Protein AF-A0AAF0MN40-F1 (afdb_monomer)

Foldseek 3Di:
DDDDDDPPLQFQAQPWAAFLVQRAIDRDNGRDDDCADPPPRDSCRVPFDCWRQQPAFRDTHTDPDQQDADPVPGHGSNVSNQFPWDAFLAPRDIHTDPDNDDDCADPQLRDSCRVPHDQAWAAQLVQGDIDGDNDPDDCADPPPRDSCRVFHWDFDAFLQARDTDTDDGPDDPVNPQADPPPRDSCRVAFFDWDQAPVPRAIEGDPDVPDHACVVVVAAKDWDADLPQRDIHIYHPPGFQADSQLRDGPDPPPQWDKAFQDDDPQWTWIWIRHSNWIKIWIYRRRATQAMATPVVVCVVVVHDPVVSRVNRPPVVCVVVVVVVNVVRNVCSCVLLVQQVVCCVLLVDDSVLSSLLSRLQRVDALSNSCRNVVHGSVVSVVSVVVSQVSCVVSSHHDHPSDSRNNPVVVSVVVVPVPD

pLDDT: mean 80.26, std 14.79, range [33.19, 97.06]

Solvent-accessible surface area (backbone atoms only — not comparable to full-atom values): 24609 Å² total; per-residue (Å²): 140,83,86,84,71,83,82,72,84,74,61,28,46,71,41,80,44,58,19,62,78,76,29,50,67,49,63,35,86,39,54,58,77,80,68,46,33,91,85,81,62,37,66,60,18,82,49,61,47,86,70,36,64,38,89,87,73,61,46,75,43,59,59,89,47,61,78,37,58,38,92,82,73,68,50,33,50,63,49,65,40,69,54,62,71,42,59,22,52,73,78,65,53,71,48,67,57,95,58,95,63,83,75,68,44,33,90,83,63,58,38,66,63,19,80,43,82,60,69,50,75,47,58,20,43,77,79,54,54,71,47,77,41,93,58,95,71,71,73,48,30,89,85,81,60,36,69,61,20,83,46,81,46,54,73,46,59,24,42,71,74,60,53,69,48,69,50,61,84,94,58,56,81,87,70,64,60,52,32,93,86,77,60,38,69,56,21,79,43,60,45,50,68,47,67,31,93,87,78,68,49,35,28,63,44,90,50,93,86,56,70,52,44,72,88,69,72,46,70,57,41,82,45,68,34,78,79,48,56,51,62,36,35,40,48,66,86,52,73,56,49,37,57,83,63,49,54,56,73,63,94,50,84,75,54,45,78,44,64,39,41,76,58,98,59,34,34,38,26,37,40,33,48,88,91,44,47,26,38,34,37,27,50,60,74,43,59,54,33,45,36,46,39,66,61,52,26,63,77,67,76,48,55,71,71,55,54,61,68,42,34,73,38,71,93,43,44,68,61,54,52,51,51,49,53,53,47,57,76,47,41,66,56,47,60,73,47,25,65,55,38,25,71,75,60,72,37,53,71,71,55,15,47,53,52,28,46,35,58,33,58,41,49,64,51,51,48,14,62,58,70,74,46,56,53,64,57,48,53,53,45,50,56,51,50,38,54,41,27,57,76,70,77,40,90,65,54,91,73,33,85,53,75,40,80,63,53,74,50,51,58,71,63,62,83,76,116

Mean predicted aligned error: 14.92 Å

Structure (mmCIF, N/CA/C/O backbone):
data_AF-A0AAF0MN40-F1
#
_entry.id   AF-A0AAF0MN40-F1
#
loop_
_atom_site.group_PDB
_atom_site.id
_atom_site.type_symbol
_atom_site.label_atom_id
_atom_site.label_alt_id
_atom_site.label_comp_id
_atom_site.label_asym_id
_atom_site.label_entity_id
_atom_site.label_seq_id
_atom_site.pdbx_PDB_ins_code
_atom_site.Cartn_x
_atom_site.Cartn_y
_atom_site.Cartn_z
_atom_site.occupancy
_atom_site.B_iso_or_equiv
_atom_site.auth_seq_id
_atom_site.auth_comp_id
_atom_site.auth_asym_id
_atom_site.auth_atom_id
_atom_site.pdbx_PDB_model_num
ATOM 1 N N . MET A 1 1 ? 28.245 -56.899 -61.216 1.00 39.19 1 MET A N 1
ATOM 2 C CA . MET A 1 1 ? 27.410 -55.683 -61.145 1.00 39.19 1 MET A CA 1
ATOM 3 C C . MET A 1 1 ? 28.089 -54.727 -60.186 1.00 39.19 1 MET A C 1
ATOM 5 O O . MET A 1 1 ? 27.982 -54.878 -58.977 1.00 39.19 1 MET A O 1
ATOM 9 N N . SER A 1 2 ? 28.918 -53.867 -60.761 1.00 34.25 2 SER A N 1
ATOM 10 C CA . SER A 1 2 ? 29.835 -52.946 -60.093 1.00 34.25 2 SER A CA 1
ATOM 11 C C . SER A 1 2 ? 29.103 -51.625 -59.881 1.00 34.25 2 SER A C 1
ATOM 13 O O . SER A 1 2 ? 28.593 -51.063 -60.844 1.00 34.25 2 SER A O 1
ATOM 15 N N . ASN A 1 3 ? 29.009 -51.157 -58.637 1.00 35.66 3 ASN A N 1
ATOM 16 C CA . ASN A 1 3 ? 28.335 -49.905 -58.302 1.00 35.66 3 ASN A CA 1
ATOM 17 C C . ASN A 1 3 ? 29.341 -48.747 -58.447 1.00 35.66 3 ASN A C 1
ATOM 19 O O . ASN A 1 3 ? 30.029 -48.379 -57.495 1.00 35.66 3 ASN A O 1
ATOM 23 N N . GLU A 1 4 ? 29.467 -48.223 -59.667 1.00 44.62 4 GLU A N 1
ATOM 24 C CA . GLU A 1 4 ? 30.071 -46.918 -59.947 1.00 44.62 4 GLU A CA 1
ATOM 25 C C . GLU A 1 4 ? 29.111 -45.821 -59.468 1.00 44.62 4 GLU A C 1
ATOM 27 O O . GLU A 1 4 ? 28.220 -45.390 -60.194 1.00 44.62 4 GLU A O 1
ATOM 32 N N . PHE A 1 5 ? 29.285 -45.366 -58.226 1.00 39.94 5 PHE A N 1
ATOM 33 C CA . PHE A 1 5 ? 28.783 -44.059 -57.807 1.00 39.94 5 PHE A CA 1
ATOM 34 C C . PHE A 1 5 ? 29.920 -43.047 -57.932 1.00 39.94 5 PHE A C 1
ATOM 36 O O . PHE A 1 5 ? 30.996 -43.211 -57.352 1.00 39.94 5 PHE A O 1
ATOM 43 N N . ALA A 1 6 ? 29.664 -42.029 -58.747 1.00 39.66 6 ALA A N 1
ATOM 44 C CA . ALA A 1 6 ? 30.549 -40.924 -59.061 1.00 39.66 6 ALA A CA 1
ATOM 45 C C . ALA A 1 6 ? 31.218 -40.335 -57.806 1.00 39.66 6 ALA A C 1
ATOM 47 O O . ALA A 1 6 ? 30.554 -39.930 -56.853 1.00 39.66 6 ALA A O 1
ATOM 48 N N . ARG A 1 7 ? 32.553 -40.252 -57.823 1.00 43.91 7 ARG A N 1
ATOM 49 C CA . ARG A 1 7 ? 33.313 -39.396 -56.908 1.00 43.91 7 ARG A CA 1
ATOM 50 C C . ARG A 1 7 ? 33.130 -37.948 -57.363 1.00 43.91 7 ARG A C 1
ATOM 52 O O . ARG A 1 7 ? 33.941 -37.444 -58.134 1.00 43.91 7 ARG A O 1
ATOM 59 N N . GLU A 1 8 ? 32.063 -37.296 -56.907 1.00 49.91 8 GLU A N 1
ATOM 60 C CA . GLU A 1 8 ? 32.008 -35.833 -56.899 1.00 49.91 8 GLU A CA 1
ATOM 61 C C . GLU A 1 8 ? 33.215 -35.323 -56.102 1.00 49.91 8 GLU A C 1
ATOM 63 O O . GLU A 1 8 ? 33.415 -35.654 -54.931 1.00 49.91 8 GLU A O 1
ATOM 68 N N . THR A 1 9 ? 34.083 -34.570 -56.771 1.00 55.00 9 THR A N 1
ATOM 69 C CA . THR A 1 9 ? 35.215 -33.873 -56.161 1.00 55.00 9 THR A CA 1
ATOM 70 C C . THR A 1 9 ? 34.672 -32.723 -55.321 1.00 55.00 9 THR A C 1
ATOM 72 O O . THR A 1 9 ? 34.567 -31.583 -55.773 1.00 55.00 9 THR A O 1
ATOM 75 N N . ASP A 1 10 ? 34.262 -33.059 -54.104 1.00 66.56 10 ASP A N 1
ATOM 76 C CA . ASP A 1 10 ? 33.495 -32.205 -53.208 1.00 66.56 10 ASP A CA 1
ATOM 77 C C . ASP A 1 10 ? 34.414 -31.209 -52.476 1.00 66.56 10 ASP A C 1
ATOM 79 O O . ASP A 1 10 ? 34.691 -31.324 -51.280 1.00 66.56 10 ASP A O 1
ATOM 83 N N . SER A 1 11 ? 34.949 -30.233 -53.219 1.00 84.06 11 SER A N 1
ATOM 84 C CA . SER A 1 11 ? 35.736 -29.144 -52.633 1.00 84.06 11 SER A CA 1
ATOM 85 C C . SER A 1 11 ? 34.891 -28.381 -51.610 1.00 84.06 11 SER A C 1
ATOM 87 O O . SER A 1 11 ? 33.775 -27.925 -51.892 1.00 84.06 11 SER A O 1
ATOM 89 N N . TRP A 1 12 ? 35.440 -28.218 -50.404 1.00 86.69 12 TRP A N 1
ATOM 90 C CA . TRP A 1 12 ? 34.840 -27.397 -49.357 1.00 86.69 12 TRP A CA 1
ATOM 91 C C . TRP A 1 12 ? 35.094 -25.906 -49.558 1.00 86.69 12 TRP A C 1
ATOM 93 O O . TRP A 1 12 ? 34.448 -25.090 -48.898 1.00 86.69 12 TRP A O 1
ATOM 103 N N . LYS A 1 13 ? 35.987 -25.519 -50.469 1.00 90.19 13 LYS A N 1
ATOM 104 C CA . LYS A 1 13 ? 36.378 -24.127 -50.661 1.00 90.19 13 LYS A CA 1
ATOM 105 C C . LYS A 1 13 ? 35.191 -23.319 -51.172 1.00 90.19 13 LYS A C 1
ATOM 107 O O . LYS A 1 13 ? 34.550 -23.667 -52.156 1.00 90.19 13 LYS A O 1
ATOM 112 N N . GLY A 1 14 ? 34.874 -22.234 -50.475 1.00 86.50 14 GLY A N 1
ATOM 113 C CA . GLY A 1 14 ? 33.717 -21.396 -50.790 1.00 86.50 14 GLY A CA 1
ATOM 114 C C . GLY A 1 14 ? 32.394 -21.870 -50.178 1.00 86.50 14 GLY A C 1
ATOM 115 O O . GLY A 1 14 ? 31.427 -21.110 -50.202 1.00 86.50 14 GLY A O 1
ATOM 116 N N . ARG A 1 15 ? 32.325 -23.060 -49.558 1.00 88.88 15 ARG A N 1
ATOM 117 C CA . ARG A 1 15 ? 31.104 -23.512 -48.870 1.00 88.88 15 ARG A CA 1
ATOM 118 C C . ARG A 1 15 ? 30.876 -22.714 -47.590 1.00 88.88 15 ARG A C 1
ATOM 120 O O . ARG A 1 15 ? 31.801 -22.496 -46.802 1.00 88.88 15 ARG A O 1
ATOM 127 N N . LYS A 1 16 ? 29.623 -22.316 -47.359 1.00 87.88 16 LYS A N 1
ATOM 128 C CA . LYS A 1 16 ? 29.183 -21.691 -46.108 1.00 87.88 16 LYS A CA 1
ATOM 129 C C . LYS A 1 16 ? 28.967 -22.778 -45.053 1.00 87.88 16 LYS A C 1
ATOM 131 O O . LYS A 1 16 ? 28.184 -23.699 -45.252 1.00 87.88 16 LYS A O 1
ATOM 136 N N . VAL A 1 17 ? 29.663 -22.659 -43.931 1.00 88.69 17 VAL A N 1
ATOM 137 C CA . VAL A 1 17 ? 29.662 -23.613 -42.819 1.00 88.69 17 VAL A CA 1
ATOM 138 C C . VAL A 1 17 ? 29.107 -22.921 -41.577 1.00 88.69 17 VAL A C 1
ATOM 140 O O . VAL A 1 17 ? 29.383 -21.744 -41.358 1.00 88.69 17 VAL A O 1
ATOM 143 N N . CYS A 1 18 ? 28.320 -23.633 -40.769 1.00 83.75 18 CYS A N 1
ATOM 144 C CA . CYS A 1 18 ? 27.770 -23.146 -39.503 1.00 83.75 18 CYS A CA 1
ATOM 145 C C . CYS A 1 18 ? 28.197 -24.071 -38.356 1.00 83.75 18 CYS A C 1
ATOM 147 O O . CYS A 1 18 ? 28.250 -25.287 -38.524 1.00 83.75 18 CYS A O 1
ATOM 149 N N . CYS A 1 19 ? 28.495 -23.503 -37.188 1.00 83.44 19 CYS A N 1
ATOM 150 C CA . CYS A 1 19 ? 28.748 -24.262 -35.972 1.00 83.44 19 CYS A CA 1
ATOM 151 C C . CYS A 1 19 ? 27.457 -24.438 -35.161 1.00 83.44 19 CYS A C 1
ATOM 153 O O . CYS A 1 19 ? 27.000 -23.486 -34.537 1.00 83.44 19 CYS A O 1
ATOM 155 N N . PHE A 1 20 ? 26.934 -25.658 -35.040 1.00 77.31 20 PHE A N 1
ATOM 156 C CA . PHE A 1 20 ? 25.772 -25.986 -34.196 1.00 77.31 20 PHE A CA 1
ATOM 157 C C . PHE A 1 20 ? 26.001 -25.760 -32.691 1.00 77.31 20 PHE A C 1
ATOM 159 O O . PHE A 1 20 ? 25.062 -25.820 -31.904 1.00 77.31 20 PHE A O 1
ATOM 166 N N . ARG A 1 21 ? 27.244 -25.515 -32.253 1.00 74.38 21 ARG A N 1
ATOM 167 C CA . ARG A 1 21 ? 27.558 -25.246 -30.839 1.00 74.38 21 ARG A CA 1
ATOM 168 C C . ARG A 1 21 ? 27.488 -23.771 -30.471 1.00 74.38 21 ARG A C 1
ATOM 170 O O . ARG A 1 21 ? 27.030 -23.457 -29.381 1.00 74.38 21 ARG A O 1
ATOM 177 N N . CYS A 1 22 ? 27.967 -22.888 -31.343 1.00 72.69 22 CYS A N 1
ATOM 178 C CA . CYS A 1 22 ? 28.047 -21.452 -31.056 1.00 72.69 22 CYS A CA 1
ATOM 179 C C . CYS A 1 22 ? 27.340 -20.566 -32.089 1.00 72.69 22 CYS A C 1
ATOM 181 O O . CYS A 1 22 ? 27.437 -19.349 -32.000 1.00 72.69 22 CYS A O 1
ATOM 183 N N . GLY A 1 23 ? 26.696 -21.149 -33.102 1.00 71.88 23 GLY A N 1
ATOM 184 C CA . GLY A 1 23 ? 26.025 -20.429 -34.186 1.00 71.88 23 GLY A CA 1
ATOM 185 C C . GLY A 1 23 ? 26.964 -19.750 -35.191 1.00 71.88 23 GLY A C 1
ATOM 186 O O . GLY A 1 23 ? 26.496 -19.220 -36.193 1.00 71.88 23 GLY A O 1
ATOM 187 N N . HIS A 1 24 ? 28.283 -19.758 -34.972 1.00 80.44 24 HIS A N 1
ATOM 188 C CA . HIS A 1 24 ? 29.227 -19.052 -35.840 1.00 80.44 24 HIS A CA 1
ATOM 189 C C . HIS A 1 24 ? 29.196 -19.590 -37.278 1.00 80.44 24 HIS A C 1
ATOM 191 O O . HIS A 1 24 ? 29.330 -20.796 -37.488 1.00 80.44 24 HIS A O 1
ATOM 197 N N . GLN A 1 25 ? 29.074 -18.688 -38.255 1.00 82.88 25 GLN A N 1
ATOM 198 C CA . GLN A 1 25 ? 29.093 -19.004 -39.683 1.00 82.88 25 GLN A CA 1
ATOM 199 C C . GLN A 1 25 ? 30.381 -18.500 -40.334 1.00 82.88 25 GLN A C 1
ATOM 201 O O . GLN A 1 25 ? 30.819 -17.384 -40.061 1.00 82.88 25 GLN A O 1
ATOM 206 N N . TRP A 1 26 ? 30.971 -19.295 -41.223 1.00 91.06 26 TRP A N 1
ATOM 207 C CA . TRP A 1 26 ? 32.142 -18.894 -42.003 1.00 91.06 26 TRP A CA 1
ATOM 208 C C . TRP A 1 26 ? 32.151 -19.557 -43.379 1.00 91.06 26 TRP A C 1
ATOM 210 O O . TRP A 1 26 ? 31.470 -20.552 -43.613 1.00 91.06 26 TRP A O 1
ATOM 220 N N . ILE A 1 27 ? 32.933 -18.998 -44.299 1.00 90.19 27 ILE A N 1
ATOM 221 C CA . ILE A 1 27 ? 33.191 -19.594 -45.611 1.00 90.19 27 ILE A CA 1
ATOM 222 C C . ILE A 1 27 ? 34.481 -20.407 -45.496 1.00 90.19 27 ILE A C 1
ATOM 224 O O . ILE A 1 27 ? 35.511 -19.863 -45.081 1.00 90.19 27 ILE A O 1
ATOM 228 N N . SER A 1 28 ? 34.444 -21.703 -45.820 1.00 91.56 28 SER A N 1
ATOM 229 C CA . SER A 1 28 ? 35.659 -22.521 -45.798 1.00 91.56 28 SER A CA 1
ATOM 230 C C . SER A 1 28 ? 36.640 -22.024 -46.859 1.00 91.56 28 SER A C 1
ATOM 232 O O . SER A 1 28 ? 36.288 -21.830 -48.023 1.00 91.56 28 SER A O 1
ATOM 234 N N . ARG A 1 29 ? 37.884 -21.789 -46.437 1.00 90.19 29 ARG A N 1
ATOM 235 C CA . ARG A 1 29 ? 38.975 -21.335 -47.312 1.00 90.19 29 ARG A CA 1
ATOM 236 C C . ARG A 1 29 ? 39.793 -22.491 -47.888 1.00 90.19 29 ARG A C 1
ATOM 238 O O . ARG A 1 29 ? 40.574 -22.260 -48.805 1.00 90.19 29 ARG A O 1
ATOM 245 N N . SER A 1 30 ? 39.624 -23.690 -47.334 1.00 88.81 30 SER A N 1
ATOM 246 C CA . SER A 1 30 ? 40.313 -24.907 -47.755 1.00 88.81 30 SER A CA 1
ATOM 247 C C . SER A 1 30 ? 39.384 -25.765 -48.601 1.00 88.81 30 SER A C 1
ATOM 249 O O . SER A 1 30 ? 38.172 -25.781 -48.366 1.00 88.81 30 SER A O 1
ATOM 251 N N . ASP A 1 31 ? 39.970 -26.488 -49.553 1.00 90.81 31 ASP A N 1
ATOM 252 C CA . ASP A 1 31 ? 39.302 -27.577 -50.265 1.00 90.81 31 ASP A CA 1
ATOM 253 C C . ASP A 1 31 ? 38.978 -28.743 -49.313 1.00 90.81 31 ASP A C 1
ATOM 255 O O . ASP A 1 31 ? 38.017 -29.478 -49.537 1.00 90.81 31 ASP A O 1
ATOM 259 N N . GLU A 1 32 ? 39.717 -28.854 -48.204 1.00 91.12 32 GLU A N 1
ATOM 260 C CA . GLU A 1 32 ? 39.460 -29.809 -47.130 1.00 91.12 32 GLU A CA 1
ATOM 261 C C . GLU A 1 32 ? 38.372 -29.325 -46.164 1.00 91.12 32 GLU A C 1
ATOM 263 O O . GLU A 1 32 ? 38.227 -28.132 -45.867 1.00 91.12 32 GLU A O 1
ATOM 268 N N . ARG A 1 33 ? 37.635 -30.287 -45.601 1.00 90.38 33 ARG A N 1
ATOM 269 C CA . ARG A 1 33 ? 36.640 -30.038 -44.557 1.00 90.38 33 ARG A CA 1
ATOM 270 C C . ARG A 1 33 ? 37.295 -29.354 -43.342 1.00 90.38 33 ARG A C 1
ATOM 272 O O . ARG A 1 33 ? 38.287 -29.870 -42.826 1.00 90.38 33 ARG A O 1
ATOM 279 N N . PRO A 1 34 ? 36.725 -28.253 -42.810 1.00 92.62 34 PRO A N 1
ATOM 280 C CA . PRO A 1 34 ? 37.240 -27.623 -41.598 1.00 92.62 34 PRO A CA 1
ATOM 281 C C . PRO A 1 34 ? 37.314 -28.614 -40.432 1.00 92.62 34 PRO A C 1
ATOM 283 O O . PRO A 1 34 ? 36.371 -29.363 -40.189 1.00 92.62 34 PRO A O 1
ATOM 286 N N . VAL A 1 35 ? 38.419 -28.594 -39.686 1.00 94.00 35 VAL A N 1
ATOM 287 C CA . VAL A 1 35 ? 38.632 -29.500 -38.540 1.00 94.00 35 VAL A CA 1
ATOM 288 C C . VAL A 1 35 ? 37.932 -28.992 -37.276 1.00 94.00 35 VAL A C 1
ATOM 290 O O . VAL A 1 35 ? 37.546 -29.771 -36.405 1.00 94.00 35 VAL A O 1
ATOM 293 N N . SER A 1 36 ? 37.755 -27.677 -37.152 1.00 93.81 36 SER A N 1
ATOM 294 C CA . SER A 1 36 ? 37.116 -27.062 -35.990 1.00 93.81 36 SER A CA 1
ATOM 295 C C . SER A 1 36 ? 36.474 -25.725 -36.325 1.00 93.81 36 SER A C 1
ATOM 297 O O . SER A 1 36 ? 36.926 -25.022 -37.229 1.00 93.81 36 SER A O 1
ATOM 299 N N . CYS A 1 37 ? 35.478 -25.330 -35.533 1.00 90.00 37 CYS A N 1
ATOM 300 C CA . CYS A 1 37 ? 34.933 -23.980 -35.584 1.00 90.00 37 CYS A CA 1
ATOM 301 C C . CYS A 1 37 ? 36.022 -22.946 -35.226 1.00 90.00 37 CYS A C 1
ATOM 303 O O . CYS A 1 37 ? 36.606 -23.054 -34.147 1.00 90.00 37 CYS A O 1
ATOM 305 N N . PRO A 1 38 ? 36.268 -21.914 -36.050 1.00 87.56 38 PRO A N 1
ATOM 306 C CA . PRO A 1 38 ? 37.290 -20.903 -35.763 1.00 87.56 38 PRO A CA 1
ATOM 307 C C . PRO A 1 38 ? 36.952 -20.021 -34.550 1.00 87.56 38 PRO A C 1
ATOM 309 O O . PRO A 1 38 ? 37.854 -19.469 -33.930 1.00 87.56 38 PRO A O 1
ATOM 312 N N . SER A 1 39 ? 35.671 -19.919 -34.177 1.00 82.44 39 SER A N 1
ATOM 313 C CA . SER A 1 39 ? 35.223 -19.129 -33.025 1.00 82.44 39 SER A CA 1
ATOM 314 C C . SER A 1 39 ? 35.340 -19.907 -31.709 1.00 82.44 39 SER A C 1
ATOM 316 O O . SER A 1 39 ? 36.069 -19.496 -30.812 1.00 82.44 39 SER A O 1
ATOM 318 N N . CYS A 1 40 ? 34.669 -21.058 -31.583 1.00 81.06 40 CYS A N 1
ATOM 319 C CA . CYS A 1 40 ? 34.614 -21.798 -30.315 1.00 81.06 40 CYS A CA 1
ATOM 320 C C . CYS A 1 40 ? 35.569 -23.002 -30.245 1.00 81.06 40 CYS A C 1
ATOM 322 O O . CYS A 1 40 ? 35.531 -23.757 -29.276 1.00 81.06 40 CYS A O 1
ATOM 324 N N . ARG A 1 41 ? 36.369 -23.243 -31.295 1.00 86.00 41 ARG A N 1
ATOM 325 C CA . ARG A 1 41 ? 37.310 -24.374 -31.436 1.00 86.00 41 ARG A CA 1
ATOM 326 C C . ARG A 1 41 ? 36.685 -25.773 -31.340 1.00 86.00 41 ARG A C 1
ATOM 328 O O . ARG A 1 41 ? 37.404 -26.767 -31.260 1.00 86.00 41 ARG A O 1
ATOM 335 N N . SER A 1 42 ? 35.356 -25.887 -31.398 1.00 84.94 42 SER A N 1
ATOM 336 C CA . SER A 1 42 ? 34.673 -27.186 -31.385 1.00 84.94 42 SER A CA 1
ATOM 337 C C . SER A 1 42 ? 35.034 -27.989 -32.630 1.00 84.94 42 SER A C 1
ATOM 339 O O . SER A 1 42 ? 34.831 -27.515 -33.747 1.00 84.94 42 SER A O 1
ATOM 341 N N . ARG A 1 43 ? 35.507 -29.225 -32.436 1.00 90.50 43 ARG A N 1
ATOM 342 C CA . ARG A 1 43 ? 35.715 -30.211 -33.514 1.00 90.50 43 ARG A CA 1
ATOM 343 C C . ARG A 1 43 ? 34.416 -30.865 -33.994 1.00 90.50 43 ARG A C 1
ATOM 345 O O . ARG A 1 43 ? 34.391 -31.483 -35.044 1.00 90.50 43 ARG A O 1
ATOM 352 N N . ARG A 1 44 ? 33.335 -30.731 -33.220 1.00 88.12 44 ARG A N 1
ATOM 353 C CA . ARG A 1 44 ? 31.985 -31.220 -33.545 1.00 88.12 44 ARG A CA 1
ATOM 354 C C . ARG A 1 44 ? 31.082 -30.038 -33.881 1.0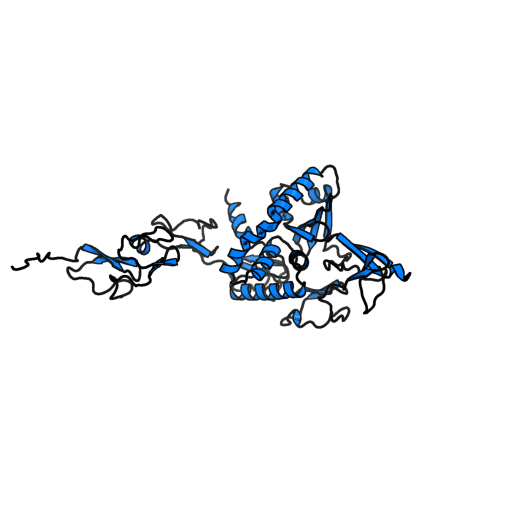0 88.12 44 ARG A C 1
ATOM 356 O O . ARG A 1 44 ? 30.055 -29.836 -33.237 1.00 88.12 44 ARG A O 1
ATOM 363 N N . PHE A 1 45 ? 31.544 -29.171 -34.776 1.00 86.19 45 PHE A N 1
ATOM 364 C CA . PHE A 1 45 ? 30.809 -27.962 -35.146 1.00 86.19 45 PHE A CA 1
ATOM 365 C C . PHE A 1 45 ? 29.650 -28.272 -36.094 1.00 86.19 45 PHE A C 1
ATOM 367 O O . PHE A 1 45 ? 28.660 -27.561 -36.065 1.00 86.19 45 PHE A O 1
ATOM 374 N N . ASP A 1 46 ? 29.748 -29.330 -36.892 1.00 83.69 46 ASP A N 1
ATOM 375 C CA . ASP A 1 46 ? 28.759 -29.742 -37.892 1.00 83.69 46 ASP A CA 1
ATOM 376 C C . ASP A 1 46 ? 27.801 -30.833 -37.388 1.00 83.69 46 ASP A C 1
ATOM 378 O O . ASP A 1 46 ? 26.903 -31.248 -38.111 1.00 83.69 46 ASP A O 1
ATOM 382 N N . VAL A 1 47 ? 27.977 -31.287 -36.143 1.00 81.94 47 VAL A N 1
ATOM 383 C CA . VAL A 1 47 ? 27.111 -32.284 -35.510 1.00 81.94 47 VAL A CA 1
ATOM 384 C C . VAL A 1 47 ? 26.125 -31.562 -34.589 1.00 81.94 47 VAL A C 1
ATOM 386 O O . VAL A 1 47 ? 26.567 -30.979 -33.589 1.00 81.94 47 VAL A O 1
ATOM 389 N N . PRO A 1 48 ? 24.810 -31.611 -34.867 1.00 69.56 48 PRO A N 1
ATOM 390 C CA . PRO A 1 48 ? 23.801 -31.097 -33.950 1.00 69.56 48 PRO A CA 1
ATOM 391 C C . PRO A 1 48 ? 23.929 -31.771 -32.579 1.00 69.56 48 PRO A C 1
ATOM 393 O O . PRO A 1 48 ? 24.077 -32.994 -32.487 1.00 69.56 48 PRO A O 1
ATOM 396 N N . SER A 1 49 ? 23.910 -31.002 -31.485 1.00 66.88 49 SER A N 1
ATOM 397 C CA . SER A 1 49 ? 23.763 -31.615 -30.161 1.00 66.88 49 SER A CA 1
ATOM 398 C C . SER A 1 49 ? 22.348 -32.169 -30.010 1.00 66.88 49 SER A C 1
ATOM 400 O O . SER A 1 49 ? 21.398 -31.589 -30.528 1.00 66.88 49 SER A O 1
ATOM 402 N N . LYS A 1 50 ? 22.202 -33.284 -29.278 1.00 64.56 50 LYS A N 1
ATOM 403 C CA . LYS A 1 50 ? 20.889 -33.884 -28.974 1.00 64.56 50 LYS A CA 1
ATOM 404 C C . LYS A 1 50 ? 19.944 -32.922 -28.241 1.00 64.56 50 LYS A C 1
ATOM 406 O O . LYS A 1 50 ? 18.738 -33.098 -28.307 1.00 64.56 50 LYS A O 1
ATOM 411 N N . GLU A 1 51 ? 20.500 -31.899 -27.600 1.00 68.81 51 GLU A N 1
ATOM 412 C CA . GLU A 1 51 ? 19.778 -30.839 -26.906 1.00 68.81 51 GLU A CA 1
ATOM 413 C C . GLU A 1 51 ? 20.357 -29.505 -27.387 1.00 68.81 51 GLU A C 1
ATOM 415 O O . GLU A 1 51 ? 21.524 -29.195 -27.120 1.00 68.81 51 GLU A O 1
ATOM 420 N N . HIS A 1 52 ? 19.597 -28.749 -28.181 1.00 70.00 52 HIS A N 1
ATOM 421 C CA . HIS A 1 52 ? 19.943 -27.384 -28.559 1.00 70.00 52 HIS A CA 1
ATOM 422 C C . HIS A 1 52 ? 18.942 -26.433 -27.914 1.00 70.00 52 HIS A C 1
ATOM 424 O O . HIS A 1 52 ? 17.737 -26.539 -28.129 1.00 70.00 52 HIS A O 1
ATOM 430 N N . LYS A 1 53 ? 19.444 -25.503 -27.102 1.00 74.00 53 LYS A N 1
ATOM 431 C CA . LYS A 1 53 ? 18.622 -24.470 -26.484 1.00 74.00 53 LYS A CA 1
ATOM 432 C C . LYS A 1 53 ? 18.586 -23.259 -27.400 1.00 74.00 53 LYS A C 1
ATOM 434 O O . LYS A 1 53 ? 19.624 -22.677 -27.706 1.00 74.00 53 LYS A O 1
ATOM 439 N N . CYS A 1 54 ? 17.394 -22.877 -27.833 1.00 70.50 54 CYS A N 1
ATOM 440 C CA . CYS A 1 54 ? 17.178 -21.682 -28.628 1.00 70.50 54 CYS A CA 1
ATOM 441 C C . CYS A 1 54 ? 17.739 -20.450 -27.929 1.00 70.50 54 CYS A C 1
ATOM 443 O O . CYS A 1 54 ? 17.298 -20.116 -26.830 1.00 70.50 54 CYS A O 1
ATOM 445 N N . PHE A 1 55 ? 18.623 -19.709 -28.588 1.00 66.19 55 PHE A N 1
ATOM 446 C CA . PHE A 1 55 ? 19.091 -18.436 -28.040 1.00 66.19 55 PHE A CA 1
ATOM 447 C C . PHE A 1 55 ? 17.988 -17.366 -27.997 1.00 66.19 55 PHE A C 1
ATOM 449 O O . PHE A 1 55 ? 18.055 -16.467 -27.163 1.00 66.19 55 PHE A O 1
ATOM 456 N N . ASN A 1 56 ? 16.955 -17.483 -28.842 1.00 61.66 56 ASN A N 1
ATOM 457 C CA . ASN A 1 56 ? 15.886 -16.486 -28.941 1.00 61.66 56 ASN A CA 1
ATOM 458 C C . ASN A 1 56 ? 14.772 -16.684 -27.901 1.00 61.66 56 ASN A C 1
ATOM 460 O O . ASN A 1 56 ? 14.334 -15.709 -27.301 1.00 61.66 56 ASN A O 1
ATOM 464 N N . CYS A 1 57 ? 14.315 -17.919 -27.667 1.00 71.06 57 CYS A N 1
ATOM 465 C CA . CYS A 1 57 ? 13.201 -18.196 -26.742 1.00 71.06 57 CYS A CA 1
ATOM 466 C C . CYS A 1 57 ? 13.528 -19.184 -25.617 1.00 71.06 57 CYS A C 1
ATOM 468 O O . CYS A 1 57 ? 12.678 -19.461 -24.780 1.00 71.06 57 CYS A O 1
ATOM 470 N N . GLY A 1 58 ? 14.735 -19.751 -25.592 1.00 73.12 58 GLY A N 1
ATOM 471 C CA . GLY A 1 58 ? 15.123 -20.752 -24.601 1.00 73.12 58 GLY A CA 1
ATOM 472 C C . GLY A 1 58 ? 14.503 -22.139 -24.791 1.00 73.12 58 GLY A C 1
ATOM 473 O O . GLY A 1 58 ? 14.819 -23.015 -23.993 1.00 73.12 58 GLY A O 1
ATOM 474 N N . ALA A 1 59 ? 13.669 -22.364 -25.814 1.00 78.75 59 ALA A N 1
ATOM 475 C CA . ALA A 1 59 ? 13.104 -23.681 -26.103 1.00 78.75 59 ALA A CA 1
ATOM 476 C C . ALA A 1 59 ? 14.205 -24.694 -26.439 1.00 78.75 59 ALA A C 1
ATOM 478 O O . ALA A 1 59 ? 15.123 -24.390 -27.204 1.00 78.75 59 ALA A O 1
ATOM 479 N N . GLU A 1 60 ? 14.100 -25.894 -25.885 1.00 82.94 60 GLU A N 1
ATOM 480 C CA . GLU A 1 60 ? 15.023 -26.992 -26.153 1.00 82.94 60 GLU A CA 1
ATOM 481 C C . GLU A 1 60 ? 14.475 -27.840 -27.303 1.00 82.94 60 GLU A C 1
ATOM 483 O O . GLU A 1 60 ? 13.355 -28.344 -27.239 1.00 82.94 60 GLU A O 1
ATOM 488 N N . TRP A 1 61 ? 15.241 -27.973 -28.387 1.00 84.12 61 TRP A N 1
ATOM 489 C CA . TRP A 1 61 ? 14.906 -28.869 -29.494 1.00 84.12 61 TRP A CA 1
ATOM 490 C C . TRP A 1 61 ? 16.168 -29.435 -30.153 1.00 84.12 61 TRP A C 1
ATOM 492 O O . TRP A 1 61 ? 17.277 -28.951 -29.939 1.00 84.12 61 TRP A O 1
ATOM 502 N N . ALA A 1 62 ? 16.006 -30.476 -30.967 1.00 82.69 62 ALA A N 1
ATOM 503 C CA . ALA A 1 62 ? 17.099 -31.116 -31.696 1.00 82.69 62 ALA A CA 1
ATOM 504 C C . ALA A 1 62 ? 17.003 -30.785 -33.198 1.00 82.69 62 ALA A C 1
ATOM 506 O O . ALA A 1 62 ? 16.279 -31.481 -33.915 1.00 82.69 62 ALA A O 1
ATOM 507 N N . PRO A 1 63 ? 17.665 -29.718 -33.697 1.00 77.25 63 PRO A N 1
ATOM 508 C CA . PRO A 1 63 ? 17.642 -29.411 -35.123 1.00 77.25 63 PRO A CA 1
ATOM 509 C C . PRO A 1 63 ? 18.412 -30.483 -35.898 1.00 77.25 63 PRO A C 1
ATOM 511 O O . PRO A 1 63 ? 19.538 -30.826 -35.548 1.00 77.25 63 PRO A O 1
ATOM 514 N N . LYS A 1 64 ? 17.810 -31.011 -36.958 1.00 78.19 64 LYS A N 1
ATOM 515 C CA . LYS A 1 64 ? 18.429 -31.930 -37.919 1.00 78.19 64 LYS A CA 1
ATOM 516 C C . LYS A 1 64 ? 19.153 -31.172 -39.033 1.00 78.19 64 LYS A C 1
ATOM 518 O O . LYS A 1 64 ? 20.180 -31.646 -39.514 1.00 78.19 64 LYS A O 1
ATOM 523 N N . HIS A 1 65 ? 18.659 -29.991 -39.405 1.00 76.38 65 HIS A N 1
ATOM 524 C CA . HIS A 1 65 ? 19.205 -29.158 -40.476 1.00 76.38 65 HIS A CA 1
ATOM 525 C C . HIS A 1 65 ? 19.402 -27.703 -40.031 1.00 76.38 65 HIS A C 1
ATOM 527 O O . HIS A 1 65 ? 18.738 -27.206 -39.125 1.00 76.38 65 HIS A O 1
ATOM 533 N N . SER A 1 66 ? 20.319 -26.985 -40.686 1.00 66.94 66 SER A N 1
ATOM 534 C CA . SER A 1 66 ? 20.541 -25.547 -40.447 1.00 66.94 66 SER A CA 1
ATOM 535 C C . SER A 1 66 ? 19.343 -24.673 -40.844 1.00 66.94 66 SER A C 1
ATOM 537 O O . SER A 1 66 ? 19.233 -23.544 -40.373 1.00 66.94 66 SER A O 1
ATOM 539 N N . SER A 1 67 ? 18.454 -25.195 -41.689 1.00 76.12 67 SER A N 1
ATOM 540 C CA . SER A 1 67 ? 17.180 -24.588 -42.077 1.00 76.12 67 SER A CA 1
ATOM 541 C C . SER A 1 67 ? 16.042 -24.872 -41.096 1.00 76.12 67 SER A C 1
ATOM 543 O O . SER A 1 67 ? 14.957 -24.324 -41.270 1.00 76.12 67 SER A O 1
ATOM 545 N N . ASP A 1 68 ? 16.249 -25.737 -40.098 1.00 80.06 68 ASP A N 1
ATOM 546 C CA . ASP A 1 68 ? 15.187 -26.081 -39.157 1.00 80.06 68 ASP A CA 1
ATOM 547 C C . ASP A 1 68 ? 14.788 -24.867 -38.326 1.00 80.06 68 ASP A C 1
ATOM 549 O O . ASP A 1 68 ? 15.613 -24.030 -37.943 1.00 80.06 68 ASP A O 1
ATOM 553 N N . ILE A 1 69 ? 13.490 -24.793 -38.052 1.00 81.75 69 ILE A N 1
ATOM 554 C CA . ILE A 1 69 ? 12.857 -23.662 -37.398 1.00 81.75 69 ILE A CA 1
ATOM 555 C C . ILE A 1 69 ? 12.572 -24.008 -35.940 1.00 81.75 69 ILE A C 1
ATOM 557 O O . ILE A 1 69 ? 12.099 -25.093 -35.609 1.00 81.75 69 ILE A O 1
ATOM 561 N N . CYS A 1 70 ? 12.823 -23.040 -35.069 1.00 79.38 70 CYS A N 1
ATOM 562 C CA . CYS A 1 70 ? 12.400 -23.052 -33.687 1.00 79.38 70 CYS A CA 1
ATOM 563 C C . CYS A 1 70 ? 10.891 -23.310 -33.540 1.00 79.38 70 CYS A C 1
ATOM 565 O O . CYS A 1 70 ? 10.118 -22.417 -33.896 1.00 79.38 70 CYS A O 1
ATOM 567 N N . PRO A 1 71 ? 10.439 -24.389 -32.875 1.00 82.00 71 PRO A N 1
ATOM 568 C CA . PRO A 1 71 ? 9.018 -24.576 -32.580 1.00 82.00 71 PRO A CA 1
ATOM 569 C C . PRO A 1 71 ? 8.446 -23.499 -31.639 1.00 82.00 71 PRO A C 1
ATOM 571 O O . PRO A 1 71 ? 7.273 -23.172 -31.743 1.00 82.00 71 PRO A O 1
ATOM 574 N N . GLY A 1 72 ? 9.258 -22.912 -30.749 1.00 78.12 72 GLY A N 1
ATOM 575 C CA . GLY A 1 72 ? 8.803 -21.866 -29.818 1.00 78.12 72 GLY A CA 1
ATOM 576 C C . GLY A 1 72 ? 8.642 -20.448 -30.400 1.00 78.12 72 GLY A C 1
ATOM 577 O O . GLY A 1 72 ? 7.737 -19.730 -29.998 1.00 78.12 72 GLY A O 1
ATOM 578 N N . CYS A 1 73 ? 9.509 -20.008 -31.321 1.00 74.94 73 CYS A N 1
ATOM 579 C CA . CYS A 1 73 ? 9.567 -18.618 -31.803 1.00 74.94 73 CYS A CA 1
ATOM 580 C C . CY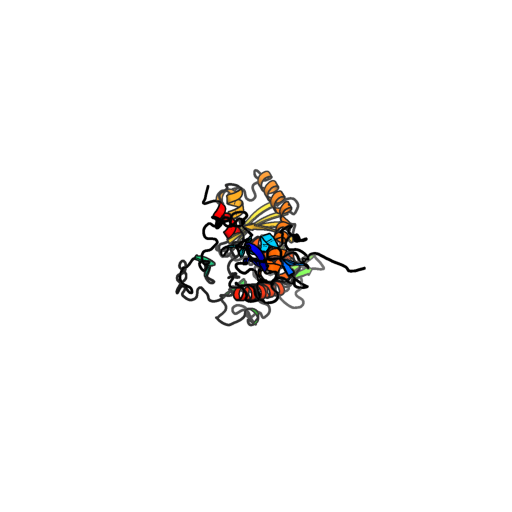S A 1 73 ? 9.751 -18.462 -33.319 1.00 74.94 73 CYS A C 1
ATOM 582 O O . CYS A 1 73 ? 9.931 -17.344 -33.793 1.00 74.94 73 CYS A O 1
ATOM 584 N N . GLY A 1 74 ? 9.756 -19.550 -34.093 1.00 79.31 74 GLY A N 1
ATOM 585 C CA . GLY A 1 74 ? 9.818 -19.474 -35.554 1.00 79.31 74 GLY A CA 1
ATOM 586 C C . GLY A 1 74 ? 11.172 -19.055 -36.151 1.00 79.31 74 GLY A C 1
ATOM 587 O O . GLY A 1 74 ? 11.266 -18.881 -37.359 1.00 79.31 74 GLY A O 1
ATOM 588 N N . SER A 1 75 ? 12.229 -18.889 -35.347 1.00 74.44 75 SER A N 1
ATOM 589 C CA . SER A 1 75 ? 13.572 -18.531 -35.844 1.00 74.44 75 SER A CA 1
ATOM 590 C C . SER A 1 75 ? 14.315 -19.736 -36.428 1.00 74.44 75 SER A C 1
ATOM 592 O O . SER A 1 75 ? 14.323 -20.793 -35.797 1.00 74.44 75 SER A O 1
ATOM 594 N N . SER A 1 76 ? 14.978 -19.592 -37.582 1.00 77.38 76 SER A N 1
ATOM 595 C CA . SER A 1 76 ? 15.793 -20.672 -38.160 1.00 77.38 76 SER A CA 1
ATOM 596 C C . SER A 1 76 ? 17.143 -20.816 -37.446 1.00 77.38 76 SER A C 1
ATOM 598 O O . SER A 1 76 ? 17.673 -19.846 -36.901 1.00 77.38 76 SER A O 1
ATOM 600 N N . VAL A 1 77 ? 17.756 -22.005 -37.469 1.00 69.56 77 VAL A N 1
ATOM 601 C CA . VAL A 1 77 ? 19.106 -22.218 -36.901 1.00 69.56 77 VAL A CA 1
ATOM 602 C C . VAL A 1 77 ? 20.168 -21.344 -37.585 1.00 69.56 77 VAL A C 1
ATOM 604 O O . VAL A 1 77 ? 21.139 -20.930 -36.949 1.00 69.56 77 VAL A O 1
ATOM 607 N N . SER A 1 78 ? 19.975 -20.988 -38.856 1.00 62.75 78 SER A N 1
ATOM 608 C CA . SER A 1 78 ? 20.805 -20.002 -39.555 1.00 62.75 78 SER A CA 1
ATOM 609 C C . SER A 1 78 ? 20.689 -18.573 -39.005 1.00 62.75 78 SER A C 1
ATOM 611 O O . SER A 1 78 ? 21.678 -17.840 -39.068 1.00 62.75 78 SER A O 1
ATOM 613 N N . ASP A 1 79 ? 19.549 -18.181 -38.432 1.00 61.38 79 ASP A N 1
ATOM 614 C CA . ASP A 1 79 ? 19.347 -16.836 -37.863 1.00 61.38 79 ASP A CA 1
ATOM 615 C C . ASP A 1 79 ? 19.992 -16.698 -36.479 1.00 61.38 79 ASP A C 1
ATOM 617 O O . ASP A 1 79 ? 20.491 -15.634 -36.104 1.00 61.38 79 ASP A O 1
ATOM 621 N N . ILE A 1 80 ? 20.074 -17.814 -35.749 1.00 59.94 80 ILE A N 1
ATOM 622 C CA . ILE A 1 80 ? 20.653 -17.907 -34.402 1.00 59.94 80 ILE A CA 1
ATOM 623 C C . ILE A 1 80 ? 22.128 -17.450 -34.363 1.00 59.94 80 ILE A C 1
ATOM 625 O O . ILE A 1 80 ? 22.611 -17.011 -33.323 1.00 59.94 80 ILE A O 1
ATOM 629 N N . GLY A 1 81 ? 22.847 -17.502 -35.491 1.00 52.78 81 GLY A N 1
ATOM 630 C CA . GLY A 1 81 ? 24.257 -17.106 -35.590 1.00 52.78 81 GLY A CA 1
ATOM 631 C C . GLY A 1 81 ? 24.536 -15.623 -35.859 1.00 52.78 81 GLY A C 1
ATOM 632 O O . GLY A 1 81 ? 25.682 -15.193 -35.719 1.00 52.78 81 GLY A O 1
ATOM 633 N N . VAL A 1 82 ? 23.531 -14.843 -36.275 1.00 52.97 82 VAL A N 1
ATOM 634 C CA . VAL A 1 82 ? 23.718 -13.448 -36.738 1.00 52.97 82 VAL A CA 1
ATOM 635 C C . VAL A 1 82 ? 22.916 -12.450 -35.902 1.00 52.97 82 VAL A C 1
ATOM 637 O O . VAL A 1 82 ? 23.289 -11.280 -35.791 1.00 52.97 82 VAL A O 1
ATOM 640 N N . SER A 1 83 ? 21.848 -12.907 -35.255 1.00 54.22 83 SER A N 1
ATOM 641 C CA . SER A 1 83 ? 21.040 -12.095 -34.357 1.00 54.22 83 SER A CA 1
ATOM 642 C C . SER A 1 83 ? 21.830 -11.690 -33.110 1.00 54.22 83 SER A C 1
ATOM 644 O O . SER A 1 83 ? 21.964 -12.458 -32.159 1.00 54.22 83 SER A O 1
ATOM 646 N N . ARG A 1 84 ? 22.337 -10.450 -33.084 1.00 66.00 84 ARG A N 1
ATOM 647 C CA . ARG A 1 84 ? 22.811 -9.818 -31.846 1.00 66.00 84 ARG A CA 1
ATOM 648 C C . ARG A 1 84 ? 21.619 -9.723 -30.895 1.00 66.00 84 ARG A C 1
ATOM 650 O O . ARG A 1 84 ? 20.761 -8.858 -31.053 1.00 66.00 84 ARG A O 1
ATOM 657 N N . GLY A 1 85 ? 21.541 -10.646 -29.941 1.00 76.44 85 GLY A N 1
ATOM 658 C CA . GLY A 1 85 ? 20.656 -10.498 -28.797 1.00 76.44 85 GLY A CA 1
ATOM 659 C C . GLY A 1 85 ? 21.060 -9.236 -28.041 1.00 76.44 85 GLY A C 1
ATOM 660 O O . GLY A 1 85 ? 22.224 -9.071 -27.680 1.00 76.44 85 GLY A O 1
ATOM 661 N N . PHE A 1 86 ? 20.111 -8.331 -27.842 1.00 84.56 86 PHE A N 1
ATOM 662 C CA . PHE A 1 86 ? 20.285 -7.122 -27.054 1.00 84.56 86 PHE A CA 1
ATOM 663 C C . PHE A 1 86 ? 19.587 -7.297 -25.712 1.00 84.56 86 PHE A C 1
ATOM 665 O O . PHE A 1 86 ? 18.523 -7.908 -25.620 1.00 84.56 86 PHE A O 1
ATOM 672 N N . SER A 1 87 ? 20.186 -6.747 -24.664 1.00 83.75 87 SER A N 1
ATOM 673 C CA . SER A 1 87 ? 19.577 -6.642 -23.344 1.00 83.75 87 SER A CA 1
ATOM 674 C C . SER A 1 87 ? 19.641 -5.198 -22.880 1.00 83.75 87 SER A C 1
ATOM 676 O O . SER A 1 87 ? 20.690 -4.568 -22.975 1.00 83.75 87 SER A O 1
ATOM 678 N N . CYS A 1 88 ? 18.537 -4.672 -22.362 1.00 80.94 88 CYS A N 1
ATOM 679 C CA . CYS A 1 88 ? 18.494 -3.330 -21.804 1.00 80.94 88 CYS A CA 1
ATOM 680 C C . CYS A 1 88 ? 19.007 -3.364 -20.363 1.00 80.94 88 CYS A C 1
ATOM 682 O O . CYS A 1 88 ? 18.381 -3.975 -19.504 1.00 80.94 88 CYS A O 1
ATOM 684 N N . ASN A 1 89 ? 20.089 -2.653 -20.074 1.00 79.44 89 ASN A N 1
ATOM 685 C CA . ASN A 1 89 ? 20.633 -2.459 -18.733 1.00 79.44 89 ASN A CA 1
ATOM 686 C C . ASN A 1 89 ? 19.683 -1.673 -17.814 1.00 79.44 89 ASN A C 1
ATOM 688 O O . ASN A 1 89 ? 19.768 -1.804 -16.597 1.00 79.44 89 ASN A O 1
ATOM 692 N N . GLN A 1 90 ? 18.747 -0.895 -18.371 1.00 73.94 90 GLN A N 1
ATOM 693 C CA . GLN A 1 90 ? 17.793 -0.100 -17.588 1.00 73.94 90 GLN A CA 1
ATOM 694 C C . GLN A 1 90 ? 16.618 -0.947 -17.067 1.00 73.94 90 GLN A C 1
ATOM 696 O O . GLN A 1 90 ? 16.357 -0.951 -15.860 1.00 73.94 90 GLN A O 1
ATOM 701 N N . CYS A 1 91 ? 15.949 -1.706 -17.951 1.00 66.62 91 CYS A N 1
ATOM 702 C CA . CYS A 1 91 ? 14.747 -2.498 -17.629 1.00 66.62 91 CYS A CA 1
ATOM 703 C C . CYS A 1 91 ? 14.938 -4.028 -17.668 1.00 66.62 91 CYS A C 1
ATOM 705 O O . CYS A 1 91 ? 14.005 -4.773 -17.386 1.00 66.62 91 CYS A O 1
ATOM 707 N N . GLY A 1 92 ? 16.111 -4.530 -18.059 1.00 68.88 92 GLY A N 1
ATOM 708 C CA . GLY A 1 92 ? 16.416 -5.965 -18.151 1.00 68.88 92 GLY A CA 1
ATOM 709 C C . GLY A 1 92 ? 15.791 -6.699 -19.343 1.00 68.88 92 GLY A C 1
ATOM 710 O O . GLY A 1 92 ? 16.073 -7.881 -19.541 1.00 68.88 92 GLY A O 1
ATOM 711 N N . HIS A 1 93 ? 14.957 -6.032 -20.150 1.00 78.81 93 HIS A N 1
ATOM 712 C CA . HIS A 1 93 ? 14.323 -6.641 -21.318 1.00 78.81 93 HIS A CA 1
ATOM 713 C C . HIS A 1 93 ? 15.368 -7.151 -22.309 1.00 78.81 93 HIS A C 1
ATOM 715 O O . HIS A 1 93 ? 16.327 -6.442 -22.612 1.00 78.81 93 HIS A O 1
ATOM 721 N N . ARG A 1 94 ? 15.162 -8.363 -22.825 1.00 78.06 94 ARG A N 1
ATOM 722 C CA . ARG A 1 94 ? 15.995 -8.970 -23.863 1.00 78.06 94 ARG A CA 1
ATOM 723 C C . ARG A 1 94 ? 15.198 -9.043 -25.157 1.00 78.06 94 ARG A C 1
ATOM 725 O O . ARG A 1 94 ? 14.037 -9.437 -25.128 1.00 78.06 94 ARG A O 1
ATOM 732 N N . TRP A 1 95 ? 15.811 -8.664 -26.269 1.00 85.25 95 TRP A N 1
ATOM 733 C CA . TRP A 1 95 ? 15.188 -8.728 -27.587 1.00 85.25 95 TRP A CA 1
ATOM 734 C C . TRP A 1 95 ? 16.224 -8.993 -28.668 1.00 85.25 95 TRP A C 1
ATOM 736 O O . TRP A 1 95 ? 17.427 -8.826 -28.476 1.00 85.25 95 TRP A O 1
ATOM 746 N N . VAL A 1 96 ? 15.735 -9.374 -29.838 1.00 79.25 96 VAL A N 1
ATOM 747 C CA . VAL A 1 96 ? 16.538 -9.515 -31.046 1.00 79.25 96 VAL A CA 1
ATOM 748 C C . VAL A 1 96 ? 16.161 -8.375 -31.984 1.00 79.25 96 VAL A C 1
ATOM 750 O O . VAL A 1 96 ? 14.979 -8.164 -32.258 1.00 79.25 96 VAL A O 1
ATOM 753 N N . SER A 1 97 ? 17.146 -7.600 -32.445 1.00 79.50 97 SER A N 1
ATOM 754 C CA . SER A 1 97 ? 16.881 -6.571 -33.459 1.00 79.50 97 SER A CA 1
ATOM 755 C C . SER A 1 97 ? 16.586 -7.229 -34.805 1.00 79.50 97 SER A C 1
ATOM 757 O O . SER A 1 97 ? 17.236 -8.203 -35.178 1.00 79.50 97 SER A O 1
ATOM 759 N N . ARG A 1 98 ? 15.621 -6.672 -35.546 1.00 75.00 98 ARG A N 1
ATOM 760 C CA . ARG A 1 98 ? 15.323 -7.076 -36.931 1.00 75.00 98 ARG A CA 1
ATOM 761 C C . ARG A 1 98 ? 16.320 -6.492 -37.943 1.00 75.00 98 ARG A C 1
ATOM 763 O O . ARG A 1 98 ? 16.354 -6.946 -39.079 1.00 75.00 98 ARG A O 1
ATOM 770 N N . GLY A 1 99 ? 17.102 -5.486 -37.542 1.00 75.12 99 GLY A N 1
ATOM 771 C CA . GLY A 1 99 ? 18.108 -4.825 -38.375 1.00 75.12 99 GLY A CA 1
ATOM 772 C C . GLY A 1 99 ? 19.540 -5.169 -37.966 1.00 75.12 99 GLY A C 1
ATOM 773 O O . GLY A 1 99 ? 19.792 -5.630 -36.852 1.00 75.12 99 GLY A O 1
ATOM 774 N N . SER A 1 100 ? 20.487 -4.903 -38.867 1.00 72.94 100 SER A N 1
ATOM 775 C CA . SER A 1 100 ? 21.931 -5.023 -38.610 1.00 72.94 100 SER A CA 1
ATOM 776 C C . SER A 1 100 ? 22.460 -3.948 -37.653 1.00 72.94 100 SER A C 1
ATOM 778 O O . SER A 1 100 ? 23.499 -4.138 -37.013 1.00 72.94 100 SER A O 1
ATOM 780 N N . GLU A 1 101 ? 21.747 -2.827 -37.540 1.00 83.19 101 GLU A N 1
ATOM 781 C CA . GLU A 1 101 ? 22.116 -1.711 -36.681 1.00 83.19 101 GLU A CA 1
ATOM 782 C C . GLU A 1 101 ? 21.744 -1.948 -35.215 1.00 83.19 101 GLU A C 1
ATOM 784 O O . GLU A 1 101 ? 20.771 -2.627 -34.864 1.00 83.19 101 GLU A O 1
ATOM 789 N N . LYS A 1 102 ? 22.556 -1.352 -34.338 1.00 84.62 102 LYS A N 1
ATOM 790 C CA . LYS A 1 102 ? 22.300 -1.317 -32.903 1.00 84.62 102 LYS A CA 1
ATOM 791 C C . LYS A 1 102 ? 21.017 -0.505 -32.660 1.00 84.62 102 LYS A C 1
ATOM 793 O O . LYS A 1 102 ? 20.931 0.620 -33.149 1.00 84.62 102 LYS A O 1
ATOM 798 N N . PRO A 1 103 ? 20.026 -1.037 -31.926 1.00 90.19 103 PRO A N 1
ATOM 799 C CA . PRO A 1 103 ? 18.773 -0.328 -31.708 1.00 90.19 103 PRO A CA 1
ATOM 800 C C . PRO A 1 103 ? 19.027 0.995 -30.981 1.00 90.19 103 PRO A C 1
ATOM 802 O O . PRO A 1 103 ? 19.820 1.054 -30.047 1.00 90.19 103 PRO A O 1
ATOM 805 N N . VAL A 1 104 ? 18.337 2.057 -31.397 1.00 94.00 104 VAL A N 1
ATOM 806 C CA . VAL A 1 104 ? 18.460 3.386 -30.769 1.00 94.00 104 VAL A CA 1
ATOM 807 C C . VAL A 1 104 ? 17.752 3.425 -29.415 1.00 94.00 104 VAL A C 1
ATOM 809 O O . VAL A 1 104 ? 18.132 4.183 -28.533 1.00 94.00 104 VAL A O 1
ATOM 812 N N . LYS A 1 105 ? 16.704 2.613 -29.243 1.00 92.25 105 LYS A N 1
ATOM 813 C CA . LYS A 1 105 ? 15.877 2.576 -28.035 1.00 92.25 105 LYS A CA 1
ATOM 814 C C . LYS A 1 105 ? 15.561 1.142 -27.638 1.00 92.25 105 LYS A C 1
ATOM 816 O O . LYS A 1 105 ? 15.371 0.283 -28.499 1.00 92.25 105 LYS A O 1
ATOM 821 N N . CYS A 1 106 ? 15.417 0.905 -26.339 1.00 84.31 106 CYS A N 1
ATOM 822 C CA . CYS A 1 106 ? 14.813 -0.330 -25.846 1.00 84.31 106 CYS A CA 1
ATOM 823 C C . CYS A 1 106 ? 13.355 -0.434 -26.341 1.00 84.31 106 CYS A C 1
ATOM 825 O O . CYS A 1 106 ? 12.589 0.510 -26.148 1.00 84.31 106 CYS A O 1
ATOM 827 N N . PRO A 1 107 ? 12.907 -1.556 -26.932 1.00 82.31 107 PRO A N 1
ATOM 828 C CA . PRO A 1 107 ? 11.530 -1.681 -27.411 1.00 82.31 107 PRO A CA 1
ATOM 829 C C . PRO A 1 107 ? 10.504 -1.705 -26.271 1.00 82.31 107 PRO A C 1
ATOM 831 O O . PRO A 1 107 ? 9.366 -1.292 -26.500 1.00 82.31 107 PRO A O 1
ATOM 834 N N . ARG A 1 108 ? 10.914 -2.123 -25.062 1.00 72.56 108 ARG A N 1
ATOM 835 C CA . ARG A 1 108 ? 10.074 -2.151 -23.856 1.00 72.56 108 ARG A CA 1
ATOM 836 C C . ARG A 1 108 ? 10.009 -0.787 -23.168 1.00 72.56 108 ARG A C 1
ATOM 838 O O . ARG A 1 108 ? 8.963 -0.164 -23.198 1.00 72.56 108 ARG A O 1
ATOM 845 N N . CYS A 1 109 ? 11.116 -0.297 -22.602 1.00 67.88 109 CYS A N 1
ATOM 846 C CA . CYS A 1 109 ? 11.117 0.950 -21.817 1.00 67.88 109 CYS A CA 1
ATOM 847 C C . CYS A 1 109 ? 11.418 2.221 -22.625 1.00 67.88 109 CYS A C 1
ATOM 849 O O . CYS A 1 109 ? 11.543 3.288 -22.046 1.00 67.88 109 CYS A O 1
ATOM 851 N N . LYS A 1 110 ? 11.633 2.120 -23.943 1.00 79.88 110 LYS A N 1
ATOM 852 C CA . LYS A 1 110 ? 11.962 3.244 -24.848 1.00 79.88 110 LYS A CA 1
ATOM 853 C C . LYS A 1 110 ? 13.236 4.041 -24.510 1.00 79.88 110 LYS A C 1
ATOM 855 O O . LYS A 1 110 ? 13.585 4.945 -25.269 1.00 79.88 110 LYS A O 1
ATOM 860 N N . SER A 1 111 ? 13.981 3.660 -23.470 1.00 78.69 111 SER A N 1
ATOM 861 C CA . SER A 1 111 ? 15.244 4.295 -23.083 1.00 78.69 111 SER A CA 1
ATOM 862 C C . SER A 1 111 ? 16.265 4.278 -24.223 1.00 78.69 111 SER A C 1
ATOM 864 O O . SER A 1 111 ? 16.493 3.232 -24.843 1.00 78.69 111 SER A O 1
ATOM 866 N N . ARG A 1 112 ? 16.881 5.439 -24.486 1.00 90.25 112 ARG A N 1
ATOM 867 C CA . ARG A 1 112 ? 17.969 5.609 -25.467 1.00 90.25 112 ARG A CA 1
ATOM 868 C C . ARG A 1 112 ? 19.307 5.074 -24.956 1.00 90.25 112 ARG A C 1
ATOM 870 O O . ARG A 1 112 ? 20.114 4.609 -25.746 1.00 90.25 112 ARG A O 1
ATOM 877 N N . ASN A 1 113 ? 19.483 5.051 -23.639 1.00 89.44 113 ASN A N 1
ATOM 878 C CA . ASN A 1 113 ? 20.713 4.634 -22.968 1.00 89.44 113 ASN A CA 1
ATOM 879 C C . ASN A 1 113 ? 20.572 3.191 -22.467 1.00 89.44 113 ASN A C 1
ATOM 881 O O . ASN A 1 113 ? 20.958 2.837 -21.349 1.00 89.44 113 ASN A O 1
ATOM 885 N N . TRP A 1 114 ? 19.911 2.350 -23.265 1.00 89.19 114 TRP A N 1
ATOM 886 C CA . TRP A 1 114 ? 19.571 0.990 -22.864 1.00 89.19 114 TRP A CA 1
ATOM 887 C C . TRP A 1 114 ? 20.808 0.105 -22.713 1.00 89.19 114 TRP A C 1
ATOM 889 O O . TRP A 1 114 ? 20.732 -0.894 -22.014 1.00 89.19 114 TRP A O 1
ATOM 899 N N . ASP A 1 115 ? 21.918 0.452 -23.347 1.00 88.94 115 ASP A N 1
ATOM 900 C CA . ASP A 1 115 ? 23.191 -0.263 -23.333 1.00 88.94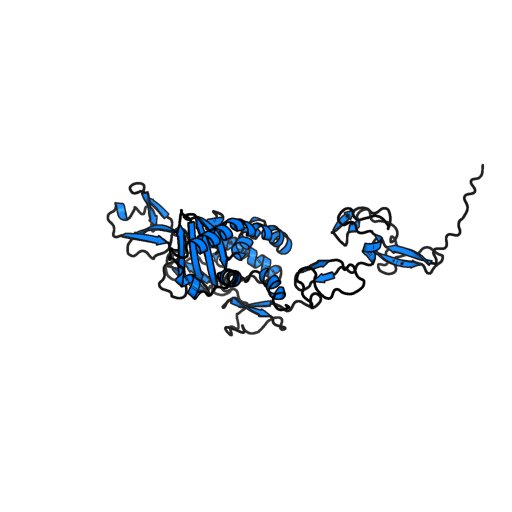 115 ASP A CA 1
ATOM 901 C C . ASP A 1 115 ? 24.225 0.346 -22.374 1.00 88.94 115 ASP A C 1
ATOM 903 O O . ASP A 1 115 ? 25.267 -0.263 -22.134 1.00 88.94 115 ASP A O 1
ATOM 907 N N . GLU A 1 116 ? 23.949 1.521 -21.805 1.00 88.00 116 GLU A N 1
ATOM 908 C CA . GLU A 1 116 ? 24.814 2.143 -20.802 1.00 88.00 116 GLU A CA 1
ATOM 909 C C . GLU A 1 116 ? 24.682 1.432 -19.447 1.00 88.00 116 GLU A C 1
ATOM 911 O O . GLU A 1 116 ? 23.617 0.880 -19.143 1.00 88.00 116 GLU A O 1
ATOM 916 N N . PRO A 1 117 ? 25.730 1.422 -18.603 1.00 82.56 117 PRO A N 1
ATOM 917 C CA . PRO A 1 117 ? 25.618 0.937 -17.233 1.00 82.56 117 PRO A CA 1
ATOM 918 C C . PRO A 1 117 ? 24.488 1.656 -16.491 1.00 82.56 117 PRO A C 1
ATOM 920 O O . PRO A 1 117 ? 24.343 2.877 -16.573 1.00 82.56 117 PRO A O 1
ATOM 923 N N . LYS A 1 118 ? 23.673 0.899 -15.752 1.00 79.00 118 LYS A N 1
ATOM 924 C CA . LYS A 1 118 ? 22.588 1.475 -14.955 1.00 79.00 118 LYS A CA 1
ATOM 925 C C . LYS A 1 118 ? 23.195 2.347 -13.858 1.00 79.00 118 LYS A C 1
ATOM 927 O O . LYS A 1 118 ? 23.892 1.831 -12.988 1.00 79.00 118 LYS A O 1
ATOM 932 N N . ILE A 1 119 ? 22.928 3.655 -13.895 1.00 77.44 119 ILE A N 1
ATOM 933 C CA . ILE A 1 119 ? 23.332 4.558 -12.812 1.00 77.44 119 ILE A CA 1
ATOM 934 C C . ILE A 1 119 ? 22.645 4.071 -11.529 1.00 77.44 119 ILE A C 1
ATOM 936 O O . ILE A 1 119 ? 21.412 3.940 -11.532 1.00 77.44 119 ILE A O 1
ATOM 940 N N . PRO A 1 120 ? 23.399 3.803 -10.448 1.00 76.00 120 PRO A N 1
ATOM 941 C CA . PRO A 1 120 ? 22.816 3.360 -9.195 1.00 76.00 120 PRO A CA 1
ATOM 942 C C . PRO A 1 120 ? 21.769 4.361 -8.693 1.00 76.00 120 PRO A C 1
ATOM 944 O O . PRO A 1 120 ? 22.003 5.574 -8.620 1.00 76.00 120 PRO A O 1
ATOM 947 N N . ARG A 1 121 ? 20.584 3.834 -8.379 1.00 73.88 121 ARG A N 1
ATOM 948 C CA . ARG A 1 121 ? 19.529 4.553 -7.663 1.00 73.88 121 ARG A CA 1
ATOM 949 C C . ARG A 1 121 ? 19.684 4.251 -6.178 1.00 73.88 121 ARG A C 1
ATOM 951 O O . ARG A 1 121 ? 19.779 3.090 -5.790 1.00 73.88 121 ARG A O 1
ATOM 958 N N . PHE A 1 122 ? 19.693 5.301 -5.372 1.00 78.81 122 PHE A N 1
ATOM 959 C CA . PHE A 1 122 ? 19.799 5.250 -3.924 1.00 78.81 122 PHE A CA 1
ATOM 960 C C . PHE A 1 122 ? 18.511 5.769 -3.307 1.00 78.81 122 PHE A C 1
ATOM 962 O O . PHE A 1 122 ? 17.931 6.730 -3.806 1.00 78.81 122 PHE A O 1
ATOM 969 N N . THR A 1 123 ? 18.103 5.167 -2.196 1.00 74.31 123 THR A N 1
ATOM 970 C CA . THR A 1 123 ? 16.950 5.612 -1.415 1.00 74.31 123 THR A CA 1
ATOM 971 C C . THR A 1 123 ? 17.402 5.866 0.008 1.00 74.31 123 THR A C 1
ATOM 973 O O . THR A 1 123 ? 18.016 5.008 0.637 1.00 74.31 123 THR A O 1
ATOM 976 N N . CYS A 1 124 ? 17.093 7.044 0.542 1.00 78.69 124 CYS A N 1
ATOM 977 C CA . CYS A 1 124 ? 17.378 7.357 1.929 1.00 78.69 124 CYS A CA 1
ATOM 978 C C . CYS A 1 124 ? 16.345 6.653 2.799 1.00 78.69 124 CYS A C 1
ATOM 980 O O . CYS A 1 124 ? 15.197 7.075 2.866 1.00 78.69 124 CYS A O 1
ATOM 982 N N . ARG A 1 125 ? 16.766 5.634 3.536 1.00 73.81 125 ARG A N 1
ATOM 983 C CA . ARG A 1 125 ? 15.938 4.873 4.473 1.00 73.81 125 ARG A CA 1
ATOM 984 C C . ARG A 1 125 ? 15.380 5.720 5.622 1.00 73.81 125 ARG A C 1
ATOM 986 O O . ARG A 1 125 ? 14.381 5.353 6.214 1.00 73.81 125 ARG A O 1
ATOM 993 N N . LYS A 1 126 ? 15.943 6.909 5.883 1.00 71.38 126 LYS A N 1
ATOM 994 C CA . LYS A 1 126 ? 15.428 7.839 6.906 1.00 71.38 126 LYS A CA 1
ATOM 995 C C . LYS A 1 126 ? 14.322 8.774 6.431 1.00 71.38 126 LYS A C 1
ATOM 997 O O . LYS A 1 126 ? 13.368 9.004 7.167 1.00 71.38 126 LYS A O 1
ATOM 1002 N N . CYS A 1 127 ? 14.489 9.388 5.259 1.00 70.62 127 CYS A N 1
ATOM 1003 C CA . CYS A 1 127 ? 13.558 10.411 4.756 1.00 70.62 127 CYS A CA 1
ATOM 1004 C C . CYS A 1 127 ? 12.811 10.004 3.482 1.00 70.62 127 CYS A C 1
ATOM 1006 O O . CYS A 1 127 ? 12.028 10.792 2.964 1.00 70.62 127 CYS A O 1
ATOM 1008 N N . GLY A 1 128 ? 13.099 8.822 2.946 1.00 65.81 128 GLY A N 1
ATOM 1009 C CA . GLY A 1 128 ? 12.497 8.269 1.738 1.00 65.81 128 GLY A CA 1
ATOM 1010 C C . GLY A 1 128 ? 12.942 8.850 0.418 1.00 65.81 128 GLY A C 1
ATOM 1011 O O . GLY A 1 128 ? 12.561 8.321 -0.615 1.00 65.81 128 GLY A O 1
ATOM 1012 N N . TYR A 1 129 ? 13.771 9.890 0.426 1.00 76.12 129 TYR A N 1
ATOM 1013 C CA . TYR A 1 129 ? 14.228 10.508 -0.810 1.00 76.12 129 TYR A CA 1
ATOM 1014 C C . TYR A 1 129 ? 14.977 9.512 -1.700 1.00 76.12 129 TYR A C 1
ATOM 1016 O O . TYR A 1 129 ? 15.933 8.890 -1.233 1.00 76.12 129 TYR A O 1
ATOM 1024 N N . VAL A 1 130 ? 14.568 9.402 -2.963 1.00 73.00 130 VAL A N 1
ATOM 1025 C CA . VAL A 1 130 ? 15.215 8.577 -3.990 1.00 73.00 130 VAL A CA 1
ATOM 1026 C C . VAL A 1 130 ? 16.055 9.481 -4.896 1.00 73.00 130 VAL A C 1
ATOM 1028 O O . VAL A 1 130 ? 15.604 10.548 -5.301 1.00 73.00 130 VAL A O 1
ATOM 1031 N N . TRP A 1 131 ? 17.289 9.092 -5.224 1.00 83.94 131 TRP A N 1
ATOM 1032 C CA . TRP A 1 131 ? 18.139 9.833 -6.163 1.00 83.94 131 TRP A CA 1
ATOM 1033 C C . TRP A 1 131 ? 19.042 8.915 -6.984 1.00 83.94 131 TRP A C 1
ATOM 1035 O O . TRP A 1 131 ? 19.344 7.790 -6.597 1.00 83.94 131 TRP A O 1
ATOM 1045 N N . LYS A 1 132 ? 19.502 9.408 -8.135 1.00 81.38 132 LYS A N 1
ATOM 1046 C CA . LYS A 1 132 ? 20.540 8.763 -8.953 1.00 81.38 132 LYS A CA 1
ATOM 1047 C C . LYS A 1 132 ? 21.894 9.377 -8.590 1.00 81.38 132 LYS A C 1
ATOM 1049 O O . LYS A 1 132 ? 21.994 10.596 -8.461 1.00 81.38 132 LYS A O 1
ATOM 1054 N N . SER A 1 133 ? 22.939 8.568 -8.436 1.00 84.00 133 SER A N 1
ATOM 1055 C CA . SER A 1 133 ? 24.302 9.075 -8.221 1.00 84.00 133 SER A CA 1
ATOM 1056 C C . SER A 1 133 ? 25.313 8.267 -9.021 1.00 84.00 133 SER A C 1
ATOM 1058 O O . SER A 1 133 ? 25.197 7.054 -9.144 1.00 84.00 133 SER A O 1
ATOM 1060 N N . LYS A 1 134 ? 26.317 8.962 -9.568 1.00 85.12 134 LYS A N 1
ATOM 1061 C CA . LYS A 1 134 ? 27.458 8.330 -10.248 1.00 85.12 134 LYS A CA 1
ATOM 1062 C C . LYS A 1 134 ? 28.435 7.677 -9.263 1.00 85.12 134 LYS A C 1
ATOM 1064 O O . LYS A 1 134 ? 29.230 6.844 -9.674 1.00 85.12 134 LYS A O 1
ATOM 1069 N N . MET A 1 135 ? 28.394 8.072 -7.990 1.00 86.88 135 MET A N 1
ATOM 1070 C CA . MET A 1 135 ? 29.173 7.442 -6.922 1.00 86.88 135 MET A CA 1
ATOM 1071 C C . MET A 1 135 ? 28.482 6.156 -6.469 1.00 86.88 135 MET A C 1
ATOM 1073 O O . MET A 1 135 ? 27.271 6.185 -6.249 1.00 86.88 135 MET A O 1
ATOM 1077 N N . GLU A 1 136 ? 29.248 5.078 -6.281 1.00 84.25 136 GLU A N 1
ATOM 1078 C CA . GLU A 1 136 ? 28.738 3.780 -5.805 1.00 84.25 136 GLU A CA 1
ATOM 1079 C C . GLU A 1 136 ? 28.144 3.842 -4.391 1.00 84.25 136 GLU A C 1
ATOM 1081 O O . GLU A 1 136 ? 27.219 3.094 -4.086 1.00 84.25 136 GLU A O 1
ATOM 1086 N N . HIS A 1 137 ? 28.632 4.749 -3.539 1.00 87.62 137 HIS A N 1
ATOM 1087 C CA . HIS A 1 137 ? 28.124 4.942 -2.179 1.00 87.62 137 HIS A CA 1
ATOM 1088 C C . HIS A 1 137 ? 28.200 6.428 -1.781 1.00 87.62 137 HIS A C 1
ATOM 1090 O O . HIS A 1 137 ? 29.258 6.913 -1.383 1.00 87.62 137 HIS A O 1
ATOM 1096 N N . PRO A 1 138 ? 27.120 7.210 -1.971 1.00 91.56 138 PRO A N 1
ATOM 1097 C CA . PRO A 1 138 ? 27.078 8.608 -1.546 1.00 91.56 138 PRO A CA 1
ATOM 1098 C C . PRO A 1 138 ? 27.327 8.758 -0.040 1.00 91.56 138 PRO A C 1
ATOM 1100 O O . PRO A 1 138 ? 26.767 8.015 0.752 1.00 91.56 138 PRO A O 1
ATOM 1103 N N . GLU A 1 139 ? 28.082 9.766 0.401 1.00 94.06 139 GLU A N 1
ATOM 1104 C CA . GLU A 1 139 ? 28.338 9.944 1.844 1.00 94.06 139 GLU A CA 1
ATOM 1105 C C . GLU A 1 139 ? 27.105 10.405 2.634 1.00 94.06 139 GLU A C 1
ATOM 1107 O O . GLU A 1 139 ? 27.007 10.188 3.842 1.00 94.06 139 GLU A O 1
ATOM 1112 N N . GLN A 1 140 ? 26.159 11.081 1.977 1.00 95.69 140 GLN A N 1
ATOM 1113 C CA . GLN A 1 140 ? 24.988 11.652 2.634 1.00 95.69 140 GLN A CA 1
ATOM 1114 C C . GLN A 1 140 ? 23.766 11.711 1.721 1.00 95.69 140 GLN A C 1
ATOM 1116 O O . GLN A 1 140 ? 23.876 11.893 0.508 1.00 95.69 140 GLN A O 1
ATOM 1121 N N . CYS A 1 141 ? 22.581 11.636 2.329 1.00 90.50 141 CYS A N 1
ATOM 1122 C CA . CYS A 1 141 ? 21.336 11.910 1.624 1.00 90.50 141 CYS A CA 1
ATOM 1123 C C . CYS A 1 141 ? 21.294 13.380 1.156 1.00 90.50 141 CYS A C 1
ATOM 1125 O O . CYS A 1 141 ? 21.466 14.270 1.991 1.00 90.50 141 CYS A O 1
ATOM 1127 N N . PRO A 1 142 ? 20.962 13.670 -0.115 1.00 90.56 142 PRO A N 1
ATOM 1128 C CA . PRO A 1 142 ? 20.858 15.047 -0.606 1.00 90.56 142 PRO A CA 1
ATOM 1129 C C . PRO A 1 142 ? 19.762 15.866 0.091 1.00 90.56 142 PRO A C 1
ATOM 1131 O O . PRO A 1 142 ? 19.922 17.067 0.286 1.00 90.56 142 PRO A O 1
ATOM 1134 N N . LYS A 1 143 ? 18.654 15.215 0.480 1.00 82.56 143 LYS A N 1
ATOM 1135 C CA . LYS A 1 143 ? 17.479 15.872 1.075 1.00 82.56 143 LYS A CA 1
ATOM 1136 C C . LYS A 1 143 ? 17.651 16.131 2.571 1.00 82.56 143 LYS A C 1
ATOM 1138 O O . LYS A 1 143 ? 17.549 17.268 3.010 1.00 82.56 143 LYS A O 1
ATOM 1143 N N . CYS A 1 144 ? 17.923 15.094 3.368 1.00 85.06 144 CYS A N 1
ATOM 1144 C CA . CYS A 1 144 ? 18.010 15.224 4.831 1.00 85.06 144 CYS A CA 1
ATOM 1145 C C . CYS A 1 144 ? 19.442 15.335 5.377 1.00 85.06 144 CYS A C 1
ATOM 1147 O O . CYS A 1 144 ? 19.619 15.419 6.590 1.00 85.06 144 CYS A O 1
ATOM 1149 N N . ARG A 1 145 ? 20.465 15.285 4.509 1.00 93.38 145 ARG A N 1
ATOM 1150 C CA . ARG A 1 145 ? 21.898 15.320 4.868 1.00 93.38 145 ARG A CA 1
ATOM 1151 C C . ARG A 1 145 ? 22.346 14.219 5.833 1.00 93.38 145 ARG A C 1
ATOM 1153 O O . ARG A 1 145 ? 23.408 14.311 6.442 1.00 93.38 145 ARG A O 1
ATOM 1160 N N . SER A 1 146 ? 21.559 13.152 5.992 1.00 87.31 146 SER A N 1
ATOM 1161 C CA . SER A 1 146 ? 21.957 12.059 6.875 1.00 87.31 146 SER A CA 1
ATOM 1162 C C . SER A 1 146 ? 23.098 11.256 6.267 1.00 87.31 146 SER A C 1
ATOM 1164 O O . SER A 1 146 ? 22.981 10.805 5.131 1.00 87.31 146 SER A O 1
ATOM 1166 N N . ARG A 1 147 ? 24.152 11.019 7.056 1.00 92.06 147 ARG A N 1
ATOM 1167 C CA . ARG A 1 147 ? 25.282 10.131 6.720 1.00 92.06 147 ARG A CA 1
ATOM 1168 C C . ARG A 1 147 ? 24.993 8.637 6.891 1.00 92.06 147 ARG A C 1
ATOM 1170 O O . ARG A 1 147 ? 25.823 7.800 6.592 1.00 92.06 147 ARG A O 1
ATOM 1177 N N . SER A 1 148 ? 23.827 8.306 7.433 1.00 88.62 148 SER A N 1
ATOM 1178 C CA . SER A 1 148 ? 23.335 6.932 7.617 1.00 88.62 148 SER A CA 1
ATOM 1179 C C . SER A 1 148 ? 22.030 6.767 6.848 1.00 88.62 148 SER A C 1
ATOM 1181 O O . SER A 1 148 ? 21.000 6.389 7.402 1.00 88.62 148 SER A O 1
ATOM 1183 N N . TRP A 1 149 ? 22.046 7.194 5.587 1.00 86.88 149 TRP A N 1
ATOM 1184 C CA . TRP A 1 149 ? 20.880 7.171 4.710 1.00 86.88 149 TRP A CA 1
ATOM 1185 C C . TRP A 1 149 ? 20.591 5.772 4.172 1.00 86.88 149 TRP A C 1
ATOM 1187 O O . TRP A 1 149 ? 19.453 5.495 3.832 1.00 86.88 149 TRP A O 1
ATOM 1197 N N . ASP A 1 150 ? 21.596 4.916 4.098 1.00 82.50 150 ASP A N 1
ATOM 1198 C CA . ASP A 1 150 ? 21.555 3.534 3.626 1.00 82.50 150 ASP A CA 1
ATOM 1199 C C . ASP A 1 150 ? 21.276 2.529 4.749 1.00 82.50 150 ASP A C 1
ATOM 1201 O O . ASP A 1 150 ? 21.026 1.356 4.485 1.00 82.50 150 ASP A O 1
ATOM 1205 N N . LYS A 1 151 ? 21.292 2.968 6.010 1.00 80.50 151 LYS A N 1
ATOM 1206 C CA . LYS A 1 151 ? 21.040 2.102 7.166 1.00 80.50 151 LYS A CA 1
ATOM 1207 C C . LYS A 1 151 ? 19.549 1.840 7.344 1.00 80.50 151 LYS A C 1
ATOM 1209 O O . LYS A 1 151 ? 18.759 2.781 7.310 1.00 80.50 151 LYS A O 1
ATOM 1214 N N . ASP A 1 152 ? 19.176 0.577 7.550 1.00 67.56 152 ASP A N 1
ATOM 1215 C CA . ASP A 1 152 ? 17.791 0.200 7.847 1.00 67.56 152 ASP A CA 1
ATOM 1216 C C . ASP A 1 152 ? 17.310 0.911 9.109 1.00 67.56 152 ASP A C 1
ATOM 1218 O O . ASP A 1 152 ? 17.912 0.807 10.179 1.00 67.56 152 ASP A O 1
ATOM 1222 N N . THR A 1 153 ? 16.221 1.662 8.973 1.00 68.81 153 THR A N 1
ATOM 1223 C CA . THR A 1 153 ? 15.532 2.271 10.105 1.00 68.81 153 THR A CA 1
ATOM 1224 C C . THR A 1 153 ? 14.121 1.731 10.164 1.00 68.81 153 THR A C 1
ATOM 1226 O O . THR A 1 153 ? 13.219 2.244 9.505 1.00 68.81 153 THR A O 1
ATOM 1229 N N . PHE A 1 154 ? 13.919 0.716 10.997 1.00 69.44 154 PHE A N 1
ATOM 1230 C CA . PHE A 1 154 ? 12.585 0.197 11.260 1.00 69.44 154 PHE A CA 1
ATOM 1231 C C . PHE A 1 154 ? 11.847 1.159 12.189 1.00 69.44 154 PHE A C 1
ATOM 1233 O O . PHE A 1 154 ? 12.171 1.279 13.376 1.00 69.44 154 PHE A O 1
ATOM 1240 N N . LYS A 1 155 ? 10.844 1.855 11.648 1.00 75.31 155 LYS A N 1
ATOM 1241 C CA . LYS A 1 155 ? 9.873 2.603 12.449 1.00 75.31 155 LYS A CA 1
ATOM 1242 C C . LYS A 1 155 ? 8.870 1.611 13.030 1.00 75.31 155 LYS A C 1
ATOM 1244 O O . LYS A 1 155 ? 8.000 1.099 12.330 1.00 75.31 155 LYS A O 1
ATOM 1249 N N . LEU A 1 156 ? 8.980 1.341 14.321 1.00 82.06 156 LEU A N 1
ATOM 1250 C CA . LEU A 1 156 ? 8.021 0.522 15.045 1.00 82.06 156 LEU A CA 1
ATOM 1251 C C . LEU A 1 156 ? 6.907 1.389 15.622 1.00 82.06 156 LEU A C 1
ATOM 1253 O O . LEU A 1 156 ? 7.123 2.532 16.022 1.00 82.06 156 LEU A O 1
ATOM 1257 N N . LYS A 1 157 ? 5.706 0.816 15.690 1.00 83.94 157 LYS A N 1
ATOM 1258 C CA . LYS A 1 157 ? 4.529 1.426 16.308 1.00 83.94 157 LYS A CA 1
ATOM 1259 C C . LYS A 1 157 ? 3.888 0.426 17.257 1.00 83.94 157 LYS A C 1
ATOM 1261 O O . LYS A 1 157 ? 3.623 -0.710 16.874 1.00 83.94 157 LYS A O 1
ATOM 1266 N N . CYS A 1 158 ? 3.614 0.860 18.482 1.00 86.62 158 CYS A N 1
ATOM 1267 C CA . CYS A 1 158 ? 2.907 0.052 19.466 1.00 86.62 158 CYS A CA 1
ATOM 1268 C C . CYS A 1 158 ? 1.391 0.171 19.272 1.00 86.62 158 CYS A C 1
ATOM 1270 O O . CYS A 1 158 ? 0.825 1.244 19.464 1.00 86.62 158 CYS A O 1
ATOM 1272 N N . PHE A 1 159 ? 0.710 -0.941 19.010 1.00 84.12 159 PHE A N 1
ATOM 1273 C CA . PHE A 1 159 ? -0.751 -1.034 18.900 1.00 84.12 159 PHE A CA 1
ATOM 1274 C C . PHE A 1 159 ? -1.489 -1.026 20.242 1.00 84.12 159 PHE A C 1
ATOM 1276 O O . PHE A 1 159 ? -2.708 -1.156 20.284 1.00 84.12 159 PHE A O 1
ATOM 1283 N N . ARG A 1 160 ? -0.767 -0.857 21.354 1.00 84.75 160 ARG A N 1
ATOM 1284 C CA . ARG A 1 160 ? -1.358 -0.665 22.689 1.00 84.75 160 ARG A CA 1
ATOM 1285 C C . ARG A 1 160 ? -1.370 0.788 23.108 1.00 84.75 160 ARG A C 1
ATOM 1287 O O . ARG A 1 160 ? -2.346 1.251 23.683 1.00 84.75 160 ARG A O 1
ATOM 1294 N N . CYS A 1 161 ? -0.277 1.500 22.844 1.00 83.56 161 CYS A N 1
ATOM 1295 C CA . CYS A 1 161 ? -0.109 2.864 23.328 1.00 83.56 161 CYS A CA 1
ATOM 1296 C C . CYS A 1 161 ? 0.091 3.916 22.235 1.00 83.56 161 CYS A C 1
ATOM 1298 O O . CYS A 1 161 ? 0.166 5.096 22.573 1.00 83.56 161 CYS A O 1
ATOM 1300 N N . GLY A 1 162 ? 0.200 3.503 20.972 1.00 82.81 162 GLY A N 1
ATOM 1301 C CA . GLY A 1 162 ? 0.424 4.363 19.814 1.00 82.81 162 GLY A CA 1
ATOM 1302 C C . GLY A 1 162 ? 1.847 4.895 19.662 1.00 82.81 162 GLY A C 1
ATOM 1303 O O . GLY A 1 162 ? 2.146 5.503 18.641 1.00 82.81 162 GLY A O 1
ATOM 1304 N N . HIS A 1 163 ? 2.727 4.650 20.639 1.00 86.31 163 HIS A N 1
ATOM 1305 C CA . HIS A 1 163 ? 4.104 5.133 20.613 1.00 86.31 163 HIS A CA 1
ATOM 1306 C C . HIS A 1 163 ? 4.831 4.644 19.358 1.00 86.31 163 HIS A C 1
ATOM 1308 O O . HIS A 1 163 ? 4.765 3.455 19.034 1.00 86.31 163 HIS A O 1
ATOM 1314 N N . LYS A 1 164 ? 5.511 5.567 18.676 1.00 84.56 164 LYS A N 1
ATOM 1315 C CA . LYS A 1 164 ? 6.353 5.313 17.508 1.00 84.56 164 LYS A CA 1
ATOM 1316 C C . LYS A 1 164 ? 7.817 5.442 17.935 1.00 84.56 164 LYS A C 1
ATOM 1318 O O . LYS A 1 164 ? 8.151 6.392 18.639 1.00 84.56 164 LYS A O 1
ATOM 1323 N N . TRP A 1 165 ? 8.678 4.514 17.532 1.00 86.94 165 TRP A N 1
ATOM 1324 C CA . TRP A 1 165 ? 10.119 4.597 17.788 1.00 86.94 165 TRP A CA 1
ATOM 1325 C C . TRP A 1 165 ? 10.911 3.992 16.634 1.00 86.94 165 TRP A C 1
ATOM 1327 O O . TRP A 1 165 ? 10.394 3.180 15.872 1.00 86.94 165 TRP A O 1
ATOM 1337 N N . ILE A 1 166 ? 12.167 4.405 16.501 1.00 80.62 166 ILE A N 1
ATOM 1338 C CA . ILE A 1 166 ? 13.092 3.861 15.507 1.00 80.62 166 ILE A CA 1
ATOM 1339 C C . ILE A 1 166 ? 13.969 2.831 16.212 1.00 80.62 166 ILE A C 1
ATOM 1341 O O . ILE A 1 166 ? 14.485 3.099 17.299 1.00 80.62 166 ILE A O 1
ATOM 1345 N N . LEU A 1 167 ? 14.111 1.649 15.618 1.00 77.06 167 LEU A N 1
ATOM 1346 C CA . LEU A 1 167 ? 15.010 0.625 16.137 1.00 77.06 167 LEU A CA 1
ATOM 1347 C C . LEU A 1 167 ? 16.475 1.048 16.053 1.00 77.06 167 LEU A C 1
ATOM 1349 O O . LEU A 1 167 ? 16.909 1.679 15.090 1.00 77.06 167 LEU A O 1
ATOM 1353 N N . THR A 1 168 ? 17.234 0.667 17.077 1.00 74.00 168 THR A N 1
ATOM 1354 C CA . THR A 1 168 ? 18.690 0.789 17.070 1.00 74.00 168 THR A CA 1
ATOM 1355 C C . THR A 1 168 ? 19.285 -0.155 16.027 1.00 74.00 168 THR A C 1
ATOM 1357 O O . THR A 1 168 ? 18.765 -1.245 15.788 1.00 74.00 168 THR A O 1
ATOM 1360 N N . GLU A 1 169 ? 20.379 0.281 15.409 1.00 69.62 169 GLU A N 1
ATOM 1361 C CA . GLU A 1 169 ? 21.096 -0.458 14.371 1.00 69.62 169 GLU A CA 1
ATOM 1362 C C . GLU A 1 169 ? 21.421 -1.902 14.801 1.00 69.62 169 GLU A C 1
ATOM 1364 O O . GLU A 1 169 ? 21.862 -2.139 15.926 1.00 69.62 169 GLU A O 1
ATOM 1369 N N . GLY A 1 170 ? 21.185 -2.865 13.901 1.00 70.25 170 GLY A N 1
ATOM 1370 C CA . GLY A 1 170 ? 21.468 -4.291 14.115 1.00 70.25 170 GLY A CA 1
ATOM 1371 C C . GLY A 1 170 ? 20.404 -5.071 14.897 1.00 70.25 170 GLY A C 1
ATOM 1372 O O . GLY A 1 170 ? 20.548 -6.280 15.073 1.00 70.25 170 GLY A O 1
ATOM 1373 N N . VAL A 1 171 ? 19.335 -4.418 15.361 1.00 73.00 171 VAL A N 1
ATOM 1374 C CA . VAL A 1 171 ? 18.231 -5.085 16.062 1.00 73.00 171 VAL A CA 1
ATOM 1375 C C . VAL A 1 171 ? 17.090 -5.364 15.089 1.00 73.00 171 VAL A C 1
ATOM 1377 O O . VAL A 1 171 ? 16.454 -4.446 14.579 1.00 73.00 171 VAL A O 1
ATOM 1380 N N . GLU A 1 172 ? 16.797 -6.644 14.871 1.00 72.69 172 GLU A N 1
ATOM 1381 C CA . GLU A 1 172 ? 15.640 -7.087 14.088 1.00 72.69 172 GLU A CA 1
ATOM 1382 C C . GLU A 1 172 ? 14.311 -6.662 14.750 1.00 72.69 172 GLU A C 1
ATOM 1384 O O . GLU A 1 172 ? 14.185 -6.763 15.977 1.00 72.69 172 GLU A O 1
ATOM 1389 N N . PRO A 1 173 ? 13.264 -6.286 13.984 1.00 70.69 173 PRO A N 1
ATOM 1390 C CA . PRO A 1 173 ? 11.926 -5.984 14.513 1.00 70.69 173 PRO A CA 1
ATOM 1391 C C . PRO A 1 173 ? 11.386 -7.031 15.492 1.00 70.69 173 PRO A C 1
ATOM 1393 O O . PRO A 1 173 ? 10.842 -6.692 16.543 1.00 70.69 173 PRO A O 1
ATOM 1396 N N . ASN A 1 174 ? 11.610 -8.310 15.184 1.00 72.62 174 ASN A N 1
ATOM 1397 C CA . ASN A 1 174 ? 11.153 -9.441 15.992 1.00 72.62 174 ASN A CA 1
ATOM 1398 C C . ASN A 1 174 ? 11.927 -9.613 17.311 1.00 72.62 174 ASN A C 1
ATOM 1400 O O . ASN A 1 174 ? 11.476 -10.343 18.193 1.00 72.62 174 ASN A O 1
ATOM 1404 N N . ALA A 1 175 ? 13.085 -8.965 17.466 1.00 81.38 175 ALA A N 1
ATOM 1405 C CA . ALA A 1 175 ? 13.857 -9.000 18.704 1.00 81.38 175 ALA A CA 1
ATOM 1406 C C . ALA A 1 175 ? 13.281 -8.060 19.778 1.00 81.38 175 ALA A C 1
ATOM 1408 O O . ALA A 1 175 ? 13.592 -8.207 20.965 1.00 81.38 175 ALA A O 1
ATOM 1409 N N . VAL A 1 176 ? 12.413 -7.114 19.399 1.00 86.12 176 VAL A N 1
ATOM 1410 C CA . VAL A 1 176 ? 11.789 -6.184 20.343 1.00 86.12 176 VAL A CA 1
ATOM 1411 C C . VAL A 1 176 ? 10.703 -6.899 21.135 1.00 86.12 176 VAL A C 1
ATOM 1413 O O . VAL A 1 176 ? 9.581 -7.097 20.679 1.00 86.12 176 VAL A O 1
ATOM 1416 N N . LYS A 1 177 ? 11.029 -7.270 22.374 1.00 89.12 177 LYS A N 1
ATOM 1417 C CA . LYS A 1 177 ? 10.098 -7.995 23.252 1.00 89.12 177 LYS A CA 1
ATOM 1418 C C . LYS A 1 177 ? 9.029 -7.108 23.879 1.00 89.12 177 LYS A C 1
ATOM 1420 O O . LYS A 1 177 ? 7.966 -7.608 24.220 1.00 89.12 177 LYS A O 1
ATOM 1425 N N . THR A 1 178 ? 9.306 -5.821 24.095 1.00 92.94 178 THR A N 1
ATOM 1426 C CA . THR A 1 178 ? 8.384 -4.919 24.802 1.00 92.94 178 THR A CA 1
ATOM 1427 C C . THR A 1 178 ? 8.374 -3.521 24.205 1.00 92.94 178 THR A C 1
ATOM 1429 O O . THR A 1 178 ? 9.389 -3.037 23.711 1.00 92.94 178 THR A O 1
ATOM 1432 N N . CYS A 1 179 ? 7.224 -2.849 24.281 1.00 90.56 179 CYS A N 1
ATOM 1433 C CA . CYS A 1 179 ? 7.134 -1.434 23.933 1.00 90.56 179 CYS A CA 1
ATOM 1434 C C . CYS A 1 179 ? 7.923 -0.578 24.943 1.00 90.56 179 CYS A C 1
ATOM 1436 O O . CYS A 1 179 ? 7.641 -0.674 26.138 1.00 90.56 179 CYS A O 1
ATOM 1438 N N . PRO A 1 180 ? 8.808 0.335 24.506 1.00 91.50 180 PRO A N 1
ATOM 1439 C CA . PRO A 1 180 ? 9.592 1.167 25.423 1.00 91.50 180 PRO A CA 1
ATOM 1440 C C . PRO A 1 180 ? 8.736 2.156 26.234 1.00 91.50 180 PRO A C 1
ATOM 1442 O O . PRO A 1 180 ? 9.106 2.524 27.344 1.00 91.50 180 PRO A O 1
ATOM 1445 N N . SER A 1 181 ? 7.565 2.548 25.720 1.00 90.25 181 SER A N 1
ATOM 1446 C CA . SER A 1 181 ? 6.661 3.489 26.395 1.00 90.25 181 SER A CA 1
ATOM 1447 C C . SER A 1 181 ? 5.707 2.806 27.384 1.00 90.25 181 SER A C 1
ATOM 1449 O O . SER A 1 181 ? 5.612 3.230 28.530 1.00 90.25 181 SER A O 1
ATOM 1451 N N . CYS A 1 182 ? 4.997 1.747 26.974 1.00 88.25 182 CYS A N 1
ATOM 1452 C CA . CYS A 1 182 ? 3.976 1.101 27.822 1.00 88.25 182 CYS A CA 1
ATOM 1453 C C . CYS A 1 182 ? 4.375 -0.273 28.376 1.00 88.25 182 CYS A C 1
ATOM 1455 O O . CYS A 1 182 ? 3.573 -0.905 29.057 1.00 88.25 182 CYS A O 1
ATOM 1457 N N . ARG A 1 183 ? 5.576 -0.768 28.047 1.00 91.25 183 ARG A N 1
ATOM 1458 C CA . ARG A 1 183 ? 6.118 -2.078 28.459 1.00 91.25 183 ARG A CA 1
ATOM 1459 C C . ARG A 1 183 ? 5.281 -3.297 28.056 1.00 91.25 183 ARG A C 1
ATOM 1461 O O . ARG A 1 183 ? 5.554 -4.405 28.507 1.00 91.25 183 ARG A O 1
ATOM 1468 N N . SER A 1 184 ? 4.287 -3.132 27.180 1.00 88.69 184 SER A N 1
ATOM 1469 C CA . SER A 1 184 ? 3.496 -4.260 26.685 1.00 88.69 184 SER A CA 1
ATOM 1470 C C . SER A 1 184 ? 4.363 -5.228 25.882 1.00 88.69 184 SER A C 1
ATOM 1472 O O . SER A 1 184 ? 5.083 -4.798 24.980 1.00 88.69 184 SER A O 1
ATOM 1474 N N . MET A 1 185 ? 4.238 -6.526 26.175 1.00 89.81 185 MET A N 1
ATOM 1475 C CA . MET A 1 185 ? 4.841 -7.613 25.390 1.00 89.81 185 MET A CA 1
ATOM 1476 C C . MET A 1 185 ? 4.091 -7.911 24.084 1.00 89.81 185 MET A C 1
ATOM 1478 O O . MET A 1 185 ? 4.577 -8.667 23.258 1.00 89.81 185 MET A O 1
ATOM 1482 N N . LYS A 1 186 ? 2.898 -7.332 23.908 1.00 88.88 186 LYS A N 1
ATOM 1483 C CA . LYS A 1 186 ? 2.017 -7.524 22.746 1.00 88.88 186 LYS A CA 1
ATOM 1484 C C . LYS A 1 186 ? 1.838 -6.213 21.993 1.00 88.88 186 LYS A C 1
ATOM 1486 O O . LYS A 1 186 ? 0.715 -5.772 21.736 1.00 88.88 186 LYS A O 1
ATOM 1491 N N . TRP A 1 187 ? 2.947 -5.514 21.784 1.00 88.38 187 TRP A N 1
ATOM 1492 C CA . TRP A 1 187 ? 2.960 -4.182 21.187 1.00 88.38 187 TRP A CA 1
ATOM 1493 C C . TRP A 1 187 ? 2.717 -4.222 19.675 1.00 88.38 187 TRP A C 1
ATOM 1495 O O . TRP A 1 187 ? 2.249 -3.237 19.118 1.00 88.38 187 TRP A O 1
ATOM 1505 N N . ASP A 1 188 ? 3.011 -5.344 19.031 1.00 84.88 188 ASP A N 1
ATOM 1506 C CA . ASP A 1 188 ? 2.861 -5.621 17.602 1.00 84.88 188 ASP A CA 1
ATOM 1507 C C . ASP A 1 188 ? 1.524 -6.301 17.251 1.00 84.88 188 ASP A C 1
ATOM 1509 O O . ASP A 1 188 ? 1.142 -6.342 16.083 1.00 84.88 188 ASP A O 1
ATOM 1513 N N . GLU A 1 189 ? 0.782 -6.779 18.254 1.00 86.25 189 GLU A N 1
ATOM 1514 C CA . GLU A 1 189 ? -0.558 -7.349 18.104 1.00 86.25 189 GLU A CA 1
ATOM 1515 C C . GLU A 1 189 ? -1.646 -6.281 18.282 1.00 86.25 189 GLU A C 1
ATOM 1517 O O . GLU A 1 189 ? -1.638 -5.524 19.263 1.00 86.25 189 GLU A O 1
ATOM 1522 N N . LEU A 1 190 ? -2.648 -6.296 17.396 1.00 84.00 190 LEU A N 1
ATOM 1523 C CA . LEU A 1 190 ? -3.860 -5.497 17.568 1.00 84.00 190 LEU A CA 1
ATOM 1524 C C . LEU A 1 190 ? -4.536 -5.794 18.920 1.00 84.00 190 LEU A C 1
ATOM 1526 O O . LEU A 1 190 ? -4.453 -6.917 19.441 1.00 84.00 190 LEU A O 1
ATOM 1530 N N . PRO A 1 191 ? -5.220 -4.804 19.520 1.00 84.69 191 PRO A N 1
ATOM 1531 C CA . PRO A 1 191 ? -6.031 -5.048 20.699 1.00 84.69 191 PRO A CA 1
ATOM 1532 C C . PRO A 1 191 ? -7.068 -6.145 20.428 1.00 84.69 191 PRO A C 1
ATOM 1534 O O . PRO A 1 191 ? -7.797 -6.046 19.440 1.00 84.69 191 PRO A O 1
ATOM 1537 N N . PRO A 1 192 ? -7.156 -7.190 21.274 1.00 85.56 192 PRO A N 1
ATOM 1538 C CA . PRO A 1 192 ? -8.170 -8.210 21.092 1.00 85.56 192 PRO A CA 1
ATOM 1539 C C . PRO A 1 192 ? -9.540 -7.562 21.269 1.00 85.56 192 PRO A C 1
ATOM 1541 O O . PRO A 1 192 ? -9.762 -6.773 22.192 1.00 85.56 192 PRO A O 1
ATOM 1544 N N . LYS A 1 193 ? -10.443 -7.889 20.353 1.00 88.25 193 LYS A N 1
ATOM 1545 C CA . LYS A 1 193 ? -11.822 -7.415 20.348 1.00 88.25 193 LYS A CA 1
ATOM 1546 C C . LYS A 1 193 ? -12.760 -8.570 20.649 1.00 88.25 193 LYS A C 1
ATOM 1548 O O . LYS A 1 193 ? -12.465 -9.720 20.325 1.00 88.25 193 LYS A O 1
ATOM 1553 N N . SER A 1 194 ? -13.888 -8.271 21.266 1.00 89.00 194 SER A N 1
ATOM 1554 C CA . SER A 1 194 ? -14.940 -9.252 21.505 1.00 89.00 194 SER A CA 1
ATOM 1555 C C . SER A 1 194 ? -16.299 -8.607 21.361 1.00 89.00 194 SER A C 1
ATOM 1557 O O . SER A 1 194 ? -16.461 -7.423 21.645 1.00 89.00 194 SER A O 1
ATOM 1559 N N . GLU A 1 195 ? -17.260 -9.399 20.917 1.00 91.81 195 GLU A N 1
ATOM 1560 C CA . GLU A 1 195 ? -18.655 -9.002 20.867 1.00 91.81 195 GLU A CA 1
ATOM 1561 C C . GLU A 1 195 ? -19.313 -9.322 22.207 1.00 91.81 195 GLU A C 1
ATOM 1563 O O . GLU A 1 195 ? -19.106 -10.393 22.787 1.00 91.81 195 GLU A O 1
ATOM 1568 N N . CYS A 1 196 ? -20.074 -8.380 22.755 1.00 90.88 196 CYS A N 1
ATOM 1569 C CA . CYS A 1 196 ? -20.815 -8.638 23.974 1.00 90.88 196 CYS A CA 1
ATOM 1570 C C . CYS A 1 196 ? -22.033 -9.520 23.687 1.00 90.88 196 CYS A C 1
ATOM 1572 O O . CYS A 1 196 ? -22.952 -9.093 23.002 1.00 90.88 196 CYS A O 1
ATOM 1574 N N . PHE A 1 197 ? -22.119 -10.687 24.326 1.00 91.75 197 PHE A N 1
ATOM 1575 C CA . PHE A 1 197 ? -23.282 -11.576 24.207 1.00 91.75 197 PHE A CA 1
ATOM 1576 C C . PHE A 1 197 ? -24.615 -10.959 24.677 1.00 91.75 197 PHE A C 1
ATOM 1578 O O . PHE A 1 197 ? -25.671 -11.492 24.361 1.00 91.75 197 PHE A O 1
ATOM 1585 N N . ARG A 1 198 ? -24.584 -9.877 25.472 1.00 91.56 198 ARG A N 1
ATOM 1586 C CA . ARG A 1 198 ? -25.797 -9.204 25.968 1.00 91.56 198 ARG A CA 1
ATOM 1587 C C . ARG A 1 198 ? -26.277 -8.088 25.049 1.00 91.56 198 ARG A C 1
ATOM 1589 O O . ARG A 1 198 ? -27.472 -7.987 24.820 1.00 91.56 198 ARG A O 1
ATOM 1596 N N . CYS A 1 199 ? -25.372 -7.228 24.579 1.00 90.88 199 CYS A N 1
ATOM 1597 C CA . CYS A 1 199 ? -25.741 -6.038 23.803 1.00 90.88 199 CYS A CA 1
ATOM 1598 C C . CYS A 1 199 ? -25.266 -6.060 22.343 1.00 90.88 199 CYS A C 1
ATOM 1600 O O . CYS A 1 199 ? -25.492 -5.086 21.634 1.00 90.88 199 CYS A O 1
ATOM 1602 N N . GLY A 1 200 ? -24.559 -7.103 21.900 1.00 89.62 200 GLY A N 1
ATOM 1603 C CA . GLY A 1 200 ? -24.016 -7.227 20.540 1.00 89.62 200 GLY A CA 1
ATOM 1604 C C . GLY A 1 200 ? -22.902 -6.229 20.199 1.00 89.62 200 GLY A C 1
ATOM 1605 O O . GLY A 1 200 ? -22.328 -6.269 19.117 1.00 89.62 200 GLY A O 1
ATOM 1606 N N . ARG A 1 201 ? -22.556 -5.301 21.101 1.00 89.12 201 ARG A N 1
ATOM 1607 C CA . ARG A 1 201 ? -21.525 -4.296 20.825 1.00 89.12 201 ARG A CA 1
ATOM 1608 C C . ARG A 1 201 ? -20.131 -4.908 20.905 1.00 89.12 201 ARG A C 1
ATOM 1610 O O . ARG A 1 201 ? -19.793 -5.622 21.854 1.00 89.12 201 ARG A O 1
ATOM 1617 N N . MET A 1 202 ? -19.299 -4.552 19.933 1.00 90.31 202 MET A N 1
ATOM 1618 C CA . MET A 1 202 ? -17.871 -4.848 19.932 1.00 90.31 202 MET A CA 1
ATOM 1619 C C . MET A 1 202 ? -17.148 -3.996 20.978 1.00 90.31 202 MET A C 1
ATOM 1621 O O . MET A 1 202 ? -17.381 -2.794 21.072 1.00 90.31 202 MET A O 1
ATOM 1625 N N . PHE A 1 203 ? -16.234 -4.586 21.745 1.00 89.81 203 PHE A N 1
ATOM 1626 C CA . PHE A 1 203 ? -15.408 -3.867 22.716 1.00 89.81 203 PHE A CA 1
ATOM 1627 C C . PHE A 1 203 ? -13.979 -4.417 22.781 1.00 89.81 203 PHE A C 1
ATOM 1629 O O . PHE A 1 203 ? -13.712 -5.551 22.372 1.00 89.81 203 PHE A O 1
ATOM 1636 N N . ILE A 1 204 ? -13.045 -3.605 23.283 1.00 86.88 204 ILE A N 1
ATOM 1637 C CA . ILE A 1 204 ? -11.633 -3.991 23.429 1.00 86.88 204 ILE A CA 1
ATOM 1638 C C . ILE A 1 204 ? -11.412 -4.718 24.761 1.00 86.88 204 ILE A C 1
ATOM 1640 O O . ILE A 1 204 ? -11.744 -4.202 25.828 1.00 86.88 204 ILE A O 1
ATOM 1644 N N . GLN A 1 205 ? -10.778 -5.892 24.716 1.00 81.56 205 GLN A N 1
ATOM 1645 C CA . GLN A 1 205 ? -10.372 -6.632 25.909 1.00 81.56 205 GLN A CA 1
ATOM 1646 C C . GLN A 1 205 ? -8.957 -6.231 26.349 1.00 81.56 205 GLN A C 1
ATOM 1648 O O . GLN A 1 205 ? -7.952 -6.719 25.832 1.00 81.56 205 GLN A O 1
ATOM 1653 N N . PHE A 1 206 ? -8.850 -5.350 27.342 1.00 73.00 206 PHE A N 1
ATOM 1654 C CA . PHE A 1 206 ? -7.544 -4.971 27.900 1.00 73.00 206 PHE A CA 1
ATOM 1655 C C . PHE A 1 206 ? -6.974 -6.023 28.866 1.00 73.00 206 PHE A C 1
ATOM 1657 O O . PHE A 1 206 ? -5.757 -6.161 28.983 1.00 73.00 206 PHE A O 1
ATOM 1664 N N . LYS A 1 207 ? -7.842 -6.784 29.543 1.00 75.06 207 LYS A N 1
ATOM 1665 C CA . LYS A 1 207 ? -7.496 -7.853 30.496 1.00 75.06 207 LYS A CA 1
ATOM 1666 C C . LYS A 1 207 ? -8.186 -9.170 30.120 1.00 75.06 207 LYS A C 1
ATOM 1668 O O . LYS A 1 207 ? -9.231 -9.165 29.464 1.00 75.06 207 LYS A O 1
ATOM 1673 N N . ARG A 1 208 ? -7.639 -10.307 30.573 1.00 70.38 208 ARG A N 1
ATOM 1674 C CA . ARG A 1 208 ? -8.362 -11.593 30.517 1.00 70.38 208 ARG A CA 1
ATOM 1675 C C . ARG A 1 208 ? -9.709 -11.422 31.227 1.00 70.38 208 ARG A C 1
ATOM 1677 O O . ARG A 1 208 ? -9.738 -10.896 32.335 1.00 70.38 208 ARG A O 1
ATOM 1684 N N . ASN A 1 209 ? -10.791 -11.838 30.574 1.00 73.56 209 ASN A N 1
ATOM 1685 C CA . ASN A 1 209 ? -12.171 -11.713 31.062 1.00 73.56 209 ASN A CA 1
ATOM 1686 C C . ASN A 1 209 ? -12.652 -10.263 31.240 1.00 73.56 209 ASN A C 1
ATOM 1688 O O . ASN A 1 209 ? -13.470 -9.979 32.114 1.00 73.56 209 ASN A O 1
ATOM 1692 N N . SER A 1 210 ? -12.160 -9.336 30.409 1.00 78.38 210 SER A N 1
ATOM 1693 C CA . SER A 1 210 ? -12.783 -8.012 30.310 1.00 78.38 210 SER A CA 1
ATOM 1694 C C . SER A 1 210 ? -14.247 -8.200 29.920 1.00 78.38 210 SER A C 1
ATOM 1696 O O . SER A 1 210 ? -14.551 -8.804 28.892 1.00 78.38 210 SER A O 1
ATOM 1698 N N . LEU A 1 211 ? -15.145 -7.712 30.762 1.00 84.44 211 LEU A N 1
ATOM 1699 C CA . LEU A 1 211 ? -16.575 -7.685 30.489 1.00 84.44 211 LEU A CA 1
ATOM 1700 C C . LEU A 1 211 ? -16.909 -6.405 29.709 1.00 84.44 211 LEU A C 1
ATOM 1702 O O . LEU A 1 211 ? -16.150 -5.438 29.753 1.00 84.44 211 LEU A O 1
ATOM 1706 N N . CYS A 1 212 ? -18.039 -6.407 29.004 1.00 86.75 212 CYS A N 1
ATOM 1707 C CA . CYS A 1 212 ? -18.490 -5.251 28.232 1.00 86.75 212 CYS A CA 1
ATOM 1708 C C . CYS A 1 212 ? -18.647 -4.014 29.142 1.00 86.75 212 CYS A C 1
ATOM 1710 O O . CYS A 1 212 ? -19.404 -4.105 30.115 1.00 86.75 212 CYS A O 1
ATOM 1712 N N . PRO A 1 213 ? -17.994 -2.876 28.828 1.00 86.38 213 PRO A N 1
ATOM 1713 C CA . PRO A 1 213 ? -18.090 -1.654 29.631 1.00 86.38 213 PRO A CA 1
ATOM 1714 C C . PRO A 1 213 ? -19.535 -1.163 29.782 1.00 86.38 213 PRO A C 1
ATOM 1716 O O . PRO A 1 213 ? -19.961 -0.826 30.883 1.00 86.38 213 PRO A O 1
ATOM 1719 N N . ILE A 1 214 ? -20.320 -1.245 28.699 1.00 87.38 214 ILE A N 1
ATOM 1720 C CA . ILE A 1 214 ? -21.734 -0.840 28.680 1.00 87.38 214 ILE A CA 1
ATOM 1721 C C . ILE A 1 214 ? -22.541 -1.674 29.675 1.00 87.38 214 ILE A C 1
ATOM 1723 O O . ILE A 1 214 ? -23.201 -1.139 30.559 1.00 87.38 214 ILE A O 1
ATOM 1727 N N . CYS A 1 215 ? -22.475 -3.005 29.567 1.00 89.06 215 CYS A N 1
ATOM 1728 C CA . CYS A 1 215 ? -23.293 -3.897 30.395 1.00 89.06 215 CYS A CA 1
ATOM 1729 C C . CYS A 1 215 ? -22.895 -3.911 31.874 1.00 89.06 215 CYS A C 1
ATOM 1731 O O . CYS A 1 215 ? -23.631 -4.461 32.691 1.00 89.06 215 CYS A O 1
ATOM 1733 N N . LYS A 1 216 ? -21.725 -3.365 32.210 1.00 87.31 216 LYS A N 1
ATOM 1734 C CA . LYS A 1 216 ? -21.257 -3.199 33.585 1.00 87.31 216 LYS A CA 1
ATOM 1735 C C . LYS A 1 216 ? -21.593 -1.837 34.185 1.00 87.31 216 LYS A C 1
ATOM 1737 O O . LYS A 1 216 ? -21.379 -1.669 35.380 1.00 87.31 216 LYS A O 1
ATOM 1742 N N . GLY A 1 217 ? -22.070 -0.888 33.379 1.00 84.25 217 GLY A N 1
ATOM 1743 C CA . GLY A 1 217 ? -22.236 0.499 33.808 1.00 84.25 217 GLY A CA 1
ATOM 1744 C C . GLY A 1 217 ? -20.907 1.206 34.090 1.00 84.25 217 GLY A C 1
ATOM 1745 O O . GLY A 1 217 ? -20.870 2.099 34.927 1.00 84.25 217 GLY A O 1
ATOM 1746 N N . GLU A 1 218 ? -19.814 0.790 33.441 1.00 85.75 218 GLU A N 1
ATOM 1747 C CA . GLU A 1 218 ? -18.548 1.529 33.489 1.00 85.75 218 GLU A CA 1
ATOM 1748 C C . GLU A 1 218 ? -18.622 2.732 32.530 1.00 85.75 218 GLU A C 1
ATOM 1750 O O . GLU A 1 218 ? -19.269 2.660 31.476 1.00 85.75 218 GLU A O 1
ATOM 1755 N N . ASP A 1 219 ? -17.928 3.822 32.870 1.00 87.50 219 ASP A N 1
ATOM 1756 C CA . ASP A 1 219 ? -17.777 4.965 31.968 1.00 87.50 219 ASP A CA 1
ATOM 1757 C C . ASP A 1 219 ? -17.119 4.516 30.664 1.00 87.50 219 ASP A C 1
ATOM 1759 O O . ASP A 1 219 ? -16.026 3.933 30.634 1.00 87.50 219 ASP A O 1
ATOM 1763 N N . HIS A 1 220 ? -17.809 4.782 29.563 1.00 88.88 220 HIS A N 1
ATOM 1764 C CA . HIS A 1 220 ? -17.433 4.291 28.252 1.00 88.88 220 HIS A CA 1
ATOM 1765 C C . HIS A 1 220 ? -17.620 5.356 27.186 1.00 88.88 220 HIS A C 1
ATOM 1767 O O . HIS A 1 220 ? -18.313 6.357 27.353 1.00 88.88 220 HIS A O 1
ATOM 1773 N N . SER A 1 221 ? -16.975 5.122 26.056 1.00 88.81 221 SER A N 1
ATOM 1774 C CA . SER A 1 221 ? -17.156 5.913 24.854 1.00 88.81 221 SER A CA 1
ATOM 1775 C C . SER A 1 221 ? -17.313 4.976 23.668 1.00 88.81 221 SER A C 1
ATOM 1777 O O . SER A 1 221 ? -16.630 3.950 23.566 1.00 88.81 221 SER A O 1
ATOM 1779 N N . GLU A 1 222 ? -18.247 5.320 22.789 1.00 90.19 222 GLU A N 1
ATOM 1780 C CA . GLU A 1 222 ? -18.400 4.671 21.494 1.00 90.19 222 GLU A CA 1
ATOM 1781 C C . GLU A 1 222 ? -17.436 5.320 20.498 1.00 90.19 222 GLU A C 1
ATOM 1783 O O . GLU A 1 222 ? -17.295 6.542 20.434 1.00 90.19 222 GLU A O 1
ATOM 1788 N N . PHE A 1 223 ? -16.745 4.492 19.725 1.00 89.50 223 PHE A N 1
ATOM 1789 C CA . PHE A 1 223 ? -15.760 4.920 18.747 1.00 89.50 223 PHE A CA 1
ATOM 1790 C C . PHE A 1 223 ? -16.094 4.318 17.387 1.00 89.50 223 PHE A C 1
ATOM 1792 O O . PHE A 1 223 ? -16.401 3.131 17.285 1.00 89.50 223 PHE A O 1
ATOM 1799 N N . ARG A 1 224 ? -15.951 5.123 16.331 1.00 89.06 224 ARG A N 1
ATOM 1800 C CA . ARG A 1 224 ? -16.009 4.681 14.933 1.00 89.06 224 ARG A CA 1
ATOM 1801 C C . ARG A 1 224 ? -14.694 5.023 14.250 1.00 89.06 224 ARG A C 1
ATOM 1803 O O . ARG A 1 224 ? -14.209 6.149 14.335 1.00 89.06 224 ARG A O 1
ATOM 1810 N N . CYS A 1 225 ? -14.090 4.053 13.570 1.00 87.62 225 CYS A N 1
ATOM 1811 C CA . CYS A 1 225 ? -12.858 4.294 12.836 1.00 87.62 225 CYS A CA 1
ATOM 1812 C C . CYS A 1 225 ? -13.158 4.983 11.511 1.00 87.62 225 CYS A C 1
ATOM 1814 O O . CYS A 1 225 ? -13.755 4.377 10.629 1.00 87.62 225 CYS A O 1
ATOM 1816 N N . GLY A 1 226 ? -12.664 6.208 11.325 1.00 84.06 226 GLY A N 1
ATOM 1817 C CA . GLY A 1 226 ? -12.789 6.910 10.042 1.00 84.06 226 GLY A CA 1
ATOM 1818 C C . GLY A 1 226 ? -12.102 6.199 8.865 1.00 84.06 226 GLY A C 1
ATOM 1819 O O . GLY A 1 226 ? -12.427 6.483 7.722 1.00 84.06 226 GLY A O 1
ATOM 1820 N N . PHE A 1 227 ? -11.172 5.272 9.133 1.00 86.62 227 PHE A N 1
ATOM 1821 C CA . PHE A 1 227 ? -10.425 4.553 8.099 1.00 86.62 227 PHE A CA 1
ATOM 1822 C C . PHE A 1 227 ? -11.121 3.262 7.679 1.00 86.62 227 PHE A C 1
ATOM 1824 O O . PHE A 1 227 ? -11.626 3.172 6.570 1.00 86.62 227 PHE A O 1
ATOM 1831 N N . CYS A 1 228 ? -11.211 2.281 8.581 1.00 85.06 228 CYS A N 1
ATOM 1832 C CA . CYS A 1 228 ? -11.833 0.990 8.269 1.00 85.06 228 CYS A CA 1
ATOM 1833 C C . CYS A 1 228 ? -13.320 0.910 8.640 1.00 85.06 228 CYS A C 1
ATOM 1835 O O . CYS A 1 228 ? -13.970 -0.083 8.351 1.00 85.06 228 CYS A O 1
ATOM 1837 N N . GLY A 1 229 ? -13.902 1.928 9.284 1.00 85.00 229 GLY A N 1
ATOM 1838 C CA . GLY A 1 229 ? -15.332 1.960 9.632 1.00 85.00 229 GLY A CA 1
ATOM 1839 C C . GLY A 1 229 ? -15.740 1.103 10.814 1.00 85.00 229 GLY A C 1
ATOM 1840 O O . GLY A 1 229 ? -16.891 1.186 11.219 1.00 85.00 229 GLY A O 1
ATOM 1841 N N . ALA A 1 230 ? -14.821 0.325 11.388 1.00 87.81 230 ALA A N 1
ATOM 1842 C CA . ALA A 1 230 ? -15.119 -0.485 12.557 1.00 87.81 230 ALA A CA 1
ATOM 1843 C C . ALA A 1 230 ? -15.658 0.380 13.700 1.00 87.81 230 ALA A C 1
ATOM 1845 O O . ALA A 1 230 ? -15.102 1.439 13.996 1.00 87.81 230 ALA A O 1
ATOM 1846 N N . GLU A 1 231 ? -16.700 -0.112 14.356 1.00 90.94 231 GLU A N 1
ATOM 1847 C CA . GLU A 1 231 ? -17.279 0.483 15.554 1.00 90.94 231 GLU A CA 1
ATOM 1848 C C . GLU A 1 231 ? -16.912 -0.368 16.765 1.00 90.94 231 GLU A C 1
ATOM 1850 O O . GLU A 1 231 ? -16.901 -1.600 16.698 1.00 90.94 231 GLU A O 1
ATOM 1855 N N . TRP A 1 232 ? -16.555 0.278 17.870 1.00 91.94 232 TRP A N 1
ATOM 1856 C CA . TRP A 1 232 ? -16.276 -0.411 19.124 1.00 91.94 232 TRP A CA 1
ATOM 1857 C C . TRP A 1 232 ? -16.510 0.498 20.320 1.00 91.94 232 TRP A C 1
ATOM 1859 O O . TRP A 1 232 ? -16.548 1.721 20.214 1.00 91.94 232 TRP A O 1
ATOM 1869 N N . VAL A 1 233 ? -16.599 -0.128 21.484 1.00 90.12 233 VAL A N 1
ATOM 1870 C CA . VAL A 1 233 ? -16.703 0.548 22.769 1.00 90.12 233 VAL A CA 1
ATOM 1871 C C . VAL A 1 233 ? -15.442 0.295 23.578 1.00 90.12 233 VAL A C 1
ATOM 1873 O O . VAL A 1 233 ? -14.894 -0.813 23.598 1.00 90.12 233 VAL A O 1
ATOM 1876 N N . ALA A 1 234 ? -14.957 1.333 24.241 1.00 87.19 234 ALA A N 1
ATOM 1877 C CA . ALA A 1 234 ? -13.864 1.225 25.194 1.00 87.19 234 ALA A CA 1
ATOM 1878 C C . ALA A 1 234 ? -14.122 2.145 26.391 1.00 87.19 234 ALA A C 1
ATOM 1880 O O . ALA A 1 234 ? -14.970 3.035 26.323 1.00 87.19 234 ALA A O 1
ATOM 1881 N N . SER A 1 235 ? -13.406 1.912 27.490 1.00 83.00 235 SER A N 1
ATOM 1882 C CA . SER A 1 235 ? -13.409 2.817 28.644 1.00 83.00 235 SER A CA 1
ATOM 1883 C C . SER A 1 235 ? -13.007 4.232 28.211 1.00 83.00 235 SER A C 1
ATOM 1885 O O . SER A 1 235 ? -12.202 4.369 27.290 1.00 83.00 235 SER A O 1
ATOM 1887 N N . ALA A 1 236 ? -13.528 5.270 28.867 1.00 79.88 236 ALA A N 1
ATOM 1888 C CA . ALA A 1 236 ? -13.277 6.666 28.478 1.00 79.88 236 ALA A CA 1
ATOM 1889 C C . ALA A 1 236 ? -11.773 7.027 28.405 1.00 79.88 236 ALA A C 1
ATOM 1891 O O . ALA A 1 236 ? -11.343 7.727 27.490 1.00 79.88 236 ALA A O 1
ATOM 1892 N N . ASP A 1 237 ? -10.956 6.457 29.297 1.00 76.06 237 ASP A N 1
ATOM 1893 C CA . ASP A 1 237 ? -9.498 6.664 29.341 1.00 76.06 237 ASP A CA 1
ATOM 1894 C C . ASP A 1 237 ? -8.712 5.795 28.346 1.00 76.06 237 ASP A C 1
ATOM 1896 O O . ASP A 1 237 ? -7.477 5.852 28.266 1.00 76.06 237 ASP A O 1
ATOM 1900 N N . ALA A 1 238 ? -9.398 4.925 27.603 1.00 75.31 238 ALA A N 1
ATOM 1901 C CA . ALA A 1 238 ? -8.744 4.049 26.655 1.00 75.31 238 ALA A CA 1
ATOM 1902 C C . ALA A 1 238 ? -8.150 4.870 25.510 1.00 75.31 238 ALA A C 1
ATOM 1904 O O . ALA A 1 238 ? -8.808 5.687 24.865 1.00 75.31 238 ALA A O 1
ATOM 1905 N N . LYS A 1 239 ? -6.884 4.589 25.196 1.00 73.38 239 LYS A N 1
ATOM 1906 C CA . LYS A 1 239 ? -6.259 5.146 24.001 1.00 73.38 239 LYS A CA 1
ATOM 1907 C C . LYS A 1 239 ? -7.062 4.747 22.769 1.00 73.38 239 LYS A C 1
ATOM 1909 O O . LYS A 1 239 ? -7.395 3.577 22.574 1.00 73.38 239 LYS A O 1
ATOM 1914 N N . LYS A 1 240 ? -7.321 5.737 21.920 1.00 80.75 240 LYS A N 1
ATOM 1915 C CA . LYS A 1 240 ? -8.086 5.602 20.686 1.00 80.75 240 LYS A CA 1
ATOM 1916 C C . LYS A 1 240 ? -7.232 4.843 19.660 1.00 80.75 240 LYS A C 1
ATOM 1918 O O . LYS A 1 240 ? -6.501 5.437 18.871 1.00 80.75 240 LYS A O 1
ATOM 1923 N N . ILE A 1 241 ? -7.270 3.515 19.700 1.00 85.69 241 ILE A N 1
ATOM 1924 C CA . ILE A 1 241 ? -6.658 2.642 18.691 1.00 85.69 241 ILE A CA 1
ATOM 1925 C C . ILE A 1 241 ? -7.756 1.760 18.128 1.00 85.69 241 ILE A C 1
ATOM 1927 O O . ILE A 1 241 ? -8.449 1.077 18.879 1.00 85.69 241 ILE A O 1
ATOM 1931 N N . CYS A 1 242 ? -7.913 1.769 16.808 1.00 87.69 242 CYS A N 1
ATOM 1932 C CA . CYS A 1 242 ? -8.887 0.917 16.158 1.00 87.69 242 CYS A CA 1
ATOM 1933 C C . CYS A 1 242 ? -8.468 -0.556 16.301 1.00 87.69 242 CYS A C 1
ATOM 1935 O O . CYS A 1 242 ? -7.390 -0.928 15.829 1.00 87.69 242 CYS A O 1
ATOM 1937 N N . PRO A 1 243 ? -9.308 -1.426 16.883 1.00 86.88 243 PRO A N 1
ATOM 1938 C CA . PRO A 1 243 ? -8.972 -2.835 17.058 1.00 86.88 243 PRO A CA 1
ATOM 1939 C C . PRO A 1 243 ? -9.058 -3.648 15.758 1.00 86.88 243 PRO A C 1
ATOM 1941 O O . PRO A 1 243 ? -8.663 -4.809 15.739 1.00 86.88 243 PRO A O 1
ATOM 1944 N N . ALA A 1 244 ? -9.597 -3.072 14.678 1.00 85.94 244 ALA A N 1
ATOM 1945 C CA . ALA A 1 244 ? -9.683 -3.730 13.378 1.00 85.94 244 ALA A CA 1
ATOM 1946 C C . ALA A 1 244 ? -8.463 -3.432 12.495 1.00 85.94 244 ALA A C 1
ATOM 1948 O O . ALA A 1 244 ? -7.842 -4.364 12.004 1.00 85.94 244 ALA A O 1
ATOM 1949 N N . CYS A 1 245 ? -8.092 -2.160 12.322 1.00 83.12 245 CYS A N 1
ATOM 1950 C CA . CYS A 1 245 ? -6.991 -1.771 11.429 1.00 83.12 245 CYS A CA 1
ATOM 1951 C C . CYS A 1 245 ? -5.733 -1.264 12.150 1.00 83.12 245 CYS A C 1
ATOM 1953 O O . CYS A 1 245 ? -4.733 -0.970 11.504 1.00 83.12 245 CYS A O 1
ATOM 1955 N N . GLY A 1 246 ? -5.766 -1.099 13.476 1.00 82.75 246 GLY A N 1
ATOM 1956 C CA . GLY A 1 246 ? -4.624 -0.598 14.249 1.00 82.75 246 GLY A CA 1
ATOM 1957 C C . GLY A 1 246 ? -4.323 0.888 14.069 1.00 82.75 246 GLY A C 1
ATOM 1958 O O . GLY A 1 246 ? -3.310 1.373 14.585 1.00 82.75 246 GLY A O 1
ATOM 1959 N N . LEU A 1 247 ? -5.179 1.628 13.354 1.00 83.38 247 LEU A N 1
ATOM 1960 C CA . LEU A 1 247 ? -5.038 3.073 13.238 1.00 83.38 247 LEU A CA 1
ATOM 1961 C C . LEU A 1 247 ? -5.175 3.708 14.623 1.00 83.38 247 LEU A C 1
ATOM 1963 O O . LEU A 1 247 ? -6.077 3.374 15.390 1.00 83.38 247 LEU A O 1
ATOM 1967 N N . VAL A 1 248 ? -4.252 4.608 14.940 1.00 79.69 248 VAL A N 1
ATOM 1968 C CA . VAL A 1 248 ? -4.251 5.343 16.205 1.00 79.69 248 VAL A CA 1
ATOM 1969 C C . VAL A 1 248 ? -4.811 6.712 15.893 1.00 79.69 248 VAL A C 1
ATOM 1971 O O . VAL A 1 248 ? -4.286 7.376 15.007 1.00 79.69 248 VAL A O 1
ATOM 1974 N N . PHE A 1 249 ? -5.850 7.120 16.608 1.00 75.19 249 PHE A N 1
ATOM 1975 C CA . PHE A 1 249 ? -6.359 8.481 16.530 1.00 75.19 249 PHE A CA 1
ATOM 1976 C C . PHE A 1 249 ? -5.468 9.318 17.445 1.00 75.19 249 PHE A C 1
ATOM 1978 O O . PHE A 1 249 ? -5.668 9.345 18.660 1.00 75.19 249 PHE A O 1
ATOM 1985 N N . SER A 1 250 ? -4.410 9.891 16.880 1.00 68.50 250 SER A N 1
ATOM 1986 C CA . SER A 1 250 ? -3.646 10.949 17.538 1.00 68.50 250 SER A CA 1
ATOM 1987 C C . SER A 1 250 ? -3.974 12.280 16.891 1.00 68.50 250 SER A C 1
ATOM 1989 O O . SER A 1 250 ? -4.156 12.328 15.679 1.00 68.50 250 SER A O 1
ATOM 1991 N N . ASP A 1 251 ? -3.923 13.349 17.674 1.00 60.44 251 ASP A N 1
ATOM 1992 C CA . ASP A 1 251 ? -4.017 14.736 17.194 1.00 60.44 251 ASP A CA 1
ATOM 1993 C C . ASP A 1 251 ? -2.735 15.191 16.459 1.00 60.44 251 ASP A C 1
ATOM 1995 O O . ASP A 1 251 ? -2.436 16.375 16.355 1.00 60.44 251 ASP A O 1
ATOM 1999 N N . ASP A 1 252 ? -1.927 14.238 15.993 1.00 65.62 252 ASP A N 1
ATOM 2000 C CA . ASP A 1 252 ? -0.697 14.496 15.256 1.00 65.62 252 ASP A CA 1
ATOM 2001 C C . ASP A 1 252 ? -1.072 14.958 13.845 1.00 65.62 252 ASP A C 1
ATOM 2003 O O . ASP A 1 252 ? -1.543 14.161 13.032 1.00 65.62 252 ASP A O 1
ATOM 2007 N N . GLU A 1 253 ? -0.859 16.243 13.552 1.00 62.38 253 GLU A N 1
ATOM 2008 C CA . GLU A 1 253 ? -1.198 16.859 12.261 1.00 62.38 253 GLU A CA 1
ATOM 2009 C C . GLU A 1 253 ? -0.492 16.211 11.054 1.00 62.38 253 GLU A C 1
ATOM 2011 O O . GLU A 1 253 ? -0.856 16.478 9.903 1.00 62.38 253 GLU A O 1
ATOM 2016 N N . SER A 1 254 ? 0.518 15.364 11.295 1.00 65.75 254 SER A N 1
ATOM 2017 C CA . SER A 1 254 ? 1.259 14.660 10.247 1.00 65.75 254 SER A CA 1
ATOM 2018 C C . SER A 1 254 ? 0.482 13.518 9.580 1.00 65.75 254 SER A C 1
ATOM 2020 O O . SER A 1 254 ? 0.820 13.146 8.453 1.00 65.75 254 SER A O 1
ATOM 2022 N N . GLU A 1 255 ? -0.563 12.980 10.220 1.00 76.38 255 GLU A N 1
ATOM 2023 C CA . GLU A 1 255 ? -1.462 11.985 9.624 1.00 76.38 255 GLU A CA 1
ATOM 2024 C C . GLU A 1 255 ? -2.834 12.623 9.366 1.00 76.38 255 GLU A C 1
ATOM 2026 O O . GLU A 1 255 ? -3.510 13.067 10.291 1.00 76.38 255 GLU A O 1
ATOM 2031 N N . LYS A 1 256 ? -3.272 12.664 8.101 1.00 83.81 256 LYS A N 1
ATOM 2032 C CA . LYS A 1 256 ? -4.593 13.204 7.735 1.00 83.81 256 LYS A CA 1
ATOM 2033 C C . LYS A 1 256 ? -5.483 12.096 7.214 1.00 83.81 256 LYS A C 1
ATOM 2035 O O . LYS A 1 256 ? -5.107 11.364 6.305 1.00 83.81 256 LYS A O 1
ATOM 2040 N N . LEU A 1 257 ? -6.680 12.008 7.775 1.00 89.88 257 LEU A N 1
ATOM 2041 C CA . LEU A 1 257 ? -7.698 11.046 7.388 1.00 89.88 257 LEU A CA 1
ATOM 2042 C C . LEU A 1 257 ? -8.965 11.808 7.014 1.00 89.88 257 LEU A C 1
ATOM 2044 O O . LEU A 1 257 ? -9.498 12.548 7.838 1.00 89.88 257 LEU A O 1
ATOM 2048 N N . ILE A 1 258 ? -9.439 11.630 5.785 1.00 91.38 258 ILE A N 1
ATOM 2049 C CA . ILE A 1 258 ? -10.632 12.312 5.276 1.00 91.38 258 ILE A CA 1
ATOM 2050 C C . ILE A 1 258 ? -11.538 11.267 4.631 1.00 91.38 258 ILE A C 1
ATOM 2052 O O . ILE A 1 258 ? -11.131 10.581 3.695 1.00 91.38 258 ILE A O 1
ATOM 2056 N N . VAL A 1 259 ? -12.775 11.151 5.114 1.00 92.88 259 VAL A N 1
ATOM 2057 C CA . VAL A 1 259 ? -13.813 10.390 4.407 1.00 92.88 259 VAL A CA 1
ATOM 2058 C C . VAL A 1 259 ? -14.282 11.255 3.244 1.00 92.88 259 VAL A C 1
ATOM 2060 O O . VAL A 1 259 ? -14.875 12.310 3.451 1.00 92.88 259 VAL A O 1
ATOM 2063 N N . LEU A 1 260 ? -13.954 10.840 2.023 1.00 94.25 260 LEU A N 1
ATOM 2064 C CA . LEU A 1 260 ? -14.282 11.593 0.816 1.00 94.25 260 LEU A CA 1
ATOM 2065 C C . LEU A 1 260 ? -15.747 11.389 0.429 1.00 94.25 260 LEU A C 1
ATOM 2067 O O . LEU A 1 260 ? -16.422 12.331 0.019 1.00 94.25 260 LEU A O 1
ATOM 2071 N N . TRP A 1 261 ? -16.235 10.159 0.572 1.00 95.44 261 TRP A N 1
ATOM 2072 C CA . TRP A 1 261 ? -17.565 9.763 0.132 1.00 95.44 261 TRP A CA 1
ATOM 2073 C C . TRP A 1 261 ? -17.985 8.441 0.782 1.00 95.44 261 TRP A C 1
ATOM 2075 O O . TRP A 1 261 ? -17.137 7.581 1.022 1.00 95.44 261 TRP A O 1
ATOM 2085 N N . GLU A 1 262 ? -19.279 8.280 1.057 1.00 95.06 262 GLU A N 1
ATOM 2086 C CA . GLU A 1 262 ? -19.882 7.064 1.614 1.00 95.06 262 GLU A CA 1
ATOM 2087 C C . GLU A 1 262 ? -21.300 6.899 1.049 1.00 95.06 262 GLU A C 1
ATOM 2089 O O . GLU A 1 262 ? -22.097 7.837 1.111 1.00 95.06 262 GLU A O 1
ATOM 2094 N N . LYS A 1 263 ? -21.608 5.731 0.478 1.00 94.69 263 LYS A N 1
ATOM 2095 C CA . LYS A 1 263 ? -22.926 5.393 -0.086 1.00 94.69 263 LYS A CA 1
ATOM 2096 C C . LYS A 1 263 ? -23.044 3.877 -0.241 1.00 94.69 263 LYS A C 1
ATOM 2098 O O . LYS A 1 263 ? -22.075 3.228 -0.621 1.00 94.69 263 LYS A O 1
ATOM 2103 N N . ASP A 1 264 ? -24.217 3.314 0.043 1.00 93.19 264 ASP A N 1
ATOM 2104 C CA . ASP A 1 264 ? -24.537 1.896 -0.204 1.00 93.19 264 ASP A CA 1
ATOM 2105 C C . ASP A 1 264 ? -23.515 0.896 0.384 1.00 93.19 264 ASP A C 1
ATOM 2107 O O . ASP A 1 264 ? -23.212 -0.139 -0.200 1.00 93.19 264 ASP A O 1
ATOM 2111 N N . GLY A 1 265 ? -22.947 1.212 1.555 1.00 91.88 265 GLY A N 1
ATOM 2112 C CA . GLY A 1 265 ? -21.931 0.384 2.221 1.00 91.88 265 GLY A CA 1
ATOM 2113 C C . GLY A 1 265 ? -20.514 0.514 1.648 1.00 91.88 265 GLY A C 1
ATOM 2114 O O . GLY A 1 265 ? -19.573 -0.045 2.221 1.00 91.88 265 GLY A O 1
ATOM 2115 N N . LEU A 1 266 ? -20.344 1.285 0.573 1.00 95.38 266 LEU A N 1
ATOM 2116 C CA . LEU A 1 266 ? -19.056 1.650 0.003 1.00 95.38 266 LEU A CA 1
ATOM 2117 C C . LEU A 1 266 ? -18.562 2.973 0.573 1.00 95.38 266 LEU A C 1
ATOM 2119 O O . LEU A 1 266 ? -19.343 3.876 0.879 1.00 95.38 266 LEU A O 1
ATOM 2123 N N . ARG A 1 267 ? -17.242 3.100 0.703 1.00 95.06 267 ARG A N 1
ATOM 2124 C CA . ARG A 1 267 ? -16.626 4.320 1.221 1.00 95.06 267 ARG A CA 1
ATOM 2125 C C . ARG A 1 267 ? -15.262 4.583 0.609 1.00 95.06 267 ARG A C 1
ATOM 2127 O O . ARG A 1 267 ? -14.388 3.717 0.634 1.00 95.06 267 ARG A O 1
ATOM 2134 N N . LEU A 1 268 ? -15.064 5.818 0.164 1.00 96.06 268 LEU A N 1
ATOM 2135 C CA . LEU A 1 268 ? -13.775 6.348 -0.257 1.00 96.06 268 LEU A CA 1
ATOM 2136 C C . LEU A 1 268 ? -13.130 7.101 0.902 1.00 96.06 268 LEU A C 1
ATOM 2138 O O . LEU A 1 268 ? -13.702 8.044 1.454 1.00 96.06 268 LEU A O 1
ATOM 2142 N N . VAL A 1 269 ? -11.921 6.689 1.264 1.00 95.19 269 VAL A N 1
ATOM 2143 C CA . VAL A 1 269 ? -11.171 7.279 2.370 1.00 95.19 269 VAL A CA 1
ATOM 2144 C C . VAL A 1 269 ? -9.799 7.701 1.893 1.00 95.19 269 VAL A C 1
ATOM 2146 O O . VAL A 1 269 ? -9.002 6.876 1.455 1.00 95.19 269 VAL A O 1
ATOM 2149 N N . TYR A 1 270 ? -9.504 8.985 2.032 1.00 94.50 270 TYR A N 1
ATOM 2150 C CA . TYR A 1 270 ? -8.159 9.500 1.877 1.00 94.50 270 TYR A CA 1
ATOM 2151 C C . TYR A 1 270 ? -7.368 9.336 3.174 1.00 94.50 270 TYR A C 1
ATOM 2153 O O . TYR A 1 270 ? -7.823 9.747 4.245 1.00 94.50 270 TYR A O 1
ATOM 2161 N N . LEU A 1 271 ? -6.167 8.778 3.060 1.00 90.69 271 LEU A N 1
ATOM 2162 C CA . LEU A 1 271 ? -5.186 8.683 4.130 1.00 90.69 271 LEU A CA 1
ATOM 2163 C C . LEU A 1 271 ? -3.862 9.283 3.653 1.00 90.69 271 LEU A C 1
ATOM 2165 O O . LEU A 1 271 ? -3.229 8.749 2.746 1.00 90.69 271 LEU A O 1
ATOM 2169 N N . PHE A 1 272 ? -3.425 10.354 4.308 1.00 87.25 272 PHE A N 1
ATOM 2170 C CA . PHE A 1 272 ? -2.068 10.874 4.210 1.00 87.25 272 PHE A CA 1
ATOM 2171 C C . PHE A 1 272 ? -1.251 10.363 5.385 1.00 87.25 272 PHE A C 1
ATOM 2173 O O . PHE A 1 272 ? -1.566 10.666 6.539 1.00 87.25 272 PHE A O 1
ATOM 2180 N N . LYS A 1 273 ? -0.206 9.591 5.102 1.00 78.19 273 LYS A N 1
ATOM 2181 C CA . LYS A 1 273 ? 0.664 9.026 6.128 1.00 78.19 273 LYS A CA 1
ATOM 2182 C C . LYS A 1 273 ? 2.090 8.916 5.610 1.00 78.19 273 LYS A C 1
ATOM 2184 O O . LYS A 1 273 ? 2.312 8.498 4.480 1.00 78.19 273 LYS A O 1
ATOM 2189 N N . ASP A 1 274 ? 3.052 9.292 6.453 1.00 72.50 274 ASP A N 1
ATOM 2190 C CA . ASP A 1 274 ? 4.486 9.252 6.130 1.00 72.50 274 ASP A CA 1
ATOM 2191 C C . ASP A 1 274 ? 4.846 10.025 4.838 1.00 72.50 274 ASP A C 1
ATOM 2193 O O . ASP A 1 274 ? 5.785 9.675 4.129 1.00 72.50 274 ASP A O 1
ATOM 2197 N N . GLY A 1 275 ? 4.113 11.107 4.543 1.00 74.19 275 GLY A N 1
ATOM 2198 C CA . GLY A 1 275 ? 4.347 11.948 3.366 1.00 74.19 275 GLY A CA 1
ATOM 2199 C C . GLY A 1 275 ? 3.638 11.487 2.092 1.00 74.19 275 GLY A C 1
ATOM 2200 O O . GLY A 1 275 ? 3.831 12.113 1.056 1.00 74.19 275 GLY A O 1
ATOM 2201 N N . ILE A 1 276 ? 2.841 10.418 2.161 1.00 78.00 276 ILE A N 1
ATOM 2202 C CA . ILE A 1 276 ? 2.205 9.794 0.999 1.00 78.00 276 ILE A CA 1
ATOM 2203 C C . ILE A 1 276 ? 0.694 9.779 1.196 1.00 78.00 276 ILE A C 1
ATOM 2205 O O . ILE A 1 276 ? 0.193 9.374 2.247 1.00 78.00 276 ILE A O 1
ATOM 2209 N N . GLY A 1 277 ? -0.021 10.264 0.185 1.00 88.38 277 GLY A N 1
ATOM 2210 C CA . GLY A 1 277 ? -1.475 10.293 0.143 1.00 88.38 277 GLY A CA 1
ATOM 2211 C C . GLY A 1 277 ? -2.020 9.134 -0.677 1.00 88.38 277 GLY A C 1
ATOM 2212 O O . GLY A 1 277 ? -1.667 8.995 -1.843 1.00 88.38 277 GLY A O 1
ATOM 2213 N N . CYS A 1 278 ? -2.919 8.345 -0.097 1.00 93.69 278 CYS A N 1
ATOM 2214 C CA . CYS A 1 278 ? -3.606 7.258 -0.787 1.00 93.69 278 CYS A CA 1
ATOM 2215 C C . CYS A 1 278 ? -5.120 7.378 -0.609 1.00 93.69 278 CYS A C 1
ATOM 2217 O O . CYS A 1 278 ? -5.601 7.766 0.459 1.00 93.69 278 CYS A O 1
ATOM 2219 N N . VAL A 1 279 ? -5.875 6.999 -1.636 1.00 95.38 279 VAL A N 1
ATOM 2220 C CA . VAL A 1 279 ? -7.330 6.853 -1.587 1.00 95.38 279 VAL A CA 1
ATOM 2221 C C . VAL A 1 279 ? -7.665 5.370 -1.550 1.00 95.38 279 VAL A C 1
ATOM 2223 O O . VAL A 1 279 ? -7.299 4.610 -2.443 1.00 95.38 279 VAL A O 1
ATOM 2226 N N . TYR A 1 280 ? -8.373 4.968 -0.503 1.00 96.31 280 TYR A N 1
ATOM 2227 C CA . TYR A 1 280 ? -8.821 3.605 -0.277 1.00 96.31 280 TYR A CA 1
ATOM 2228 C C . TYR A 1 280 ? -10.310 3.493 -0.566 1.00 96.31 280 TYR A C 1
ATOM 2230 O O . TYR A 1 280 ? -11.094 4.306 -0.074 1.00 96.31 280 TYR A O 1
ATOM 2238 N N . LEU A 1 281 ? -10.697 2.445 -1.286 1.00 97.06 281 LEU A N 1
ATOM 2239 C CA . LEU A 1 281 ? -12.085 2.029 -1.413 1.00 97.06 281 LEU A CA 1
ATOM 2240 C C . LEU A 1 281 ? -12.364 0.885 -0.435 1.00 97.06 281 LEU A C 1
ATOM 2242 O O . LEU A 1 281 ? -11.680 -0.139 -0.449 1.00 97.06 281 LEU A O 1
ATOM 2246 N N . TRP A 1 282 ? -13.386 1.058 0.394 1.00 96.12 282 TRP A N 1
ATOM 2247 C CA . TRP A 1 282 ? -13.850 0.080 1.375 1.00 96.12 282 TRP A CA 1
ATOM 2248 C C . TRP A 1 282 ? -15.263 -0.389 1.050 1.00 96.12 282 TRP A C 1
ATOM 2250 O O . TRP A 1 282 ? -16.089 0.420 0.640 1.00 96.12 282 TRP A O 1
ATOM 2260 N N . GLU A 1 283 ? -15.546 -1.660 1.326 1.00 94.88 283 GLU A N 1
ATOM 2261 C CA . GLU A 1 283 ? -16.895 -2.225 1.431 1.00 94.88 283 GLU A CA 1
ATOM 2262 C C . GLU A 1 283 ? -17.088 -2.704 2.870 1.00 94.88 283 GLU A C 1
ATOM 2264 O O . GLU A 1 283 ? -16.454 -3.657 3.336 1.00 94.88 283 GLU A O 1
ATOM 2269 N N . GLY A 1 284 ? -17.883 -1.955 3.634 1.00 89.88 284 GLY A N 1
ATOM 2270 C CA . GLY A 1 284 ? -17.966 -2.108 5.083 1.00 89.88 284 GLY A CA 1
ATOM 2271 C C . GLY A 1 284 ? -16.591 -1.973 5.755 1.00 89.88 284 GLY A C 1
ATOM 2272 O O . GLY A 1 284 ? -16.017 -0.884 5.818 1.00 89.88 284 GLY A O 1
ATOM 2273 N N . SER A 1 285 ? -16.070 -3.091 6.275 1.00 87.19 285 SER A N 1
ATOM 2274 C CA . SER A 1 285 ? -14.751 -3.166 6.931 1.00 87.19 285 SER A CA 1
ATOM 2275 C C . SER A 1 285 ? -13.672 -3.859 6.097 1.00 87.19 285 SER A C 1
ATOM 2277 O O . SER A 1 285 ? -12.556 -4.065 6.581 1.00 87.19 285 SER A O 1
ATOM 2279 N N . TYR A 1 286 ? -13.989 -4.206 4.849 1.00 91.19 286 TYR A N 1
ATOM 2280 C CA . TYR A 1 286 ? -13.086 -4.885 3.935 1.00 91.19 286 TYR A CA 1
ATOM 2281 C C . TYR A 1 286 ? -12.478 -3.890 2.934 1.00 91.19 286 TYR A C 1
ATOM 2283 O O . TYR A 1 286 ? -13.222 -3.180 2.253 1.00 91.19 286 TYR A O 1
ATOM 2291 N N . PRO A 1 287 ? -11.140 -3.798 2.833 1.00 94.06 287 PRO A N 1
ATOM 2292 C CA . PRO A 1 287 ? -10.506 -2.954 1.832 1.00 94.06 287 PRO A CA 1
ATOM 2293 C C . PRO A 1 287 ? -10.596 -3.622 0.455 1.00 94.06 287 PRO A C 1
ATOM 2295 O O . PRO A 1 287 ? -10.206 -4.780 0.274 1.00 94.06 287 PRO A O 1
ATOM 2298 N N . ILE A 1 288 ? -11.103 -2.883 -0.526 1.00 95.25 288 ILE A N 1
ATOM 2299 C CA . ILE A 1 288 ? -11.298 -3.375 -1.891 1.00 95.25 288 ILE A CA 1
ATOM 2300 C C . ILE A 1 288 ? -10.082 -3.061 -2.746 1.00 95.25 288 ILE A C 1
ATOM 2302 O O . ILE A 1 288 ? -9.489 -3.962 -3.332 1.00 95.25 288 ILE A O 1
ATOM 2306 N N . SER A 1 289 ? -9.725 -1.782 -2.815 1.00 95.69 289 SER A N 1
ATOM 2307 C CA . SER A 1 289 ? -8.645 -1.285 -3.654 1.00 95.69 289 SER A CA 1
ATOM 2308 C C . SER A 1 289 ? -8.060 0.001 -3.078 1.00 95.69 289 SER A C 1
ATOM 2310 O O . SER A 1 289 ? -8.629 0.627 -2.179 1.00 95.69 289 SER A O 1
ATOM 2312 N N . CYS A 1 290 ? -6.872 0.358 -3.551 1.00 95.19 290 CYS A N 1
ATOM 2313 C CA . CYS A 1 290 ? -6.129 1.534 -3.131 1.00 95.19 290 CYS A CA 1
ATOM 2314 C C . CYS A 1 290 ? -5.485 2.158 -4.365 1.00 95.19 290 CYS A C 1
ATOM 2316 O O . CYS A 1 290 ? -5.142 1.443 -5.308 1.00 95.19 290 CYS A O 1
ATOM 2318 N N . ARG A 1 291 ? -5.360 3.483 -4.361 1.00 92.62 291 ARG A N 1
ATOM 2319 C CA . ARG A 1 291 ? -4.638 4.246 -5.378 1.00 92.62 291 ARG A CA 1
ATOM 2320 C C . ARG A 1 291 ? -3.873 5.388 -4.730 1.00 92.62 291 ARG A C 1
ATOM 2322 O O . ARG A 1 291 ? -4.329 5.935 -3.721 1.00 92.62 291 ARG A O 1
ATOM 2329 N N . TYR A 1 292 ? -2.747 5.777 -5.315 1.00 90.94 292 TYR A N 1
ATOM 2330 C CA . TYR A 1 292 ? -2.052 6.986 -4.893 1.00 90.94 292 TYR A CA 1
ATOM 2331 C C . TYR A 1 292 ? -2.877 8.221 -5.259 1.00 90.94 292 TYR A C 1
ATOM 2333 O O . TYR A 1 292 ? -3.524 8.276 -6.305 1.00 90.94 292 TYR A O 1
ATOM 2341 N N . MET A 1 293 ? -2.882 9.211 -4.368 1.00 90.69 293 MET A N 1
ATOM 2342 C CA . MET A 1 293 ? -3.619 10.449 -4.596 1.00 90.69 293 MET A CA 1
ATOM 2343 C C . MET A 1 293 ? -3.043 11.210 -5.788 1.00 90.69 293 MET A C 1
ATOM 2345 O O . MET A 1 293 ? -3.814 11.697 -6.603 1.00 90.69 293 MET A O 1
ATOM 2349 N N . ASP A 1 294 ? -1.721 11.271 -5.924 1.00 84.62 294 ASP A N 1
ATOM 2350 C CA . ASP A 1 294 ? -1.078 12.036 -6.997 1.00 84.62 294 ASP A CA 1
ATOM 2351 C C . ASP A 1 294 ? -1.441 11.475 -8.383 1.00 84.62 294 ASP A C 1
ATOM 2353 O O . ASP A 1 294 ? -1.850 12.230 -9.258 1.00 84.62 294 ASP A O 1
ATOM 2357 N N . GLU A 1 295 ? -1.459 10.146 -8.545 1.00 86.44 295 GLU A N 1
ATOM 2358 C CA . GLU A 1 295 ? -1.941 9.494 -9.774 1.00 86.44 295 GLU A CA 1
ATOM 2359 C C . GLU A 1 295 ? -3.398 9.851 -10.092 1.00 86.44 295 GLU A C 1
ATOM 2361 O O . GLU A 1 295 ? -3.751 10.104 -11.243 1.00 86.44 295 GLU A O 1
ATOM 2366 N N . LEU A 1 296 ? -4.261 9.871 -9.071 1.00 88.44 296 LEU A N 1
ATOM 2367 C CA . LEU A 1 296 ? -5.667 10.235 -9.233 1.00 88.44 296 LEU A CA 1
ATOM 2368 C C . LEU A 1 296 ? -5.841 11.703 -9.629 1.00 88.44 296 LEU A C 1
ATOM 2370 O O . LEU A 1 296 ? -6.704 12.015 -10.452 1.00 88.44 296 LEU A O 1
ATOM 2374 N N . LEU A 1 297 ? -5.056 12.599 -9.029 1.00 86.56 297 LEU A N 1
ATOM 2375 C CA . LEU A 1 297 ? -5.069 14.025 -9.341 1.00 86.56 297 LEU A CA 1
ATOM 2376 C C . LEU A 1 297 ? -4.612 14.266 -10.781 1.00 86.56 297 LEU A C 1
ATOM 2378 O O . LEU A 1 297 ? -5.312 14.961 -11.520 1.00 86.56 297 LEU A O 1
ATOM 2382 N N . ASP A 1 298 ? -3.524 13.621 -11.200 1.00 83.31 298 ASP A N 1
ATOM 2383 C CA . ASP A 1 298 ? -2.984 13.721 -12.556 1.00 83.31 298 ASP A CA 1
ATOM 2384 C C . ASP A 1 298 ? -3.962 13.176 -13.604 1.00 83.31 298 ASP A C 1
ATOM 2386 O O . ASP A 1 298 ? -4.266 13.853 -14.586 1.00 83.31 298 ASP A O 1
ATOM 2390 N N . GLU A 1 299 ? -4.520 11.980 -13.389 1.00 86.06 299 GLU A N 1
ATOM 2391 C CA . GLU A 1 299 ? -5.473 11.363 -14.324 1.00 86.06 299 GLU A CA 1
ATOM 2392 C C . GLU A 1 299 ? -6.755 12.178 -14.506 1.00 86.06 299 GLU A C 1
ATOM 2394 O O . GLU A 1 299 ? -7.362 12.161 -15.579 1.00 86.06 299 GLU A O 1
ATOM 2399 N N . LYS A 1 300 ? -7.211 12.854 -13.447 1.00 85.31 300 LYS A N 1
ATOM 2400 C CA . LYS A 1 300 ? -8.450 13.640 -13.470 1.00 85.31 300 LYS A CA 1
ATOM 2401 C C . LYS A 1 300 ? -8.210 15.124 -13.747 1.00 85.31 300 LYS A C 1
ATOM 2403 O O . LYS A 1 300 ? -9.190 15.851 -13.902 1.00 85.31 300 LYS A O 1
ATOM 2408 N N . GLY A 1 301 ? -6.954 15.570 -13.818 1.00 87.69 301 GLY A N 1
ATOM 2409 C CA . GLY A 1 301 ? -6.598 16.982 -13.959 1.00 87.69 301 GLY A CA 1
ATOM 2410 C C . GLY A 1 301 ? -7.131 17.834 -12.804 1.00 87.69 301 GLY A C 1
ATOM 2411 O O . GLY A 1 301 ? -7.686 18.909 -13.032 1.00 87.69 301 GLY A O 1
ATOM 2412 N N . LEU A 1 302 ? -7.044 17.324 -11.573 1.00 88.94 302 LEU A N 1
ATOM 2413 C CA . LEU A 1 302 ? -7.583 17.966 -10.375 1.00 88.94 302 LEU A CA 1
ATOM 2414 C C . LEU A 1 302 ? -6.471 18.398 -9.426 1.00 88.94 302 LEU A C 1
ATOM 2416 O O . LEU A 1 302 ? -5.427 17.771 -9.327 1.00 88.94 302 LEU A O 1
ATOM 2420 N N . GLU A 1 303 ? -6.747 19.435 -8.641 1.00 89.75 303 GLU A N 1
ATOM 2421 C CA . GLU A 1 303 ? -5.915 19.794 -7.495 1.00 89.75 303 GLU A CA 1
ATOM 2422 C C . GLU A 1 303 ? -6.451 19.165 -6.207 1.00 89.75 303 GLU A C 1
ATOM 2424 O O . GLU A 1 303 ? -7.666 19.036 -6.011 1.00 89.75 303 GLU A O 1
ATOM 2429 N N . PHE A 1 304 ? -5.558 18.867 -5.261 1.00 87.81 304 PHE A N 1
ATOM 2430 C CA . PHE A 1 304 ? -5.933 18.302 -3.961 1.00 87.81 304 PHE A CA 1
ATOM 2431 C C . PHE A 1 304 ? -6.984 19.146 -3.215 1.00 87.81 304 PHE A C 1
ATOM 2433 O O . PHE A 1 304 ? -7.928 18.608 -2.635 1.00 87.81 304 PHE A O 1
ATOM 2440 N N . ALA A 1 305 ? -6.882 20.479 -3.275 1.00 88.19 305 ALA A N 1
ATOM 2441 C CA . ALA A 1 305 ? -7.858 21.382 -2.659 1.00 88.19 305 ALA A CA 1
ATOM 2442 C C . ALA A 1 305 ? -9.280 21.188 -3.221 1.00 88.19 305 ALA A C 1
ATOM 2444 O O . ALA A 1 305 ? -10.270 21.316 -2.497 1.00 88.19 305 ALA A O 1
ATOM 2445 N N . THR A 1 306 ? -9.389 20.824 -4.501 1.00 88.25 306 THR A N 1
ATOM 2446 C CA . THR A 1 306 ? -10.669 20.534 -5.151 1.00 88.25 306 THR A CA 1
ATOM 2447 C C . THR A 1 306 ? -11.277 19.243 -4.616 1.00 88.25 306 THR A C 1
ATOM 2449 O O . THR A 1 306 ? -12.457 19.238 -4.270 1.00 88.25 306 THR A O 1
ATOM 2452 N N . ILE A 1 307 ? -10.466 18.196 -4.442 1.00 88.88 307 ILE A N 1
ATOM 2453 C CA . ILE A 1 307 ? -10.888 16.928 -3.833 1.00 88.88 307 ILE A CA 1
ATOM 2454 C C . ILE A 1 307 ? -11.431 17.141 -2.417 1.00 88.88 307 ILE A C 1
ATOM 2456 O O . ILE A 1 307 ? -12.530 16.684 -2.103 1.00 88.88 307 ILE A O 1
ATOM 2460 N N . VAL A 1 308 ? -10.715 17.897 -1.581 1.00 87.44 308 VAL A N 1
ATOM 2461 C CA . VAL A 1 308 ? -11.161 18.201 -0.211 1.00 87.44 308 VAL A CA 1
ATOM 2462 C C . VAL A 1 308 ? -12.477 18.983 -0.214 1.00 87.44 308 VAL A C 1
ATOM 2464 O O . VAL A 1 308 ? -13.363 18.692 0.581 1.00 87.44 308 VAL A O 1
ATOM 2467 N N . ARG A 1 309 ? -12.657 19.934 -1.139 1.00 87.81 309 ARG A N 1
ATOM 2468 C CA . ARG A 1 309 ? -13.916 20.685 -1.291 1.00 87.81 309 ARG A CA 1
ATOM 2469 C C . ARG A 1 309 ? -15.086 19.810 -1.763 1.00 87.81 309 ARG A C 1
ATOM 2471 O O . ARG A 1 309 ? -16.243 20.152 -1.517 1.00 87.81 309 ARG A O 1
ATOM 2478 N N . HIS A 1 310 ? -14.808 18.733 -2.493 1.00 89.75 310 HIS A N 1
ATOM 2479 C CA . HIS A 1 310 ? -15.816 17.783 -2.974 1.00 89.75 310 HIS A CA 1
ATOM 2480 C C . HIS A 1 310 ? -16.176 16.720 -1.931 1.00 89.75 310 HIS A C 1
ATOM 2482 O O . HIS A 1 310 ? -17.230 16.092 -2.052 1.00 89.75 310 HIS A O 1
ATOM 2488 N N . ALA A 1 311 ? -15.323 16.523 -0.922 1.00 90.38 311 ALA A N 1
ATOM 2489 C CA . ALA A 1 311 ? -15.526 15.533 0.124 1.00 90.38 311 ALA A CA 1
ATOM 2490 C C . ALA A 1 311 ? -16.847 15.780 0.871 1.00 90.38 311 ALA A C 1
ATOM 2492 O O . ALA A 1 311 ? -17.127 16.896 1.310 1.00 90.38 311 ALA A O 1
ATOM 2493 N N . GLY A 1 312 ? -17.678 14.742 0.978 1.00 84.38 312 GLY A N 1
ATOM 2494 C CA . GLY A 1 312 ? -18.978 14.797 1.654 1.00 84.38 312 GLY A CA 1
ATOM 2495 C C . GLY A 1 312 ? -20.031 15.691 0.987 1.00 84.38 312 GLY A C 1
ATOM 2496 O O . GLY A 1 312 ? -21.101 15.892 1.555 1.00 84.38 312 GLY A O 1
ATOM 2497 N N . ASN A 1 313 ? -19.764 16.241 -0.202 1.00 88.38 313 ASN A N 1
ATOM 2498 C CA . ASN A 1 313 ? -20.696 17.125 -0.894 1.00 88.38 313 ASN A CA 1
ATOM 2499 C C . ASN A 1 313 ? -21.486 16.363 -1.967 1.00 88.38 313 ASN A C 1
ATOM 2501 O O . ASN A 1 313 ? -20.947 15.980 -3.008 1.00 88.38 313 ASN A O 1
ATOM 2505 N N . GLU A 1 314 ? -22.791 16.210 -1.735 1.00 87.88 314 GLU A N 1
ATOM 2506 C CA . GLU A 1 314 ? -23.719 15.460 -2.594 1.00 87.88 314 GLU A CA 1
ATOM 2507 C C . GLU A 1 314 ? -23.744 15.938 -4.053 1.00 87.88 314 GLU A C 1
ATOM 2509 O O . GLU A 1 314 ? -23.969 15.139 -4.963 1.00 87.88 314 GLU A O 1
ATOM 2514 N N . ARG A 1 315 ? -23.442 17.220 -4.319 1.00 88.88 315 ARG A N 1
ATOM 2515 C CA . ARG A 1 315 ? -23.389 17.758 -5.693 1.00 88.88 315 ARG A CA 1
ATOM 2516 C C . ARG A 1 315 ? -22.345 17.058 -6.561 1.00 88.88 315 ARG A C 1
ATOM 2518 O O . ARG A 1 315 ? -22.491 17.031 -7.782 1.00 88.88 315 ARG A O 1
ATOM 2525 N N . TYR A 1 316 ? -21.318 16.485 -5.939 1.00 91.06 316 TYR A N 1
ATOM 2526 C CA . TYR A 1 316 ? -20.260 15.735 -6.608 1.00 91.06 316 TYR A CA 1
ATOM 2527 C C . TYR A 1 316 ? -20.472 14.219 -6.516 1.00 91.06 316 TYR A C 1
ATOM 2529 O O . TYR A 1 316 ? -19.568 13.461 -6.849 1.00 91.06 316 TYR A O 1
ATOM 2537 N N . GLY A 1 317 ? -21.670 13.755 -6.133 1.00 90.44 317 GLY A N 1
ATOM 2538 C CA . GLY A 1 317 ? -21.996 12.330 -6.025 1.00 90.44 317 GLY A CA 1
ATOM 2539 C C . GLY A 1 317 ? -21.647 11.537 -7.285 1.00 90.44 317 GLY A C 1
ATOM 2540 O O . GLY A 1 317 ? -20.961 10.532 -7.187 1.00 90.44 317 GLY A O 1
ATOM 2541 N N . ARG A 1 318 ? -21.971 12.060 -8.478 1.00 92.50 318 ARG A N 1
ATOM 2542 C CA . ARG A 1 318 ? -21.622 11.413 -9.761 1.00 92.50 318 ARG A CA 1
ATOM 2543 C C . ARG A 1 318 ? -20.116 11.249 -9.988 1.00 92.50 318 ARG A C 1
ATOM 2545 O O . ARG A 1 318 ? -19.702 10.278 -10.611 1.00 92.50 318 ARG A O 1
ATOM 2552 N N . PHE A 1 319 ? -19.302 12.194 -9.513 1.00 93.62 319 PHE A N 1
ATOM 2553 C CA . PHE A 1 319 ? -17.844 12.083 -9.602 1.00 93.62 319 PHE A CA 1
ATOM 2554 C C . PHE A 1 319 ? -17.342 10.938 -8.718 1.00 93.62 319 PHE A C 1
ATOM 2556 O O . PHE A 1 319 ? -16.552 10.112 -9.170 1.00 93.62 319 PHE A O 1
ATOM 2563 N N . TRP A 1 320 ? -17.850 10.857 -7.487 1.00 94.62 320 TRP A N 1
ATOM 2564 C CA . TRP A 1 320 ? -17.498 9.798 -6.547 1.00 94.62 320 TRP A CA 1
ATOM 2565 C C . TRP A 1 320 ? -18.023 8.421 -6.959 1.00 94.62 320 TRP A C 1
ATOM 2567 O O . TRP A 1 320 ? -17.288 7.446 -6.828 1.00 94.62 320 TRP A O 1
ATOM 2577 N N . ASP A 1 321 ? -19.239 8.348 -7.509 1.00 94.62 321 ASP A N 1
ATOM 2578 C CA . ASP A 1 321 ? -19.808 7.131 -8.097 1.00 94.62 321 ASP A CA 1
ATOM 2579 C C . ASP A 1 321 ? -18.881 6.629 -9.225 1.00 94.62 321 ASP A C 1
ATOM 2581 O O . ASP A 1 321 ? -18.423 5.490 -9.191 1.00 94.62 321 ASP A O 1
ATOM 2585 N N . SER A 1 322 ? -18.486 7.511 -10.154 1.00 95.00 322 SER A N 1
ATOM 2586 C CA . SER A 1 322 ? -17.575 7.161 -11.256 1.00 95.00 322 SER A CA 1
ATOM 2587 C C . SER A 1 322 ? -16.185 6.716 -10.778 1.00 95.00 322 SER A C 1
ATOM 2589 O O . SER A 1 322 ? -15.634 5.752 -11.310 1.00 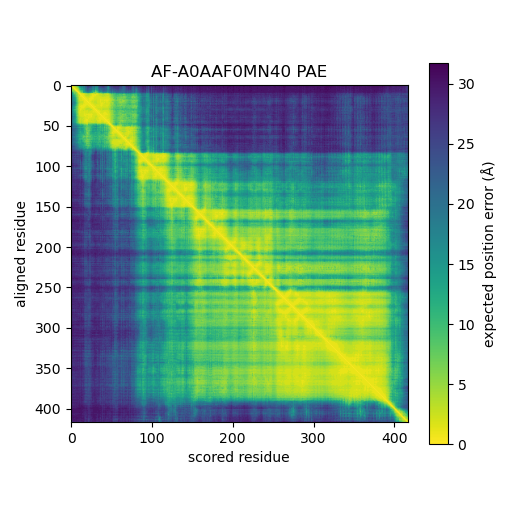95.00 322 SER A O 1
ATOM 2591 N N . LEU A 1 323 ? -15.603 7.389 -9.778 1.00 95.06 323 LEU A N 1
ATOM 2592 C CA . LEU A 1 323 ? -14.319 6.979 -9.199 1.00 95.06 323 LEU A CA 1
ATOM 2593 C C . LEU A 1 323 ? -14.430 5.618 -8.499 1.00 95.06 323 LEU A C 1
ATOM 2595 O O . LEU A 1 323 ? -13.532 4.788 -8.618 1.00 95.06 323 LEU A O 1
ATOM 2599 N N . THR A 1 324 ? -15.535 5.381 -7.796 1.00 96.38 324 THR A N 1
ATOM 2600 C CA . THR A 1 324 ? -15.810 4.107 -7.125 1.00 96.38 324 THR A CA 1
ATOM 2601 C C . THR A 1 324 ? -15.936 2.970 -8.133 1.00 96.38 324 THR A C 1
ATOM 2603 O O . THR A 1 324 ? -15.323 1.924 -7.939 1.00 96.38 324 THR A O 1
ATOM 2606 N N . GLU A 1 325 ? -16.666 3.174 -9.232 1.00 96.31 325 GLU A N 1
ATOM 2607 C CA . GLU A 1 325 ? -16.792 2.196 -10.321 1.00 96.31 325 GLU A CA 1
ATOM 2608 C C . GLU A 1 325 ? -15.436 1.869 -10.965 1.00 96.31 325 GLU A C 1
ATOM 2610 O O . GLU A 1 325 ? -15.108 0.693 -11.144 1.00 96.31 325 GLU A O 1
ATOM 2615 N N . ASP A 1 326 ? -14.609 2.883 -11.246 1.00 95.06 326 ASP A N 1
ATOM 2616 C CA . ASP A 1 326 ? -13.248 2.682 -11.766 1.00 95.06 326 ASP A CA 1
ATOM 2617 C C . ASP A 1 326 ? -12.395 1.860 -10.784 1.00 95.06 326 ASP A C 1
ATOM 2619 O O . ASP A 1 326 ? -11.850 0.815 -11.151 1.00 95.06 326 ASP A O 1
ATOM 2623 N N . MET A 1 327 ? -12.353 2.262 -9.511 1.00 96.19 327 MET A N 1
ATOM 2624 C CA . MET A 1 327 ? -11.602 1.571 -8.457 1.00 96.19 327 MET A CA 1
ATOM 2625 C C . MET A 1 327 ? -12.110 0.148 -8.179 1.00 96.19 327 MET A C 1
ATOM 2627 O O . MET A 1 327 ? -11.315 -0.718 -7.800 1.00 96.19 327 MET A O 1
ATOM 2631 N N . MET A 1 328 ? -13.405 -0.114 -8.368 1.00 95.94 328 MET A N 1
ATOM 2632 C CA . MET A 1 328 ? -13.999 -1.451 -8.298 1.00 95.94 328 MET A CA 1
ATOM 2633 C C . MET A 1 328 ? -13.564 -2.322 -9.470 1.00 95.94 328 MET A C 1
ATOM 2635 O O . MET A 1 328 ? -13.155 -3.466 -9.268 1.00 95.94 328 MET A O 1
ATOM 2639 N N . SER A 1 329 ? -13.630 -1.784 -10.691 1.00 95.19 329 SER A N 1
ATOM 2640 C CA . SER A 1 329 ? -13.278 -2.520 -11.910 1.00 95.19 329 SER A CA 1
ATOM 2641 C C . SER A 1 329 ? -11.814 -2.974 -11.915 1.00 95.19 329 S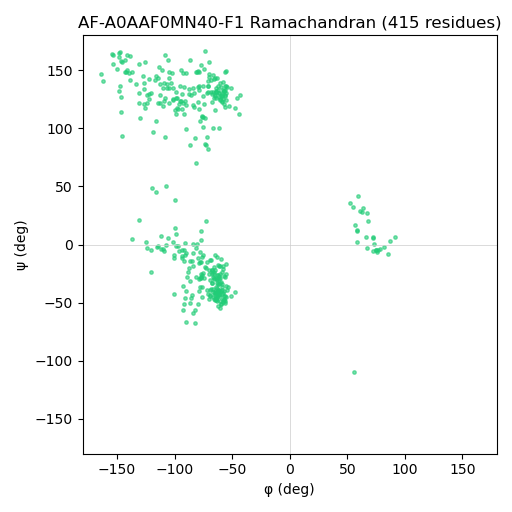ER A C 1
ATOM 2643 O O . SER A 1 329 ? -11.494 -4.034 -12.446 1.00 95.19 329 SER A O 1
ATOM 2645 N N . ARG A 1 330 ? -10.934 -2.214 -11.246 1.00 91.69 330 ARG A N 1
ATOM 2646 C CA . ARG A 1 330 ? -9.493 -2.486 -11.135 1.00 91.69 330 ARG A CA 1
ATOM 2647 C C . ARG A 1 330 ? -9.081 -3.166 -9.829 1.00 91.69 330 ARG A C 1
ATOM 2649 O O . ARG A 1 330 ? -7.891 -3.293 -9.567 1.00 91.69 330 ARG A O 1
ATOM 2656 N N . ARG A 1 331 ? -10.018 -3.621 -8.991 1.00 93.94 331 ARG A N 1
ATOM 2657 C CA . ARG A 1 331 ? -9.697 -4.133 -7.641 1.00 93.94 331 ARG A CA 1
ATOM 2658 C C . ARG A 1 331 ? -8.692 -5.291 -7.608 1.00 93.94 331 ARG A C 1
ATOM 2660 O O . ARG A 1 331 ? -7.987 -5.457 -6.619 1.00 93.94 331 ARG A O 1
ATOM 2667 N N . ASP A 1 332 ? -8.632 -6.077 -8.680 1.00 94.31 332 ASP A N 1
ATOM 2668 C CA . ASP A 1 332 ? -7.759 -7.247 -8.804 1.00 94.31 332 ASP A CA 1
ATOM 2669 C C . ASP A 1 332 ? -6.636 -7.051 -9.841 1.00 94.31 332 ASP A C 1
ATOM 2671 O O . ASP A 1 332 ? -5.892 -7.993 -10.114 1.00 94.31 332 ASP A O 1
ATOM 2675 N N . SER A 1 333 ? -6.462 -5.840 -10.393 1.00 90.62 333 SER A N 1
ATOM 2676 C CA . SER A 1 333 ? -5.436 -5.559 -11.417 1.00 90.62 333 SER A CA 1
ATOM 2677 C C . SER A 1 333 ? -4.011 -5.796 -10.910 1.00 90.62 333 SER A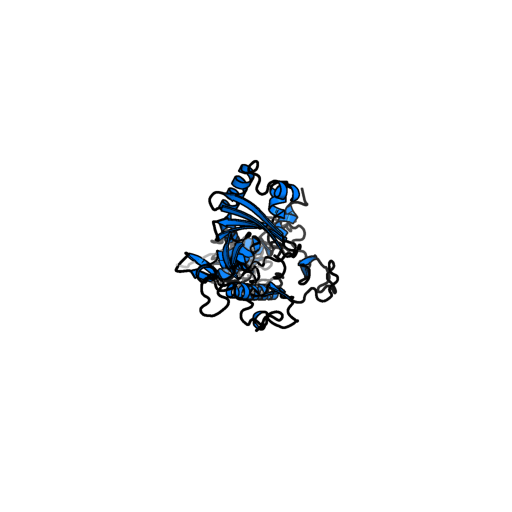 C 1
ATOM 2679 O O . SER A 1 333 ? -3.131 -6.181 -11.674 1.00 90.62 333 SER A O 1
ATOM 2681 N N . TYR A 1 334 ? -3.784 -5.672 -9.597 1.00 92.44 334 TYR A N 1
ATOM 2682 C CA . TYR A 1 334 ? -2.496 -5.967 -8.966 1.00 92.44 334 TYR A CA 1
ATOM 2683 C C . TYR A 1 334 ? -1.999 -7.395 -9.262 1.00 92.44 334 TYR A C 1
ATOM 2685 O O . TYR A 1 334 ? -0.792 -7.644 -9.252 1.00 92.44 334 TYR A O 1
ATOM 2693 N N . ARG A 1 335 ? -2.907 -8.342 -9.550 1.00 94.50 335 ARG A N 1
ATOM 2694 C CA . ARG A 1 335 ? -2.561 -9.736 -9.863 1.00 94.50 335 ARG A CA 1
ATOM 2695 C C . ARG A 1 335 ? -1.723 -9.865 -11.132 1.00 94.50 335 ARG A C 1
ATOM 2697 O O . ARG A 1 335 ? -0.920 -10.790 -11.226 1.00 94.50 335 ARG A O 1
ATOM 2704 N N . GLU A 1 336 ? -1.841 -8.924 -12.065 1.00 89.88 336 GLU A N 1
ATOM 2705 C CA . GLU A 1 336 ? -1.048 -8.893 -13.300 1.00 89.88 336 GLU A CA 1
ATOM 2706 C C . GLU A 1 336 ? 0.458 -8.748 -13.021 1.00 89.88 336 GLU A C 1
ATOM 2708 O O . GLU A 1 336 ? 1.289 -9.239 -13.788 1.00 89.88 336 GLU A O 1
ATOM 2713 N N . ASN A 1 337 ? 0.824 -8.159 -11.877 1.00 85.88 337 ASN A N 1
ATOM 2714 C CA . ASN A 1 337 ? 2.214 -7.971 -11.467 1.00 85.88 337 ASN A CA 1
ATOM 2715 C C . ASN A 1 337 ? 2.817 -9.197 -10.755 1.00 85.88 337 ASN A C 1
ATOM 2717 O O . ASN A 1 337 ? 4.040 -9.290 -10.621 1.00 85.88 337 ASN A O 1
ATOM 2721 N N . ILE A 1 338 ? 1.996 -10.162 -10.318 1.00 90.56 338 ILE A N 1
ATOM 2722 C CA . ILE A 1 338 ? 2.454 -11.332 -9.549 1.00 90.56 338 ILE A CA 1
ATOM 2723 C C . ILE A 1 338 ? 3.475 -12.175 -10.336 1.00 90.56 338 ILE A C 1
ATOM 2725 O O . ILE A 1 338 ? 4.563 -12.404 -9.797 1.00 90.56 338 ILE A O 1
ATOM 2729 N N . PRO A 1 339 ? 3.224 -12.583 -11.602 1.00 83.88 339 PRO A N 1
ATOM 2730 C CA . PRO A 1 339 ? 4.193 -13.376 -12.362 1.00 83.88 339 PRO A CA 1
ATOM 2731 C C . PRO A 1 339 ? 5.537 -12.662 -12.531 1.00 83.88 339 PRO A C 1
ATOM 2733 O O . PRO A 1 339 ? 6.591 -13.291 -12.451 1.00 83.88 339 PRO A O 1
ATOM 2736 N N . TYR A 1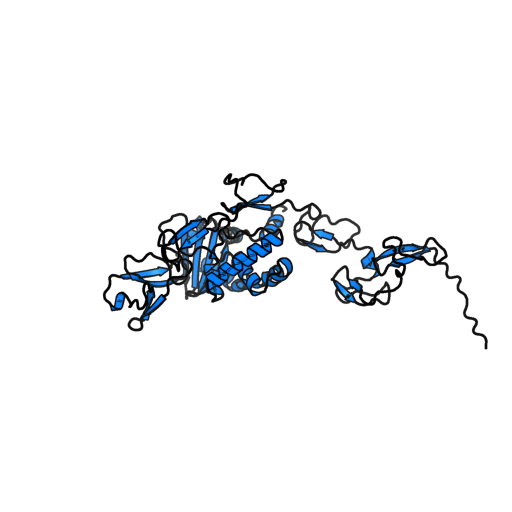 340 ? 5.506 -11.336 -12.713 1.00 81.62 340 TYR A N 1
ATOM 2737 C CA . TYR A 1 340 ? 6.713 -10.523 -12.819 1.00 81.62 340 TYR A CA 1
ATOM 2738 C C . TYR A 1 340 ? 7.526 -10.544 -11.520 1.00 81.62 340 TYR A C 1
ATOM 2740 O O . TYR A 1 340 ? 8.738 -10.758 -11.569 1.00 81.62 340 TYR A O 1
ATOM 2748 N N . PHE A 1 341 ? 6.889 -10.364 -10.360 1.00 83.38 341 PHE A N 1
ATOM 2749 C CA . PHE A 1 341 ? 7.594 -10.407 -9.077 1.00 83.38 341 PHE A CA 1
ATOM 2750 C C . PHE A 1 341 ? 8.142 -11.797 -8.756 1.00 83.38 341 PHE A C 1
ATOM 2752 O O . PHE A 1 341 ? 9.262 -11.900 -8.257 1.00 83.38 341 PHE A O 1
ATOM 2759 N N . MET A 1 342 ? 7.409 -12.861 -9.085 1.00 84.12 342 MET A N 1
ATOM 2760 C CA . MET A 1 342 ? 7.891 -14.231 -8.898 1.00 84.12 342 MET A CA 1
ATOM 2761 C C . MET A 1 342 ? 9.144 -14.508 -9.737 1.00 84.12 342 MET A C 1
ATOM 2763 O O . MET A 1 342 ? 10.171 -14.904 -9.187 1.00 84.12 342 MET A O 1
ATOM 2767 N N . ASP A 1 343 ? 9.088 -14.242 -11.046 1.00 73.88 343 ASP A N 1
ATOM 2768 C CA . ASP A 1 343 ? 10.204 -14.497 -11.967 1.00 73.88 343 ASP A CA 1
ATOM 2769 C C . ASP A 1 343 ? 11.415 -13.610 -11.651 1.00 73.88 343 ASP A C 1
ATOM 2771 O O . ASP A 1 343 ? 12.551 -14.077 -11.543 1.00 73.88 343 ASP A O 1
ATOM 2775 N N . ARG A 1 344 ? 11.182 -12.309 -11.448 1.00 71.81 344 ARG A N 1
ATOM 2776 C CA . ARG A 1 344 ? 12.273 -11.339 -11.335 1.00 71.81 344 ARG A CA 1
ATOM 2777 C C . ARG A 1 344 ? 12.979 -11.378 -9.987 1.00 71.81 344 ARG A C 1
ATOM 2779 O O . ARG A 1 344 ? 14.184 -11.123 -9.938 1.00 71.81 344 ARG A O 1
ATOM 2786 N N . LEU A 1 345 ? 12.230 -11.613 -8.912 1.00 76.44 345 LEU A N 1
ATOM 2787 C CA . LEU A 1 345 ? 12.711 -11.479 -7.536 1.00 76.44 345 LEU A CA 1
ATOM 2788 C C . LEU A 1 345 ? 12.852 -12.830 -6.826 1.00 76.44 345 LEU A C 1
ATOM 2790 O O . LEU A 1 345 ? 13.310 -12.866 -5.685 1.00 76.44 345 LEU A O 1
ATOM 2794 N N . GLY A 1 346 ? 12.469 -13.931 -7.483 1.00 77.62 346 GLY A N 1
ATOM 2795 C CA . GLY A 1 346 ? 12.481 -15.265 -6.885 1.00 77.62 346 GLY A CA 1
ATOM 2796 C C . GLY A 1 346 ? 11.528 -15.385 -5.694 1.00 77.62 346 GLY A C 1
ATOM 2797 O O . GLY A 1 346 ? 11.797 -16.148 -4.766 1.00 77.62 346 GLY A O 1
ATOM 2798 N N . LEU A 1 347 ? 10.457 -14.587 -5.683 1.00 86.62 347 LEU A N 1
ATOM 2799 C CA . LEU A 1 347 ? 9.436 -14.618 -4.640 1.00 86.62 347 LEU A CA 1
ATOM 2800 C C . LEU A 1 347 ? 8.459 -15.766 -4.896 1.00 86.62 347 LEU A C 1
ATOM 2802 O O . LEU A 1 347 ? 8.169 -16.108 -6.042 1.00 86.62 347 LEU A O 1
ATOM 2806 N N . ASN A 1 348 ? 7.909 -16.339 -3.826 1.00 93.19 348 ASN A N 1
ATOM 2807 C CA . ASN A 1 348 ? 6.745 -17.211 -3.975 1.00 93.19 348 ASN A CA 1
ATOM 2808 C C . ASN A 1 348 ? 5.478 -16.384 -4.270 1.00 93.19 348 ASN A C 1
ATOM 2810 O O . ASN A 1 348 ? 5.465 -15.166 -4.096 1.00 93.19 348 ASN A O 1
ATOM 2814 N N . GLU A 1 349 ? 4.406 -17.053 -4.693 1.00 95.06 349 GLU A N 1
ATOM 2815 C CA . GLU A 1 349 ? 3.147 -16.402 -5.078 1.00 95.06 349 GLU A CA 1
ATOM 2816 C C . GLU A 1 349 ? 2.574 -15.510 -3.967 1.00 95.06 349 GLU A C 1
ATOM 2818 O O . GLU A 1 349 ? 2.235 -14.359 -4.221 1.00 95.06 349 GLU A O 1
ATOM 2823 N N . GLY A 1 350 ? 2.554 -15.978 -2.715 1.00 95.06 350 GLY A N 1
ATOM 2824 C CA . GLY A 1 350 ? 2.035 -15.192 -1.591 1.00 95.06 350 GLY A CA 1
ATOM 2825 C C . GLY A 1 350 ? 2.883 -13.959 -1.254 1.00 95.06 350 GLY A C 1
ATOM 2826 O O . GLY A 1 350 ? 2.348 -12.933 -0.841 1.00 95.06 350 GLY A O 1
ATOM 2827 N N . GLN A 1 351 ? 4.203 -14.030 -1.433 1.00 93.31 351 GLN A N 1
ATOM 2828 C CA . GLN A 1 351 ? 5.103 -12.883 -1.282 1.00 93.31 351 GLN A CA 1
ATOM 2829 C C . GLN A 1 351 ? 4.923 -11.875 -2.417 1.00 93.31 351 GLN A C 1
ATOM 2831 O O . GLN A 1 351 ? 4.872 -10.670 -2.171 1.00 93.31 351 GLN A O 1
ATOM 2836 N N . ALA A 1 352 ? 4.802 -12.369 -3.649 1.00 91.69 352 ALA A N 1
ATOM 2837 C CA . ALA A 1 352 ? 4.516 -11.553 -4.818 1.00 91.69 352 ALA A CA 1
ATOM 2838 C C . ALA A 1 352 ? 3.141 -10.873 -4.709 1.00 91.69 352 ALA A C 1
ATOM 2840 O O . ALA A 1 352 ? 3.022 -9.708 -5.073 1.00 91.69 352 ALA A O 1
ATOM 2841 N N . GLU A 1 353 ? 2.135 -11.548 -4.142 1.00 96.12 353 GLU A N 1
ATOM 2842 C CA . GLU A 1 353 ? 0.806 -10.981 -3.887 1.00 96.12 353 GLU A CA 1
ATOM 2843 C C . GLU A 1 353 ? 0.857 -9.831 -2.868 1.00 96.12 353 GLU A C 1
ATOM 2845 O O . GLU A 1 353 ? 0.316 -8.755 -3.124 1.00 96.12 353 GLU A O 1
ATOM 2850 N N . ILE A 1 354 ? 1.556 -10.023 -1.739 1.00 94.94 354 ILE A N 1
ATOM 2851 C CA . ILE A 1 354 ? 1.769 -8.967 -0.732 1.00 94.94 354 ILE A CA 1
ATOM 2852 C C . ILE A 1 354 ? 2.446 -7.753 -1.363 1.00 94.94 354 ILE A C 1
ATOM 2854 O O . ILE A 1 354 ? 2.012 -6.619 -1.159 1.00 94.94 354 ILE A O 1
ATOM 2858 N N . LEU A 1 355 ? 3.510 -7.994 -2.127 1.00 91.25 355 LEU A N 1
ATOM 2859 C CA . LEU A 1 355 ? 4.271 -6.940 -2.776 1.00 91.25 355 LEU A CA 1
ATOM 2860 C C . LEU A 1 355 ? 3.429 -6.197 -3.824 1.00 91.25 355 LEU A C 1
ATOM 2862 O O . LEU A 1 355 ? 3.455 -4.972 -3.870 1.00 91.25 355 LEU A O 1
ATOM 2866 N N . ALA A 1 356 ? 2.641 -6.920 -4.620 1.00 92.00 356 ALA A N 1
ATOM 2867 C CA . ALA A 1 356 ? 1.757 -6.331 -5.617 1.00 92.00 356 ALA A CA 1
ATOM 2868 C C . ALA A 1 356 ? 0.675 -5.445 -4.992 1.00 92.00 356 ALA A C 1
ATOM 2870 O O . ALA A 1 356 ? 0.458 -4.332 -5.462 1.00 92.00 356 ALA A O 1
ATOM 2871 N N . LEU A 1 357 ? 0.045 -5.887 -3.899 1.00 94.06 357 LEU A N 1
ATOM 2872 C CA . LEU A 1 357 ? -0.898 -5.048 -3.155 1.00 94.06 357 LEU A CA 1
ATOM 2873 C C . LEU A 1 357 ? -0.212 -3.811 -2.572 1.00 94.06 357 LEU A C 1
ATOM 2875 O O . LEU A 1 357 ? -0.776 -2.718 -2.614 1.00 94.06 357 LEU A O 1
ATOM 2879 N N . HIS A 1 358 ? 1.011 -3.955 -2.060 1.00 91.06 358 HIS A N 1
ATOM 2880 C CA . HIS A 1 358 ? 1.762 -2.825 -1.523 1.00 91.06 358 HIS A CA 1
ATOM 2881 C C . HIS A 1 358 ? 2.013 -1.736 -2.568 1.00 91.06 358 HIS A C 1
ATOM 2883 O O . HIS A 1 358 ? 1.854 -0.558 -2.256 1.00 91.06 358 HIS A O 1
ATOM 2889 N N . PHE A 1 359 ? 2.317 -2.128 -3.808 1.00 87.62 359 PHE A N 1
ATOM 2890 C CA . PHE A 1 359 ? 2.515 -1.196 -4.921 1.00 87.62 359 PHE A CA 1
ATOM 2891 C C . PHE A 1 359 ? 1.250 -0.475 -5.378 1.00 87.62 359 PHE A C 1
ATOM 2893 O O . PHE A 1 359 ? 1.355 0.529 -6.062 1.00 87.62 359 PHE A O 1
ATOM 2900 N N . THR A 1 360 ? 0.059 -0.903 -4.955 1.00 88.56 360 THR A N 1
ATOM 2901 C CA . THR A 1 360 ? -1.167 -0.098 -5.138 1.00 88.56 360 THR A CA 1
ATOM 2902 C C . THR A 1 360 ? -1.322 1.005 -4.079 1.00 88.56 360 THR A C 1
ATOM 2904 O O . THR A 1 360 ? -2.319 1.725 -4.045 1.00 88.56 360 THR A O 1
ATOM 2907 N N . GLY A 1 361 ? -0.364 1.115 -3.154 1.00 87.31 361 GLY A N 1
ATOM 2908 C CA . GLY A 1 361 ? -0.405 2.034 -2.021 1.00 87.31 361 GLY A CA 1
ATOM 2909 C C . GLY A 1 361 ? -1.030 1.446 -0.752 1.00 87.31 361 GLY A C 1
ATOM 2910 O O . GLY A 1 361 ? -1.195 2.182 0.224 1.00 87.31 361 GLY A O 1
ATOM 2911 N N . MET A 1 362 ? -1.367 0.146 -0.715 1.00 91.19 362 MET A N 1
ATOM 2912 C CA . MET A 1 362 ? -1.913 -0.476 0.498 1.00 91.19 362 MET A CA 1
ATOM 2913 C C . MET A 1 362 ? -0.853 -0.617 1.597 1.00 91.19 362 MET A C 1
ATOM 2915 O O . MET A 1 362 ? 0.243 -1.152 1.393 1.00 91.19 362 MET A O 1
ATOM 2919 N N . SER A 1 363 ? -1.214 -0.191 2.809 1.00 86.56 363 SER A N 1
ATOM 2920 C CA . SER A 1 363 ? -0.383 -0.399 3.998 1.00 86.56 363 SER A CA 1
ATOM 2921 C C . SER A 1 363 ? -0.342 -1.879 4.420 1.00 86.56 363 SER A C 1
ATOM 2923 O O . SER A 1 363 ? -1.297 -2.615 4.152 1.00 86.56 363 SER A O 1
ATOM 2925 N N . PRO A 1 364 ? 0.687 -2.328 5.166 1.00 87.38 364 PRO A N 1
ATOM 2926 C CA . PRO A 1 364 ? 0.743 -3.691 5.705 1.00 87.38 364 PRO A CA 1
ATOM 2927 C C . PRO A 1 364 ? -0.493 -4.089 6.525 1.00 87.38 364 PRO A C 1
ATOM 2929 O O . PRO A 1 364 ? -0.948 -5.228 6.451 1.00 87.38 364 PRO A O 1
ATOM 2932 N N . GLU A 1 365 ? -1.066 -3.153 7.288 1.00 84.25 365 GLU A N 1
ATOM 2933 C CA . GLU A 1 365 ? -2.307 -3.369 8.041 1.00 84.25 365 GLU A CA 1
ATOM 2934 C C . GLU A 1 365 ? -3.501 -3.627 7.117 1.00 84.25 365 GLU A C 1
ATOM 2936 O O . GLU A 1 365 ? -4.314 -4.512 7.381 1.00 84.25 365 GLU A O 1
ATOM 2941 N N . THR A 1 366 ? -3.584 -2.890 6.011 1.00 90.31 366 THR A N 1
ATOM 2942 C CA . THR A 1 366 ? -4.661 -3.044 5.027 1.00 90.31 366 THR A CA 1
ATOM 2943 C C . THR A 1 366 ? -4.507 -4.343 4.238 1.00 90.31 366 THR A C 1
ATOM 2945 O O . THR A 1 366 ? -5.488 -5.051 4.030 1.00 90.31 366 THR A O 1
ATOM 2948 N N . ILE A 1 367 ? -3.274 -4.715 3.881 1.00 93.75 367 ILE A N 1
ATOM 2949 C CA . ILE A 1 367 ? -2.959 -5.996 3.230 1.00 93.75 367 ILE A CA 1
ATOM 2950 C C . ILE A 1 367 ? -3.335 -7.171 4.139 1.00 93.75 367 ILE A C 1
ATOM 2952 O O . ILE A 1 367 ? -3.930 -8.142 3.676 1.00 93.75 367 ILE A O 1
ATOM 2956 N N . ALA A 1 368 ? -3.039 -7.079 5.440 1.00 89.56 368 ALA A N 1
ATOM 2957 C CA . ALA A 1 368 ? -3.421 -8.102 6.412 1.00 89.56 368 ALA A CA 1
ATOM 2958 C C . ALA A 1 368 ? -4.941 -8.332 6.426 1.00 89.56 368 ALA A C 1
ATOM 2960 O O . ALA A 1 368 ? -5.388 -9.478 6.373 1.00 89.56 368 ALA A O 1
ATOM 2961 N N . LEU A 1 369 ? -5.729 -7.250 6.412 1.00 90.31 369 LEU A N 1
ATOM 2962 C CA . LEU A 1 369 ? -7.189 -7.319 6.308 1.00 90.31 369 LEU A CA 1
ATOM 2963 C C . LEU A 1 369 ? -7.649 -7.898 4.962 1.00 90.31 369 LEU A C 1
ATOM 2965 O O . LEU A 1 369 ? -8.475 -8.807 4.953 1.00 90.31 369 LEU A O 1
ATOM 2969 N N . ARG A 1 370 ? -7.091 -7.416 3.843 1.00 94.00 370 ARG A N 1
ATOM 2970 C CA . ARG A 1 370 ? -7.425 -7.864 2.478 1.00 94.00 370 ARG A CA 1
ATOM 2971 C C . ARG A 1 370 ? -7.240 -9.371 2.309 1.00 94.00 370 ARG A C 1
ATOM 2973 O O . ARG A 1 370 ? -8.093 -10.025 1.714 1.00 94.00 370 ARG A O 1
ATOM 2980 N N . LEU A 1 371 ? -6.132 -9.898 2.831 1.00 94.88 371 LEU A N 1
ATOM 2981 C CA . LEU A 1 371 ? -5.737 -11.300 2.692 1.00 94.88 371 LEU A CA 1
ATOM 2982 C C . LEU A 1 371 ? -6.243 -12.196 3.834 1.00 94.88 371 LEU A C 1
ATOM 2984 O O . LEU A 1 371 ? -5.993 -13.398 3.810 1.00 94.88 371 LEU A O 1
ATOM 2988 N N . GLY A 1 372 ? -6.894 -11.639 4.862 1.00 92.44 372 GLY A N 1
ATOM 2989 C CA . GLY A 1 372 ? -7.306 -12.400 6.047 1.00 92.44 372 GLY A CA 1
ATOM 2990 C C . GLY A 1 372 ? -6.131 -13.021 6.817 1.00 92.44 372 GLY A C 1
ATOM 2991 O O . GLY A 1 372 ? -6.279 -14.073 7.435 1.00 92.44 372 GLY A O 1
ATOM 2992 N N . ARG A 1 373 ? -4.948 -12.396 6.766 1.00 92.81 373 ARG A N 1
ATOM 2993 C CA . ARG A 1 373 ? -3.712 -12.874 7.410 1.00 92.81 373 ARG A CA 1
ATOM 2994 C C . ARG A 1 373 ? -3.383 -12.038 8.641 1.00 92.81 373 ARG A C 1
ATOM 2996 O O . ARG A 1 373 ? -3.812 -10.893 8.763 1.00 92.81 373 ARG A O 1
ATOM 3003 N N . SER A 1 374 ? -2.585 -12.582 9.560 1.00 86.69 374 SER A N 1
ATOM 3004 C CA . SER A 1 374 ? -2.135 -11.790 10.706 1.00 86.69 374 SER A CA 1
ATOM 3005 C C . SER A 1 374 ? -1.143 -10.707 10.264 1.00 86.69 374 SER A C 1
ATOM 3007 O O . SER A 1 374 ? -0.308 -10.921 9.383 1.00 86.69 374 SER A O 1
ATOM 3009 N N . LEU A 1 375 ? -1.195 -9.535 10.904 1.00 82.69 375 LEU A N 1
ATOM 3010 C CA . LEU A 1 375 ? -0.261 -8.441 10.617 1.00 82.69 375 LEU A CA 1
ATOM 3011 C C . LEU A 1 375 ? 1.202 -8.847 10.846 1.00 82.69 375 LEU A C 1
ATOM 3013 O O . LEU A 1 375 ? 2.094 -8.404 10.123 1.00 82.69 375 LEU A O 1
ATOM 3017 N N . ARG A 1 376 ? 1.448 -9.705 11.841 1.00 80.81 376 ARG A N 1
ATOM 3018 C CA . ARG A 1 376 ? 2.776 -10.246 12.130 1.00 80.81 376 ARG A CA 1
ATOM 3019 C C . ARG A 1 376 ? 3.308 -11.060 10.951 1.00 80.81 376 ARG A C 1
ATOM 3021 O O . ARG A 1 376 ? 4.459 -10.865 10.565 1.00 80.81 376 ARG A O 1
ATOM 3028 N N . ASP A 1 377 ? 2.467 -11.900 10.348 1.00 87.25 377 ASP A N 1
ATOM 3029 C CA . ASP A 1 377 ? 2.854 -12.689 9.176 1.00 87.25 377 ASP A CA 1
ATOM 3030 C C . ASP A 1 377 ? 3.174 -11.775 7.994 1.00 87.25 377 ASP A C 1
ATOM 3032 O O . ASP A 1 377 ? 4.240 -11.914 7.398 1.00 87.25 377 ASP A O 1
ATOM 3036 N N . ILE A 1 378 ? 2.311 -10.792 7.705 1.00 88.94 378 ILE A N 1
ATOM 3037 C CA . ILE A 1 378 ? 2.540 -9.820 6.624 1.00 88.94 378 ILE A CA 1
ATOM 3038 C C . ILE A 1 378 ? 3.872 -9.086 6.814 1.00 88.94 378 ILE A C 1
ATOM 3040 O O . ILE A 1 378 ? 4.682 -9.042 5.892 1.00 88.94 378 ILE A O 1
ATOM 3044 N N . ARG A 1 379 ? 4.150 -8.567 8.016 1.00 83.06 379 ARG A N 1
ATOM 3045 C CA . ARG A 1 379 ? 5.424 -7.891 8.320 1.00 83.06 379 ARG A CA 1
ATOM 3046 C C . ARG A 1 379 ? 6.627 -8.817 8.158 1.00 83.06 379 ARG A C 1
ATOM 3048 O O . ARG A 1 379 ? 7.640 -8.395 7.612 1.00 83.06 379 ARG A O 1
ATOM 3055 N N . SER A 1 380 ? 6.510 -10.076 8.581 1.00 82.19 380 SER A N 1
ATOM 3056 C CA . SER A 1 380 ? 7.584 -11.056 8.403 1.00 82.19 380 SER A CA 1
ATOM 3057 C C . SER A 1 380 ? 7.873 -11.350 6.926 1.00 82.19 380 SER A C 1
ATOM 3059 O O . SER A 1 380 ? 9.037 -11.502 6.551 1.00 82.19 380 SER A O 1
ATOM 3061 N N . GLU A 1 381 ? 6.842 -11.372 6.073 1.00 89.62 381 GLU A N 1
ATOM 3062 C CA . GLU A 1 381 ? 7.020 -11.512 4.627 1.00 89.62 381 GLU A CA 1
ATOM 3063 C C . GLU A 1 381 ? 7.650 -10.262 4.014 1.00 89.62 381 GLU A C 1
ATOM 3065 O O . GLU A 1 381 ? 8.551 -10.407 3.196 1.00 89.62 381 GLU A O 1
ATOM 3070 N N . PHE A 1 382 ? 7.284 -9.052 4.452 1.00 84.12 382 PHE A N 1
ATOM 3071 C CA . PHE A 1 382 ? 7.966 -7.829 4.011 1.00 84.12 382 PHE A CA 1
ATOM 3072 C C . PHE A 1 382 ? 9.464 -7.870 4.309 1.00 84.12 382 PHE A C 1
ATOM 3074 O O . PHE A 1 382 ? 10.260 -7.633 3.406 1.00 84.12 382 PHE A O 1
ATOM 3081 N N . THR A 1 383 ? 9.871 -8.267 5.518 1.00 77.31 383 THR A N 1
ATOM 3082 C CA . THR A 1 383 ? 11.297 -8.425 5.844 1.00 77.31 383 THR A CA 1
ATOM 3083 C C . THR A 1 383 ? 11.984 -9.430 4.910 1.00 77.31 383 THR A C 1
ATOM 3085 O O . THR A 1 383 ? 13.088 -9.186 4.423 1.00 77.31 383 THR A O 1
ATOM 3088 N N . ARG A 1 384 ? 11.331 -10.556 4.587 1.00 80.56 384 ARG A N 1
ATOM 3089 C CA . ARG A 1 384 ? 11.867 -11.544 3.629 1.00 80.56 384 ARG A CA 1
ATOM 3090 C C . ARG A 1 384 ? 11.984 -10.975 2.217 1.00 80.56 384 ARG A C 1
ATOM 3092 O O . ARG A 1 384 ? 13.010 -11.187 1.571 1.00 80.56 384 ARG A O 1
ATOM 3099 N N . ILE A 1 385 ? 10.963 -10.250 1.767 1.00 83.19 385 ILE A N 1
ATOM 3100 C CA . ILE A 1 385 ? 10.910 -9.576 0.469 1.00 83.19 385 ILE A CA 1
ATOM 3101 C C . ILE A 1 385 ? 12.050 -8.552 0.372 1.00 83.19 385 ILE A C 1
ATOM 3103 O O . ILE A 1 385 ? 12.830 -8.596 -0.575 1.00 83.19 385 ILE A O 1
ATOM 3107 N N . GLN A 1 386 ? 12.242 -7.705 1.385 1.00 74.50 386 GLN A N 1
ATOM 3108 C CA . GLN A 1 386 ? 13.346 -6.740 1.444 1.00 74.50 386 GLN A CA 1
ATOM 3109 C C . GLN A 1 386 ? 14.728 -7.398 1.446 1.00 74.50 386 GLN A C 1
ATOM 3111 O O . GLN A 1 386 ? 15.652 -6.925 0.781 1.00 74.50 386 GLN A O 1
ATOM 3116 N N . ASN A 1 387 ? 14.874 -8.522 2.145 1.00 69.12 387 ASN A N 1
ATOM 3117 C CA . ASN A 1 387 ? 16.104 -9.307 2.122 1.00 69.12 387 ASN A CA 1
ATOM 3118 C C . ASN A 1 387 ? 16.360 -9.948 0.747 1.00 69.12 387 ASN A C 1
ATOM 3120 O O . ASN A 1 387 ? 17.514 -10.117 0.350 1.00 69.12 387 ASN A O 1
ATOM 3124 N N . ALA A 1 388 ? 15.317 -10.341 0.008 1.00 69.19 388 ALA A N 1
ATOM 3125 C CA . ALA A 1 388 ? 15.444 -10.828 -1.369 1.00 69.19 388 ALA A CA 1
ATOM 3126 C C . ALA A 1 388 ? 15.855 -9.695 -2.323 1.00 69.19 388 ALA A C 1
ATOM 3128 O O . ALA A 1 388 ? 16.797 -9.845 -3.098 1.00 69.19 388 ALA A O 1
ATOM 3129 N N . PHE A 1 389 ? 15.221 -8.534 -2.181 1.00 69.25 389 PHE A N 1
ATOM 3130 C CA . PHE A 1 389 ? 15.540 -7.307 -2.901 1.00 69.25 389 PHE A CA 1
ATOM 3131 C C . PHE A 1 389 ? 17.000 -6.877 -2.705 1.00 69.25 389 PHE A C 1
ATOM 3133 O O . PHE A 1 389 ? 17.732 -6.716 -3.685 1.00 69.25 389 PHE A O 1
ATOM 3140 N N . SER A 1 390 ? 17.460 -6.817 -1.453 1.00 63.03 390 SER A N 1
ATOM 3141 C CA . SER A 1 390 ? 18.842 -6.452 -1.113 1.00 63.03 390 SER A CA 1
ATOM 3142 C C . SER A 1 390 ? 19.863 -7.401 -1.752 1.00 63.03 390 SER A C 1
ATOM 3144 O O . SER A 1 390 ? 20.877 -6.956 -2.282 1.00 63.03 390 SER A O 1
ATOM 3146 N N . ARG A 1 391 ? 19.568 -8.710 -1.789 1.00 59.53 391 ARG A N 1
ATOM 3147 C CA . ARG A 1 391 ? 20.400 -9.715 -2.479 1.00 59.53 391 ARG A CA 1
ATOM 3148 C C . ARG A 1 391 ? 20.365 -9.581 -4.005 1.00 59.53 391 ARG A C 1
ATOM 3150 O O . ARG A 1 391 ? 21.350 -9.899 -4.661 1.00 59.53 391 ARG A O 1
ATOM 3157 N N . GLY A 1 392 ? 19.252 -9.107 -4.562 1.00 53.81 392 GLY A N 1
ATOM 3158 C CA . GLY A 1 392 ? 19.075 -8.841 -5.991 1.00 53.81 392 GLY A CA 1
ATOM 3159 C C . GLY A 1 392 ? 19.597 -7.478 -6.463 1.00 53.81 392 GLY A C 1
ATOM 3160 O O . GLY A 1 392 ? 19.450 -7.163 -7.645 1.00 53.81 392 GLY A O 1
ATOM 3161 N N . GLY A 1 393 ? 20.169 -6.658 -5.570 1.00 50.97 393 GLY A N 1
ATOM 3162 C CA . GLY A 1 393 ? 20.618 -5.296 -5.884 1.00 50.97 393 GLY A CA 1
ATOM 3163 C C . GLY A 1 393 ? 19.476 -4.319 -6.185 1.00 50.97 393 GLY A C 1
ATOM 3164 O O . GLY A 1 393 ? 19.681 -3.299 -6.840 1.00 50.97 393 GLY A O 1
ATOM 3165 N N . ILE A 1 394 ? 18.258 -4.637 -5.748 1.00 52.56 394 ILE A N 1
ATOM 3166 C CA . ILE A 1 394 ? 17.076 -3.789 -5.889 1.00 52.56 394 ILE A CA 1
ATOM 3167 C C . ILE A 1 394 ? 16.743 -3.286 -4.483 1.00 52.56 394 ILE A C 1
ATOM 3169 O O . ILE A 1 394 ? 16.584 -4.082 -3.569 1.00 52.56 394 ILE A O 1
ATOM 3173 N N . VAL A 1 395 ? 16.671 -1.976 -4.266 1.00 47.00 395 VAL A N 1
ATOM 3174 C CA . VAL A 1 395 ? 16.400 -1.416 -2.933 1.00 47.00 395 VAL A CA 1
ATOM 3175 C C . VAL A 1 395 ? 14.899 -1.169 -2.795 1.00 47.00 395 VAL A C 1
ATOM 3177 O O . VAL A 1 395 ? 14.358 -0.338 -3.519 1.00 47.00 395 VAL A O 1
ATOM 3180 N N . VAL A 1 396 ? 14.234 -1.864 -1.866 1.00 48.56 396 VAL A N 1
ATOM 3181 C CA . VAL A 1 396 ? 12.829 -1.608 -1.499 1.00 48.56 396 VAL A CA 1
ATOM 3182 C C . VAL A 1 396 ? 12.758 -1.119 -0.064 1.00 48.56 396 VAL A C 1
ATOM 3184 O O . VAL A 1 396 ? 13.243 -1.776 0.857 1.00 48.56 396 VAL A O 1
ATOM 3187 N N . ASN A 1 397 ? 12.194 0.073 0.106 1.00 43.00 397 ASN A N 1
ATOM 3188 C CA . ASN A 1 397 ? 12.054 0.731 1.394 1.00 43.00 397 ASN A CA 1
ATOM 3189 C C . ASN A 1 397 ? 10.745 0.279 2.068 1.00 43.00 397 ASN A C 1
ATOM 3191 O O . ASN A 1 397 ? 9.691 0.302 1.451 1.00 43.00 397 ASN A O 1
ATOM 3195 N N . ASP A 1 398 ? 10.827 -0.146 3.324 1.00 42.12 398 ASP A N 1
ATOM 3196 C CA . ASP A 1 398 ? 9.726 -0.513 4.229 1.00 42.12 398 ASP A CA 1
ATOM 3197 C C . ASP A 1 398 ? 9.171 0.678 5.013 1.00 42.12 398 ASP A C 1
ATOM 3199 O O . ASP A 1 398 ? 8.055 0.628 5.528 1.00 42.12 398 ASP A O 1
ATOM 3203 N N . SER A 1 399 ? 9.946 1.756 5.123 1.00 37.47 399 SER A N 1
ATOM 3204 C CA . SER A 1 399 ? 9.543 2.987 5.811 1.00 37.47 399 SER A CA 1
ATOM 3205 C C . SER A 1 399 ? 8.851 3.996 4.891 1.00 37.47 399 SER A C 1
ATOM 3207 O O . SER A 1 399 ? 8.379 5.034 5.362 1.00 37.47 399 SER A O 1
ATOM 3209 N N . VAL A 1 400 ? 8.835 3.710 3.586 1.00 40.44 400 VAL A N 1
ATOM 3210 C CA . VAL A 1 400 ? 8.384 4.584 2.502 1.00 40.44 400 VAL A CA 1
ATOM 3211 C C . VAL A 1 400 ? 7.784 3.666 1.459 1.00 40.44 400 VAL A C 1
ATOM 3213 O O . VAL A 1 400 ? 8.521 2.862 0.891 1.00 40.44 400 VAL A O 1
ATOM 3216 N N . TYR A 1 401 ? 6.472 3.778 1.236 1.00 45.88 401 TYR A N 1
ATOM 3217 C CA . TYR A 1 401 ? 5.815 3.190 0.072 1.00 45.88 401 TYR A CA 1
ATOM 3218 C C . TYR A 1 401 ? 6.699 3.492 -1.130 1.00 45.88 401 TYR A C 1
ATOM 3220 O O . TYR A 1 401 ? 6.956 4.655 -1.440 1.00 45.88 401 TYR A O 1
ATOM 3228 N N . THR A 1 402 ? 7.298 2.451 -1.690 1.00 40.09 402 THR A N 1
ATOM 3229 C CA . THR A 1 402 ? 8.239 2.631 -2.786 1.00 40.09 402 THR A CA 1
ATOM 3230 C C . THR A 1 402 ? 7.430 3.215 -3.934 1.00 40.09 402 THR A C 1
ATOM 3232 O O . THR A 1 402 ? 6.352 2.694 -4.217 1.00 40.09 402 THR A O 1
ATOM 3235 N N . GLU A 1 403 ? 7.915 4.296 -4.559 1.00 37.75 403 GLU A N 1
ATOM 3236 C CA . GLU A 1 403 ? 7.465 4.639 -5.912 1.00 37.75 403 GLU A CA 1
ATOM 3237 C C . GLU A 1 403 ? 7.432 3.333 -6.693 1.00 37.75 403 GLU A C 1
ATOM 3239 O O . GLU A 1 403 ? 8.395 2.553 -6.619 1.00 37.75 403 GLU A O 1
ATOM 3244 N N . ASP A 1 404 ? 6.298 3.064 -7.336 1.00 40.47 404 ASP A N 1
ATOM 3245 C CA . ASP A 1 404 ? 6.119 1.853 -8.104 1.00 40.47 404 ASP A CA 1
ATOM 3246 C C . ASP A 1 404 ? 7.358 1.679 -9.002 1.00 40.47 404 ASP A C 1
ATOM 3248 O O . ASP A 1 404 ? 7.669 2.539 -9.833 1.00 40.47 404 ASP A O 1
ATOM 3252 N N . PRO A 1 405 ? 8.152 0.606 -8.832 1.00 38.59 405 PRO A N 1
ATOM 3253 C CA . PRO A 1 405 ? 9.298 0.382 -9.681 1.00 38.59 405 PRO A CA 1
ATOM 3254 C C . PRO A 1 405 ? 8.854 0.307 -11.141 1.00 38.59 405 PRO A C 1
ATOM 3256 O O . PRO A 1 405 ? 9.714 0.489 -11.995 1.00 38.59 405 PRO A O 1
ATOM 3259 N N . ILE A 1 406 ? 7.561 0.067 -11.419 1.00 33.34 406 ILE A N 1
ATOM 3260 C CA . ILE A 1 406 ? 6.923 0.118 -12.731 1.00 33.34 406 ILE A CA 1
ATOM 3261 C C . ILE A 1 406 ? 6.672 1.566 -13.207 1.00 33.34 406 ILE A C 1
ATOM 3263 O O . ILE A 1 406 ? 7.060 1.862 -14.338 1.00 33.34 406 ILE A O 1
ATOM 3267 N N . SER A 1 407 ? 6.152 2.485 -12.378 1.00 38.06 407 SER A N 1
ATOM 3268 C CA . SER A 1 407 ? 5.894 3.895 -12.761 1.00 38.06 407 SER A CA 1
ATOM 3269 C C . SER A 1 407 ? 7.163 4.649 -13.176 1.00 38.06 407 SER A C 1
ATOM 3271 O O . SER A 1 407 ? 7.172 5.394 -14.157 1.00 38.06 407 SER A O 1
ATOM 3273 N N . CYS A 1 408 ? 8.303 4.316 -12.562 1.00 33.19 408 CYS A N 1
ATOM 3274 C CA . CYS A 1 408 ? 9.632 4.756 -12.997 1.00 33.19 408 CYS A CA 1
ATOM 3275 C C . CYS A 1 408 ? 9.979 4.416 -14.467 1.00 33.19 408 CYS A C 1
ATOM 3277 O O . CYS A 1 408 ? 10.965 4.950 -14.984 1.00 33.19 408 CYS A O 1
ATOM 3279 N N . TYR A 1 409 ? 9.259 3.493 -15.116 1.00 34.22 409 TYR A N 1
ATOM 3280 C CA . TYR A 1 409 ? 9.406 3.157 -16.539 1.00 34.22 409 TYR A CA 1
ATOM 3281 C C . TYR A 1 409 ? 8.331 3.803 -17.433 1.00 34.22 409 TYR A C 1
ATOM 3283 O O . TYR A 1 409 ? 8.476 3.770 -18.659 1.00 34.22 409 TYR A O 1
ATOM 3291 N N . GLU A 1 410 ? 7.274 4.373 -16.853 1.00 33.88 410 GLU A N 1
ATOM 3292 C CA . GLU A 1 410 ? 6.203 5.077 -17.568 1.00 33.88 410 GLU A CA 1
ATOM 3293 C C . GLU A 1 410 ? 6.473 6.586 -17.660 1.00 33.88 410 GLU A C 1
ATOM 3295 O O . GLU A 1 410 ? 6.253 7.166 -18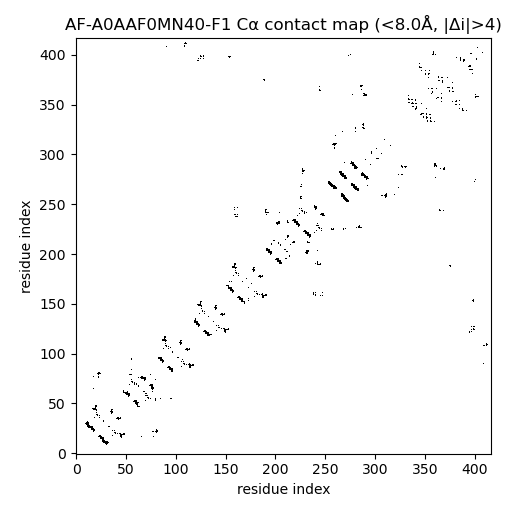.722 1.00 33.88 410 GLU A O 1
ATOM 3300 N N . ASP A 1 411 ? 7.067 7.208 -16.635 1.00 33.19 411 ASP A N 1
ATOM 3301 C CA . ASP A 1 411 ? 7.391 8.648 -16.644 1.00 33.19 411 ASP A CA 1
ATOM 3302 C C . ASP A 1 411 ? 8.450 9.032 -17.695 1.00 33.19 411 ASP A C 1
ATOM 3304 O O . ASP A 1 411 ? 8.376 10.099 -18.305 1.00 33.19 411 ASP A O 1
ATOM 3308 N N . GLU A 1 4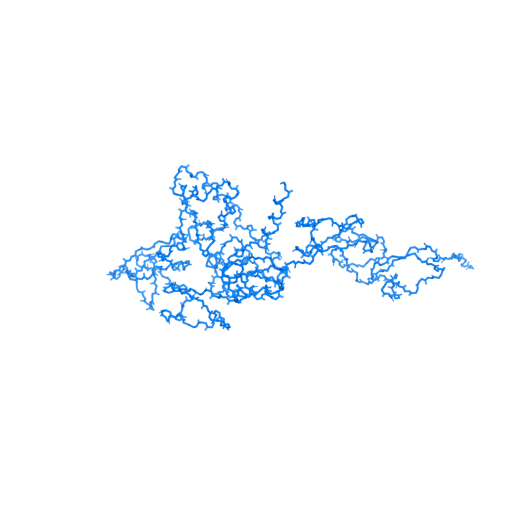12 ? 9.371 8.121 -18.039 1.00 34.38 412 GLU A N 1
ATOM 3309 C CA . GLU A 1 412 ? 10.305 8.316 -19.167 1.00 34.38 412 GLU A CA 1
ATOM 3310 C C . GLU A 1 412 ? 9.588 8.371 -20.541 1.00 34.38 412 GLU A C 1
ATOM 3312 O O . GLU A 1 412 ? 10.219 8.697 -21.551 1.00 34.38 412 GLU A O 1
ATOM 3317 N N . GLN A 1 413 ? 8.282 8.070 -20.609 1.00 34.34 413 GLN A N 1
ATOM 3318 C CA . GLN A 1 413 ? 7.474 8.174 -21.830 1.00 34.34 413 GLN A CA 1
ATOM 3319 C C . GLN A 1 413 ? 6.841 9.562 -22.026 1.00 34.34 413 GLN A C 1
ATOM 3321 O O . GLN A 1 413 ? 6.559 9.909 -23.172 1.00 34.34 413 GLN A O 1
ATOM 3326 N N . ARG A 1 414 ? 6.642 10.365 -20.964 1.00 36.00 414 ARG A N 1
ATOM 3327 C CA . ARG A 1 414 ? 5.946 11.671 -21.040 1.00 36.00 414 ARG A CA 1
ATOM 3328 C C . ARG A 1 414 ? 6.875 12.854 -21.332 1.00 36.00 414 ARG A C 1
ATOM 3330 O O . ARG A 1 414 ? 6.468 13.779 -22.025 1.00 36.00 414 ARG A O 1
ATOM 3337 N N . ASP A 1 415 ? 8.147 12.774 -20.946 1.00 35.78 415 ASP A N 1
ATOM 3338 C CA . ASP A 1 415 ? 9.146 13.837 -21.180 1.00 35.78 415 ASP A CA 1
ATOM 3339 C C . ASP A 1 415 ? 9.700 13.895 -22.626 1.00 35.78 415 ASP A C 1
ATOM 3341 O O . ASP A 1 415 ? 10.701 14.563 -22.895 1.00 35.78 415 ASP A O 1
ATOM 3345 N N . THR A 1 416 ? 9.103 13.177 -23.589 1.00 37.84 416 THR A N 1
ATOM 3346 C CA . THR A 1 416 ? 9.569 13.172 -24.995 1.00 37.84 416 THR A CA 1
ATOM 3347 C C . THR A 1 416 ? 8.486 13.400 -26.053 1.00 37.84 416 THR A C 1
ATOM 3349 O O . THR A 1 416 ? 8.717 13.078 -27.223 1.00 37.84 416 THR A O 1
ATOM 3352 N N . THR A 1 417 ? 7.355 13.994 -25.671 1.00 36.59 417 THR A N 1
ATOM 3353 C CA . THR A 1 417 ? 6.379 14.575 -26.613 1.00 36.59 417 THR A CA 1
ATOM 3354 C C . THR A 1 417 ? 6.485 16.082 -26.682 1.00 36.59 417 THR A C 1
ATOM 3356 O O . THR A 1 417 ? 6.513 16.707 -25.601 1.00 36.59 417 THR A O 1
#

Radius of gyration: 30.77 Å; Cα contacts (8 Å, |Δi|>4): 660; chains: 1; bounding box: 66×77×95 Å

Sequence (417 aa):
MSNEFARETDSWKGRKVCCFRCGHQWISRSDERPVSCPSCRSRRFDVPSKEHKCFNCGAEWAPKHSSDICPGCGSSVSDIGVSRGFSCNQCGHRWVSRGSEKPVKCPRCKSRNWDEPKIPRFTCRKCGYVWKSKMEHPEQCPKCRSRSWDKDTFKLKCFRCGHKWILTEGVEPNAVKTCPSCRSMKWDELPPKSECFRCGRMFIQFKRNSLCPICKGEDHSEFRCGFCGAEWVASADAKKICPACGLVFSDDESEKLIVLWEKDGLRLVYLFKDGIGCVYLWEGSYPISCRYMDELLDEKGLEFATIVRHAGNERYGRFWDSLTEDMMSRRDSYRENIPYFMDRLGLNEGQAEILALHFTGMSPETIALRLGRSLRDIRSEFTRIQNAFSRGGIVVNDSVYTEDPISCYEDEQRDTT

Nearest PDB structures (foldseek):
  6d7k-assembly1_H  TM=5.278E-01  e=1.412E+00  Methylosinus sporium
  5w5b-assembly1_A  TM=3.620E-01  e=5.349E-01  Mycobacterium tuberculosis CDC1551
  2c5d-assembly1_A  TM=5.452E-01  e=1.412E+00  Homo sapiens
  4ra0-assembly1_A  TM=5.311E-01  e=1.775E+00  Homo sapiens
  5vxz-assembly2_B  TM=5.268E-01  e=2.803E+00  Homo sapiens

Secondary structure (DSSP, 8-state):
------------TT-EEE-TTT--EEE--SSSPPSS-TTT--S-SSS--SSEE-TTT--EE--SSTTPBPTTT--BTTTTTT--EEE-TTT--EEE-SSSSPPSS-TTT--S-TTSPPPPEEE-TTT--EEE-SSSS-SS-TTT--S-SSS---EEE-TTT--EEEPPTT--GGG--S-TTT--S-SSSPPPEEE-TTT--EEE-SSTTPPPHHHHT--EEEEE-TTT--EEEEETTS--B-TTT--B----TTSEEEEEEEETTEEEEEEEETTEEEEEEEETTEEEEEEEHHHHHHHHT--HHHHHHHTT-GGGHHHHHHHHHHHHHTTTGGGGGHHHHHHHH---HHHHHHHHHHHTT--HHHHHHHHT--HHHHHHHHHHHHHHHHHTT----SSS----TTGGGTGGGTTT-